Protein 3G5S (pdb70)

CATH classification: 3.50.50.60

Structure (mmCIF, N/CA/C/O backbone):
data_3G5S
#
_entry.id   3G5S
#
_cell.length_a   48.257
_cell.length_b   92.226
_cell.length_c   104.501
_cell.angle_alpha   90.00
_cell.angle_beta   90.00
_cell.angle_gamma   90.00
#
_symmetry.space_group_name_H-M   'P 21 21 21'
#
loop_
_entity.id
_entity.type
_entity.pdbx_description
1 polymer 'Methylenetetrahydrofolate--tRNA-(uracil-5-)-methyltransferase trmFO'
2 non-polymer 'FLAVIN-ADENINE DINUCLEOTIDE'
3 non-polymer GLUTATHIONE
4 non-polymer 'MAGNESIUM ION'
5 non-polymer 1,2-ETHANEDIOL
6 water water
#
loop_
_atom_site.group_PDB
_atom_site.id
_atom_site.type_symbol
_atom_site.label_atom_id
_atom_site.label_alt_id
_atom_site.label_comp_id
_atom_site.label_asym_id
_atom_site.label_entity_id
_atom_site.label_seq_id
_atom_site.pdbx_PDB_ins_code
_atom_site.Cartn_x
_atom_site.Cartn_y
_atom_site.Cartn_z
_atom_site.occupancy
_atom_site.B_iso_or_equiv
_atom_site.auth_seq_id
_atom_site.auth_comp_id
_atom_site.auth_asym_id
_atom_site.auth_atom_id
_atom_site.pdbx_PDB_model_num
ATOM 9 N N . GLU A 1 2 ? 23.967 30.710 58.229 1.00 16.01 2 GLU A N 1
ATOM 10 C CA . GLU A 1 2 ? 22.973 31.158 57.261 1.00 15.45 2 GLU A CA 1
ATOM 11 C C . GLU A 1 2 ? 23.312 32.572 56.801 1.00 13.82 2 GLU A C 1
ATOM 12 O O . GLU A 1 2 ? 23.706 33.414 57.609 1.00 14.21 2 GLU A O 1
ATOM 18 N N . ARG A 1 3 ? 23.163 32.820 55.504 1.00 12.08 3 ARG A N 1
ATOM 19 C CA . ARG A 1 3 ? 23.532 34.100 54.914 1.00 11.92 3 ARG A CA 1
ATOM 20 C C . ARG A 1 3 ? 22.464 34.554 53.940 1.00 11.87 3 ARG A C 1
ATOM 21 O O . ARG A 1 3 ? 21.844 33.724 53.262 1.00 12.87 3 ARG A O 1
ATOM 29 N N . VAL A 1 4 ? 22.249 35.867 53.878 1.00 11.36 4 VAL A N 1
ATOM 30 C CA . VAL A 1 4 ? 21.473 36.452 52.800 1.00 10.81 4 VAL A CA 1
ATOM 31 C C . VAL A 1 4 ? 22.362 36.563 51.573 1.00 10.15 4 VAL A C 1
ATOM 32 O O . VAL A 1 4 ? 23.497 37.028 51.666 1.00 10.82 4 VAL A O 1
ATOM 36 N N . ASN A 1 5 ? 21.858 36.102 50.431 1.00 10.14 5 ASN A N 1
ATOM 37 C CA . ASN A 1 5 ? 22.596 36.218 49.187 1.00 10.77 5 ASN A CA 1
ATOM 38 C C . ASN A 1 5 ? 22.464 37.617 48.617 1.00 10.47 5 ASN A C 1
ATOM 39 O O . ASN A 1 5 ? 21.364 38.160 48.566 1.00 10.85 5 ASN A O 1
ATOM 44 N N . VAL A 1 6 ? 23.585 38.181 48.179 1.00 10.10 6 VAL A N 1
ATOM 45 C CA . VAL A 1 6 ? 23.569 39.409 47.394 1.00 10.31 6 VAL A CA 1
ATOM 46 C C . VAL A 1 6 ? 24.318 39.099 46.111 1.00 10.29 6 VAL A C 1
ATOM 47 O O . VAL A 1 6 ? 25.495 38.727 46.138 1.00 11.02 6 VAL A O 1
ATOM 51 N N . VAL A 1 7 ? 23.617 39.208 44.988 1.00 10.23 7 VAL A N 1
ATOM 52 C CA . VAL A 1 7 ? 24.185 38.820 43.712 1.00 10.64 7 VAL A CA 1
ATOM 53 C C . VAL A 1 7 ? 24.590 40.065 42.935 1.00 10.14 7 VAL A C 1
ATOM 54 O O . VAL A 1 7 ? 23.743 40.832 42.469 1.00 10.40 7 VAL A O 1
ATOM 58 N N . GLY A 1 8 ? 25.899 40.251 42.815 1.00 11.03 8 GLY A N 1
ATOM 59 C CA . GLY A 1 8 ? 26.472 41.416 42.162 1.00 11.67 8 GLY A CA 1
ATOM 60 C C . GLY A 1 8 ? 27.042 42.373 43.194 1.00 11.28 8 GLY A C 1
ATOM 61 O O . GLY A 1 8 ? 26.318 42.811 44.088 1.00 12.22 8 GLY A O 1
ATOM 62 N N . ALA A 1 9 ? 28.330 42.689 43.072 1.00 11.17 9 ALA A N 1
ATOM 63 C CA . ALA A 1 9 ? 29.009 43.591 43.995 1.00 11.20 9 ALA A CA 1
ATOM 64 C C . ALA A 1 9 ? 29.342 44.921 43.326 1.00 11.00 9 ALA A C 1
ATOM 65 O O . ALA A 1 9 ? 30.473 45.410 43.408 1.00 12.31 9 ALA A O 1
ATOM 67 N N . GLY A 1 10 ? 28.348 45.499 42.661 1.00 10.72 10 GLY A N 1
ATOM 68 C CA . GLY A 1 10 ? 28.476 46.829 42.102 1.00 11.30 10 GLY A CA 1
ATOM 69 C C . GLY A 1 10 ? 28.005 47.880 43.089 1.00 9.97 10 GLY A C 1
ATOM 70 O O . GLY A 1 10 ? 28.120 47.716 44.307 1.00 10.62 10 GLY A O 1
ATOM 71 N N . LEU A 1 11 ? 27.456 48.971 42.576 1.00 9.96 11 LEU A N 1
ATOM 72 C CA . LEU A 1 11 ? 26.982 50.049 43.443 1.00 9.98 11 LEU A CA 1
ATOM 73 C C . LEU A 1 11 ? 25.850 49.568 44.360 1.00 9.85 11 LEU A C 1
ATOM 74 O O . LEU A 1 11 ? 25.883 49.779 45.576 1.00 10.75 11 LEU A O 1
ATOM 79 N N . ALA A 1 12 ? 24.844 48.925 43.770 1.00 9.42 12 ALA A N 1
ATOM 80 C CA . ALA A 1 12 ? 23.689 48.472 44.534 1.00 9.42 12 ALA A CA 1
ATOM 81 C C . ALA A 1 12 ? 24.019 47.327 45.481 1.00 9.17 12 ALA A C 1
ATOM 82 O O . ALA A 1 12 ? 23.612 47.339 46.638 1.00 9.23 12 ALA A O 1
ATOM 84 N N . GLY A 1 13 ? 24.741 46.326 44.986 1.00 9.19 13 GLY A N 1
ATOM 85 C CA . GLY A 1 13 ? 25.008 45.151 45.787 1.00 9.62 13 GLY A CA 1
ATOM 86 C C . GLY A 1 13 ? 25.929 45.469 46.946 1.00 9.66 13 GLY A C 1
ATOM 87 O O . GLY A 1 13 ? 25.782 44.914 48.041 1.00 10.12 13 GLY A O 1
ATOM 88 N N . SER A 1 14 ? 26.889 46.363 46.721 1.00 9.97 14 SER A N 1
ATOM 89 C CA . SER A 1 14 ? 27.785 46.743 47.798 1.00 10.04 14 SER A CA 1
ATOM 90 C C . SER A 1 14 ? 27.004 47.417 48.924 1.00 9.75 14 SER A C 1
ATOM 91 O O . SER A 1 14 ? 27.223 47.124 50.107 1.00 10.51 14 SER A O 1
ATOM 94 N N . GLU A 1 15 ? 26.097 48.322 48.568 1.00 9.72 15 GLU A N 1
ATOM 95 C CA . GLU A 1 15 ? 25.304 48.983 49.588 1.00 9.70 15 GLU A CA 1
ATOM 96 C C . GLU A 1 15 ? 24.318 48.029 50.259 1.00 9.20 15 GLU A C 1
ATOM 97 O O . GLU A 1 15 ? 24.113 48.098 51.471 1.00 9.87 15 GLU A O 1
ATOM 103 N N . ALA A 1 16 ? 23.707 47.138 49.483 1.00 9.35 16 ALA A N 1
ATOM 104 C CA . ALA A 1 16 ? 22.803 46.155 50.069 1.00 9.64 16 ALA A CA 1
ATOM 105 C C . ALA A 1 16 ? 23.542 45.300 51.098 1.00 9.88 16 ALA A C 1
ATOM 106 O O . ALA A 1 16 ? 23.057 45.091 52.218 1.00 10.01 16 ALA A O 1
ATOM 108 N N . ALA A 1 17 ? 24.718 44.804 50.715 1.00 9.84 17 ALA A N 1
ATOM 109 C CA . ALA A 1 17 ? 25.531 43.996 51.616 1.00 10.69 17 ALA A CA 1
ATOM 110 C C . ALA A 1 17 ? 25.870 44.769 52.883 1.00 10.35 17 ALA A C 1
ATOM 111 O O . ALA A 1 17 ? 25.754 44.243 53.985 1.00 11.02 17 ALA A O 1
ATOM 113 N N . TRP A 1 18 ? 26.286 46.021 52.735 1.00 10.78 18 TRP A N 1
ATOM 114 C CA . TRP A 1 18 ? 26.665 46.801 53.903 1.00 11.10 18 TRP A CA 1
ATOM 115 C C . TRP A 1 18 ? 25.486 46.973 54.857 1.00 10.52 18 TRP A C 1
ATOM 116 O O . TRP A 1 18 ? 25.648 46.939 56.081 1.00 11.49 18 TRP A O 1
ATOM 127 N N . THR A 1 19 ? 24.299 47.173 54.300 1.00 1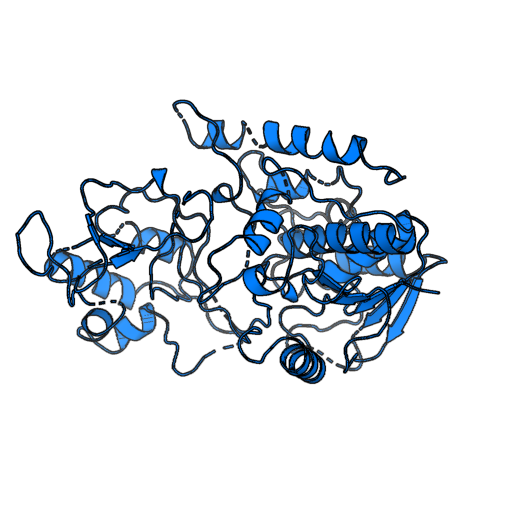0.23 19 THR A N 1
ATOM 128 C CA . THR A 1 19 ? 23.116 47.373 55.123 1.00 10.37 19 THR A CA 1
ATOM 129 C C . THR A 1 19 ? 22.806 46.121 55.947 1.00 10.18 19 THR A C 1
ATOM 130 O O . THR A 1 19 ? 22.542 46.193 57.151 1.00 11.11 19 THR A O 1
ATOM 134 N N . LEU A 1 20 ? 22.847 44.971 55.286 1.00 10.20 20 LEU A N 1
ATOM 135 C CA . LEU A 1 20 ? 22.663 43.703 55.966 1.00 10.78 20 LEU A CA 1
ATOM 136 C C . LEU A 1 20 ? 23.692 43.526 57.086 1.00 10.70 20 LEU A C 1
ATOM 137 O O . LEU A 1 20 ? 23.343 43.184 58.220 1.00 11.57 20 LEU A O 1
ATOM 142 N N . LEU A 1 21 ? 24.958 43.766 56.766 1.00 10.77 21 LEU A N 1
ATOM 143 C CA . LEU A 1 21 ? 26.034 43.579 57.730 1.00 12.28 21 LEU A CA 1
ATOM 144 C C . LEU A 1 21 ? 25.867 44.492 58.944 1.00 12.59 21 LEU A C 1
ATOM 145 O O . LEU A 1 21 ? 26.083 44.069 60.082 1.00 14.08 21 LEU A O 1
ATOM 150 N N . ARG A 1 22 ? 25.479 45.744 58.696 1.00 13.38 22 ARG A N 1
ATOM 151 C CA . ARG A 1 22 ? 25.269 46.728 59.763 1.00 14.83 22 ARG A CA 1
ATOM 152 C C . ARG A 1 22 ? 24.191 46.280 60.734 1.00 14.09 22 ARG A C 1
ATOM 153 O O . ARG A 1 22 ? 24.233 46.618 61.920 1.00 15.49 22 ARG A O 1
ATOM 161 N N . LEU A 1 23 ? 23.208 45.554 60.212 1.00 13.81 23 LEU A N 1
ATOM 162 C CA . LEU A 1 23 ? 22.112 45.039 61.021 1.00 14.27 23 LEU A CA 1
ATOM 163 C C . LEU A 1 23 ? 22.410 43.650 61.593 1.00 14.39 23 LEU A C 1
ATOM 164 O O . LEU A 1 23 ? 21.536 43.008 62.175 1.00 16.19 23 LEU A O 1
ATOM 169 N N . GLY A 1 24 ? 23.653 43.202 61.445 1.00 13.56 24 GLY A N 1
ATOM 170 C CA . GLY A 1 24 ? 24.082 41.937 62.021 1.00 14.51 24 GLY A CA 1
ATOM 171 C C . GLY A 1 24 ? 23.630 40.690 61.279 1.00 14.21 24 GLY A C 1
ATOM 172 O O . GLY A 1 24 ? 23.598 39.602 61.858 1.00 14.56 24 GLY A O 1
ATOM 173 N N . VAL A 1 25 ? 23.291 40.840 59.999 1.00 12.71 25 VAL A N 1
ATOM 174 C CA . VAL A 1 25 ? 22.839 39.711 59.189 1.00 11.81 25 VAL A CA 1
ATOM 175 C C . VAL A 1 25 ? 23.961 39.297 58.236 1.00 11.64 25 VAL A C 1
ATOM 176 O O . VAL A 1 25 ? 24.413 40.098 57.429 1.00 12.59 25 VAL A O 1
ATOM 180 N N . PRO A 1 26 ? 24.428 38.039 58.329 1.00 11.96 26 PRO A N 1
ATOM 181 C CA . PRO A 1 26 ? 25.538 37.622 57.466 1.00 12.52 26 PRO A CA 1
ATOM 182 C C . PRO A 1 26 ? 25.155 37.602 55.993 1.00 11.15 26 PRO A C 1
ATOM 183 O O . PRO A 1 26 ? 23.984 37.399 55.636 1.00 12.01 26 PRO A O 1
ATOM 187 N N . VAL A 1 27 ? 26.160 37.793 55.146 1.00 11.70 27 VAL A N 1
ATOM 188 C CA . VAL A 1 27 ? 25.958 37.976 53.720 1.00 11.69 27 VAL A CA 1
ATOM 189 C C . VAL A 1 27 ? 26.863 37.035 52.942 1.00 11.24 27 VAL A C 1
ATOM 190 O O . VAL A 1 27 ? 28.004 36.778 53.339 1.00 11.79 27 VAL A O 1
ATOM 194 N N . ARG A 1 28 ? 26.317 36.511 51.851 1.00 11.54 28 ARG A N 1
ATOM 195 C CA . ARG A 1 28 ? 27.072 35.810 50.836 1.00 12.28 28 ARG A CA 1
ATOM 196 C C . ARG A 1 28 ? 27.002 36.687 49.594 1.00 10.86 28 ARG A C 1
ATOM 197 O O . ARG A 1 28 ? 25.949 36.792 48.958 1.00 11.67 28 ARG A O 1
ATOM 205 N N . LEU A 1 29 ? 28.117 37.344 49.288 1.00 11.38 29 LEU A N 1
ATOM 206 C CA . LEU A 1 29 ? 28.181 38.316 48.206 1.00 11.70 29 LEU A CA 1
ATOM 207 C C . LEU A 1 29 ? 28.843 37.677 47.002 1.00 11.72 29 LEU A C 1
ATOM 208 O O . LEU A 1 29 ? 30.020 37.315 47.056 1.00 12.77 29 LEU A O 1
ATOM 213 N N . PHE A 1 30 ? 28.075 37.522 45.927 1.00 11.75 30 PHE A N 1
ATOM 214 C CA . PHE A 1 30 ? 28.569 36.907 44.700 1.00 11.83 30 PHE A CA 1
ATOM 215 C C . PHE A 1 30 ? 29.027 37.983 43.727 1.00 11.99 30 PHE A C 1
ATOM 216 O O . PHE A 1 30 ? 28.318 38.964 43.490 1.00 12.41 30 PHE A O 1
ATOM 224 N N . GLU A 1 31 ? 30.204 37.783 43.147 1.00 12.46 31 GLU A N 1
ATOM 225 C CA . GLU A 1 31 ? 30.705 38.674 42.118 1.00 12.90 31 GLU A CA 1
ATOM 226 C C . GLU A 1 31 ? 31.504 37.865 41.116 1.00 13.34 31 GLU A C 1
ATOM 227 O O . GLU A 1 31 ? 32.446 37.162 41.482 1.00 14.41 31 GLU A O 1
ATOM 241 N N . ARG A 1 33 ? 33.328 39.075 38.572 1.00 13.65 33 ARG A N 1
ATOM 242 C CA . ARG A 1 33 ? 34.602 39.703 38.265 1.00 13.99 33 ARG A CA 1
ATOM 243 C C . ARG A 1 33 ? 35.642 39.254 39.282 1.00 14.52 33 ARG A C 1
ATOM 244 O O . ARG A 1 33 ? 35.306 39.003 40.436 1.00 15.31 33 ARG A O 1
ATOM 252 N N . PRO A 1 34 ? 36.920 39.190 38.873 1.00 15.74 34 PRO A N 1
ATOM 253 C CA . PRO A 1 34 ? 37.459 39.585 37.567 1.00 16.69 34 PRO A CA 1
ATOM 254 C C . PRO A 1 34 ? 37.507 38.469 36.521 1.00 16.30 34 PRO A C 1
ATOM 255 O O . PRO A 1 34 ? 37.784 38.769 35.360 1.00 17.72 34 PRO A O 1
ATOM 259 N N . LYS A 1 35 ? 37.264 37.217 36.902 1.00 16.28 35 LYS A N 1
ATOM 260 C CA . LYS A 1 35 ? 37.434 36.126 35.941 1.00 16.95 35 LYS A CA 1
ATOM 261 C C . LYS A 1 35 ? 36.379 36.152 34.833 1.00 17.04 35 LYS A C 1
ATOM 262 O O . LYS A 1 35 ? 36.609 35.638 33.739 1.00 18.36 35 LYS A O 1
ATOM 268 N N . ARG A 1 36 ? 35.229 36.750 35.118 1.00 16.64 36 ARG A N 1
ATOM 269 C CA . ARG A 1 36 ? 34.260 37.048 34.074 1.00 17.20 36 ARG A CA 1
ATOM 270 C C . ARG A 1 36 ? 33.938 38.535 34.164 1.00 17.59 36 ARG A C 1
ATOM 271 O O . ARG A 1 36 ? 33.348 38.988 35.140 1.00 17.67 36 ARG A O 1
ATOM 287 N N . THR A 1 38 ? 32.224 42.150 32.643 1.00 18.45 38 THR A N 1
ATOM 288 C CA . THR A 1 38 ? 31.217 42.723 31.771 1.00 18.59 38 THR A CA 1
ATOM 289 C C . THR A 1 38 ? 31.975 43.516 30.716 1.00 19.76 38 THR A C 1
ATOM 290 O O . THR A 1 38 ? 33.164 43.775 30.872 1.00 22.26 38 THR A O 1
ATOM 294 N N . PRO A 1 39 ? 31.290 43.923 29.643 1.00 21.25 39 PRO A N 1
ATOM 295 C CA . PRO A 1 39 ? 31.955 44.761 28.641 1.00 22.49 39 PRO A CA 1
ATOM 296 C C . PRO A 1 39 ? 32.424 46.136 29.156 1.00 22.14 39 PRO A C 1
ATOM 297 O O . PRO A 1 39 ? 33.223 46.776 28.472 1.00 24.34 39 PRO A O 1
ATOM 301 N N . ALA A 1 40 ? 31.956 46.576 30.323 1.00 20.73 40 ALA A N 1
ATOM 302 C CA . ALA A 1 40 ? 32.279 47.919 30.815 1.00 20.51 40 ALA A CA 1
ATOM 303 C C . ALA A 1 40 ? 33.284 47.953 31.974 1.00 20.10 40 ALA A C 1
ATOM 304 O O . ALA A 1 40 ? 33.883 48.993 32.253 1.00 21.03 40 ALA A O 1
ATOM 306 N N . HIS A 1 41 ? 33.460 46.822 32.651 1.00 18.42 41 HIS A N 1
ATOM 307 C CA . HIS A 1 41 ? 34.309 46.758 33.838 1.00 17.43 41 HIS A CA 1
ATOM 308 C C . HIS A 1 41 ? 35.738 46.367 33.505 1.00 18.93 41 HIS A C 1
ATOM 309 O O . HIS A 1 41 ? 35.984 45.701 32.503 1.00 20.55 41 HIS A O 1
ATOM 316 N N . GLY A 1 42 ? 36.674 46.756 34.366 1.00 18.54 42 GLY A N 1
ATOM 317 C CA . GLY A 1 42 ? 38.068 46.399 34.177 1.00 19.69 42 GLY A CA 1
ATOM 318 C C . GLY A 1 42 ? 38.802 45.952 35.432 1.00 19.90 42 GLY A C 1
ATOM 319 O O . GLY A 1 42 ? 39.991 45.642 35.373 1.00 21.28 42 GLY A O 1
ATOM 320 N N . THR A 1 43 ? 38.111 45.913 36.569 1.00 19.16 43 THR A N 1
ATOM 321 C CA . THR A 1 43 ? 38.769 45.575 37.831 1.00 17.90 43 THR A CA 1
ATOM 322 C C . THR A 1 43 ? 38.061 44.471 38.612 1.00 17.45 43 THR A C 1
ATOM 323 O O . THR A 1 43 ? 36.997 43.989 38.214 1.00 17.82 43 THR A O 1
ATOM 327 N N . ASP A 1 44 ? 38.662 44.087 39.736 1.00 17.36 44 ASP A N 1
ATOM 328 C CA . ASP A 1 44 ? 38.074 43.117 40.652 1.00 17.96 44 ASP A CA 1
ATOM 329 C C . ASP A 1 44 ? 37.368 43.792 41.831 1.00 16.52 44 ASP A C 1
ATOM 330 O O . ASP A 1 44 ? 36.907 43.115 42.748 1.00 17.92 44 ASP A O 1
ATOM 335 N N . ARG A 1 45 ? 37.277 45.119 41.791 1.00 15.47 45 ARG A N 1
ATOM 336 C CA . ARG A 1 45 ? 36.807 45.897 42.931 1.00 15.11 45 ARG A CA 1
ATOM 337 C C . ARG A 1 45 ? 35.294 45.931 43.043 1.00 14.27 45 ARG A C 1
ATOM 338 O O . ARG A 1 45 ? 34.584 45.966 42.038 1.00 14.67 45 ARG A O 1
ATOM 346 N N . PHE A 1 46 ? 34.799 45.946 44.275 1.00 13.71 46 PHE A N 1
ATOM 347 C CA . PHE A 1 46 ? 33.385 46.183 44.504 1.00 13.26 46 PHE A CA 1
ATOM 348 C C . PHE A 1 46 ? 33.069 47.647 44.216 1.00 12.81 46 PHE A C 1
ATOM 349 O O . PHE A 1 46 ? 33.865 48.535 44.517 1.00 14.09 46 PHE A O 1
ATOM 357 N N . ALA A 1 47 ? 31.901 47.880 43.631 1.00 12.37 47 ALA A N 1
ATOM 358 C CA . ALA A 1 47 ? 31.420 49.223 43.340 1.00 12.81 47 ALA A CA 1
ATOM 359 C C . ALA A 1 47 ? 32.367 49.994 42.418 1.00 12.85 47 ALA A C 1
ATOM 360 O O . ALA A 1 47 ? 32.536 51.204 42.535 1.00 13.98 47 ALA A O 1
ATOM 362 N N . GLU A 1 48 ? 32.973 49.279 41.479 1.00 13.30 48 GLU A N 1
ATOM 363 C CA . GLU A 1 48 ? 33.731 49.922 40.423 1.00 13.66 48 GLU A CA 1
ATOM 364 C C . GLU A 1 48 ? 32.849 50.915 39.674 1.00 13.12 48 GLU A C 1
ATOM 365 O O . GLU A 1 48 ? 31.718 50.595 39.300 1.00 13.59 48 GLU A O 1
ATOM 371 N N . ILE A 1 49 ? 33.384 52.112 39.460 1.00 14.09 49 ILE A N 1
ATOM 372 C CA . ILE A 1 49 ? 32.721 53.155 38.695 1.00 14.89 49 ILE A CA 1
ATOM 373 C C . ILE A 1 49 ? 33.180 53.024 37.245 1.00 15.65 49 ILE A C 1
ATOM 374 O O . ILE A 1 49 ? 34.355 53.220 36.946 1.00 17.08 49 ILE A O 1
ATOM 379 N N . VAL A 1 50 ? 32.267 52.665 36.347 1.00 15.96 50 VAL A N 1
ATOM 380 C CA . VAL A 1 50 ? 32.682 52.305 34.990 1.00 17.43 50 VAL A CA 1
ATOM 381 C C . VAL A 1 50 ? 32.796 53.473 34.009 1.00 19.51 50 VAL A C 1
ATOM 382 O O . VAL A 1 50 ? 33.400 53.328 32.953 1.00 22.96 50 VAL A O 1
ATOM 386 N N . CYS A 1 51 ? 32.236 54.629 34.349 1.00 19.39 51 CYS A N 1
ATOM 387 C CA . CYS A 1 51 ? 32.261 55.759 33.422 1.00 21.37 51 CYS A CA 1
ATOM 388 C C . CYS A 1 51 ? 32.589 57.070 34.132 1.00 19.39 51 CYS A C 1
ATOM 389 O O . CYS A 1 51 ? 33.642 57.193 34.753 1.00 20.44 51 CYS A O 1
ATOM 392 N N . SER A 1 52 ? 31.696 58.050 34.036 1.00 19.40 52 SER A N 1
ATOM 393 C CA . SER A 1 52 ? 31.922 59.337 34.690 1.00 17.74 52 SER A CA 1
ATOM 394 C C . SER A 1 52 ? 32.141 59.151 36.183 1.00 16.72 52 SER A C 1
ATOM 395 O O . SER A 1 52 ? 31.584 58.237 36.784 1.00 17.93 52 SER A O 1
ATOM 398 N N . ASN A 1 53 ? 32.947 60.019 36.787 1.00 16.30 53 ASN A N 1
ATOM 399 C CA . ASN A 1 53 ? 33.181 59.932 38.223 1.00 16.73 53 ASN A CA 1
ATOM 400 C C . ASN A 1 53 ? 32.247 60.822 39.044 1.00 15.29 53 ASN A C 1
ATOM 401 O O . ASN A 1 53 ? 32.447 60.994 40.243 1.00 16.15 53 ASN A O 1
ATOM 406 N N . SER A 1 54 ? 31.215 61.366 38.404 1.00 15.89 54 SER A N 1
ATOM 407 C CA . SER A 1 54 ? 30.254 62.213 39.102 1.00 15.98 54 SER A CA 1
ATOM 408 C C . SER A 1 54 ? 29.080 61.431 39.676 1.00 15.36 54 SER A C 1
ATOM 409 O O . SER A 1 54 ? 28.499 60.578 39.000 1.00 16.24 54 SER A O 1
ATOM 412 N N . LEU A 1 55 ? 28.734 61.738 40.923 1.00 15.22 55 LEU A N 1
ATOM 413 C CA . LEU A 1 55 ? 27.563 61.165 41.574 1.00 15.41 55 LEU A CA 1
ATOM 414 C C . LEU A 1 55 ? 26.373 62.124 41.548 1.00 15.53 55 LEU A C 1
ATOM 415 O O . LEU A 1 55 ? 25.333 61.829 42.130 1.00 16.36 55 LEU A O 1
ATOM 420 N N . GLY A 1 56 ? 26.534 63.270 40.887 1.00 15.41 56 GLY A N 1
ATOM 421 C CA . GLY A 1 56 ? 25.447 64.218 40.721 1.00 15.69 56 GLY A CA 1
ATOM 422 C C . GLY A 1 56 ? 25.684 65.539 41.431 1.00 14.89 56 GLY A C 1
ATOM 423 O O . GLY A 1 56 ? 26.534 65.641 42.315 1.00 14.14 56 GLY A O 1
ATOM 424 N N . GLY A 1 57 ? 24.920 66.556 41.044 1.00 16.27 57 GLY A N 1
ATOM 425 C CA . GLY A 1 57 ? 25.004 67.861 41.675 1.00 16.51 57 GLY A CA 1
ATOM 426 C C . GLY A 1 57 ? 24.646 67.819 43.151 1.00 15.77 57 GLY A C 1
ATOM 427 O O . GLY A 1 57 ? 23.712 67.127 43.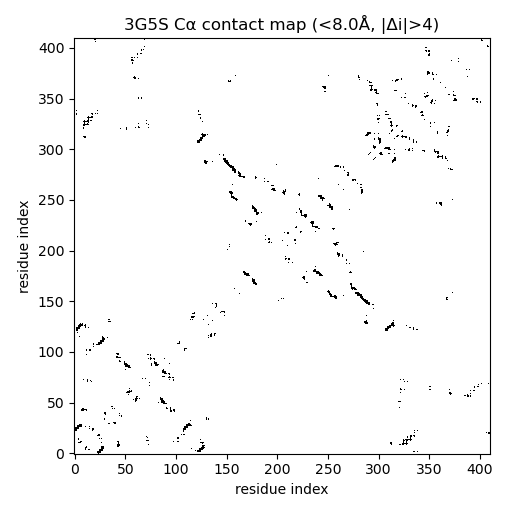551 1.00 17.42 57 GLY A O 1
ATOM 428 N N . GLU A 1 58 ? 25.383 68.578 43.957 1.00 15.74 58 GLU A N 1
ATOM 429 C CA . GLU A 1 58 ? 25.238 68.561 45.414 1.00 16.39 58 GLU A CA 1
ATOM 430 C C . GLU A 1 58 ? 24.249 69.582 45.956 1.00 16.52 58 GLU A C 1
ATOM 431 O O . GLU A 1 58 ? 23.800 69.475 47.099 1.00 18.57 58 GLU A O 1
ATOM 437 N N . GLY A 1 59 ? 23.942 70.594 45.157 1.00 16.82 59 GLY A N 1
ATOM 438 C CA . GLY A 1 59 ? 23.150 71.709 45.642 1.00 19.08 59 GLY A CA 1
ATOM 439 C C . GLY A 1 59 ? 21.777 71.343 46.184 1.00 18.74 59 GLY A C 1
ATOM 440 O O . GLY A 1 59 ? 21.214 70.303 45.840 1.00 20.52 59 GLY A O 1
ATOM 441 N N . GLU A 1 60 ? 21.234 72.213 47.033 1.00 19.32 60 GLU A N 1
ATOM 442 C CA . GLU A 1 60 ? 19.896 72.030 47.597 1.00 20.25 60 GLU A CA 1
ATOM 443 C C . GLU A 1 60 ? 18.809 72.201 46.548 1.00 17.80 60 GLU A C 1
ATOM 444 O O . GLU A 1 60 ? 17.624 71.981 46.819 1.00 20.10 60 GLU A O 1
ATOM 450 N N . THR A 1 61 ? 19.212 72.605 45.351 1.00 15.57 61 THR A N 1
ATOM 451 C CA . THR A 1 61 ? 18.273 72.687 44.243 1.00 16.45 61 THR A CA 1
ATOM 452 C C . THR A 1 61 ? 18.317 71.440 43.361 1.00 14.41 61 THR A C 1
ATOM 453 O O . THR A 1 61 ? 17.590 71.365 42.370 1.00 15.45 61 THR A O 1
ATOM 457 N N . ASN A 1 62 ? 19.154 70.468 43.731 1.00 13.52 62 ASN A N 1
ATOM 458 C CA A ASN A 1 62 ? 19.375 69.281 42.921 0.29 12.87 62 ASN A CA 1
ATOM 459 C CA B ASN A 1 62 ? 19.356 69.267 42.919 0.71 12.89 62 ASN A CA 1
ATOM 460 C C . ASN A 1 62 ? 18.728 68.035 43.540 1.00 12.17 62 ASN A C 1
ATOM 461 O O . ASN A 1 62 ? 18.988 67.709 44.695 1.00 11.91 62 ASN A O 1
ATOM 470 N N . ALA A 1 63 ? 17.902 67.334 42.766 1.00 11.26 63 ALA A N 1
ATOM 471 C CA . ALA A 1 63 ? 17.287 66.097 43.250 1.00 10.77 63 ALA A CA 1
ATOM 472 C C . ALA A 1 63 ? 18.333 65.070 43.694 1.00 10.24 63 ALA A C 1
ATOM 473 O O . ALA A 1 63 ? 18.147 64.378 44.695 1.00 10.59 63 ALA A O 1
ATOM 475 N N . LYS A 1 64 ? 19.428 64.962 42.948 1.00 11.14 64 LYS A N 1
ATOM 476 C CA . LYS A 1 64 ? 20.507 64.068 43.342 1.00 11.71 64 LYS A CA 1
ATOM 477 C C . LYS A 1 64 ? 21.179 64.555 44.628 1.00 11.06 64 LYS A C 1
ATOM 478 O O . LYS A 1 64 ? 21.654 63.751 45.427 1.00 11.82 64 LYS A O 1
ATOM 484 N N . GLY A 1 65 ? 21.210 65.868 44.827 1.00 11.30 65 GLY A N 1
ATOM 485 C CA . GLY A 1 65 ? 21.729 66.427 46.063 1.00 11.74 65 GLY A CA 1
ATOM 486 C C . GLY A 1 65 ? 20.907 66.006 47.267 1.00 11.06 65 GLY A C 1
ATOM 487 O O . GLY A 1 65 ? 21.451 65.691 48.326 1.00 11.54 65 GLY A O 1
ATOM 488 N N . LEU A 1 66 ? 19.586 65.995 47.119 1.00 10.49 66 LEU A N 1
ATOM 489 C CA . LEU A 1 66 ? 18.742 65.489 48.190 1.00 9.86 66 LEU A CA 1
ATOM 490 C C . LEU A 1 66 ? 19.025 64.007 48.445 1.00 9.55 66 LEU A C 1
ATOM 491 O O . LEU A 1 66 ? 19.169 63.582 49.590 1.00 9.85 66 LEU A O 1
ATOM 496 N N . LEU A 1 67 ? 19.115 63.213 47.384 1.00 9.67 67 LEU A N 1
ATOM 497 C CA . LEU A 1 67 ? 19.363 61.786 47.567 1.00 9.97 67 LEU A CA 1
ATOM 498 C C . LEU A 1 67 ? 20.720 61.542 48.246 1.00 9.45 67 LEU A C 1
ATOM 499 O O . LEU A 1 67 ? 20.845 60.655 49.095 1.00 10.11 67 LEU A O 1
ATOM 504 N N . GLN A 1 68 ? 21.733 62.335 47.888 1.00 9.72 68 GLN A N 1
ATOM 505 C CA . GLN A 1 68 ? 23.027 62.255 48.562 1.00 10.10 68 GLN A CA 1
ATOM 506 C C . GLN A 1 68 ? 22.887 62.507 50.057 1.00 10.47 68 GLN A C 1
ATOM 507 O O . GLN A 1 68 ? 23.444 61.781 50.878 1.00 10.98 68 GLN A O 1
ATOM 513 N N . ALA A 1 69 ? 22.157 63.559 50.409 1.00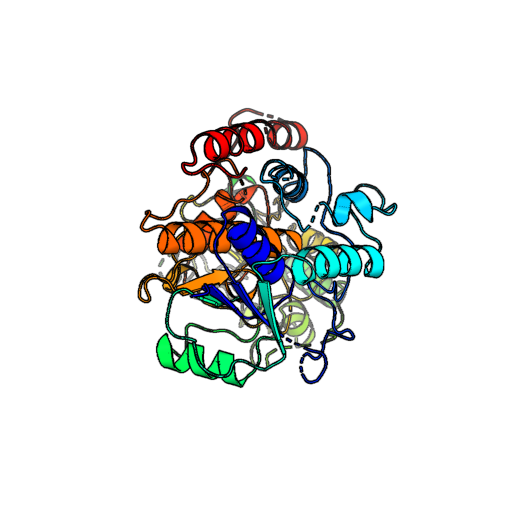 10.44 69 ALA A N 1
ATOM 514 C CA . ALA A 1 69 ? 21.961 63.908 51.811 1.00 10.98 69 ALA A CA 1
ATOM 515 C C . ALA A 1 69 ? 21.198 62.821 52.565 1.00 10.16 69 ALA A C 1
ATOM 516 O O . ALA A 1 69 ? 21.536 62.494 53.707 1.00 10.78 69 ALA A O 1
ATOM 518 N N . GLU A 1 70 ? 20.171 62.265 51.931 1.00 10.05 70 GLU A N 1
ATOM 519 C CA . GLU A 1 70 ? 19.422 61.173 52.540 1.00 10.17 70 GLU A CA 1
ATOM 520 C C . GLU A 1 70 ? 20.334 59.991 52.805 1.00 10.06 70 GLU A C 1
ATOM 521 O O . GLU A 1 70 ? 20.287 59.383 53.868 1.00 10.49 70 GLU A O 1
ATOM 535 N N . ARG A 1 72 ? 23.589 59.937 53.228 1.00 10.74 72 ARG A N 1
ATOM 536 C CA . ARG A 1 72 ? 24.464 60.204 54.365 1.00 11.86 72 ARG A CA 1
ATOM 537 C C . ARG A 1 72 ? 23.732 59.960 55.674 1.00 11.67 72 ARG A C 1
ATOM 538 O O . ARG A 1 72 ? 24.280 59.359 56.596 1.00 12.45 72 ARG A O 1
ATOM 546 N N . ARG A 1 73 ? 22.503 60.452 55.773 1.00 11.61 73 ARG A N 1
ATOM 547 C CA . ARG A 1 73 ? 21.737 60.276 56.997 1.00 12.02 73 ARG A CA 1
ATOM 548 C C . ARG A 1 73 ? 21.527 58.793 57.277 1.00 11.73 73 ARG A C 1
ATOM 549 O O . ARG A 1 73 ? 21.491 58.383 58.434 1.00 12.78 73 ARG A O 1
ATOM 557 N N . ALA A 1 74 ? 21.389 57.997 56.216 1.00 11.55 74 ALA A N 1
ATOM 558 C CA . ALA A 1 74 ? 21.190 56.560 56.355 1.00 11.43 74 ALA A CA 1
ATOM 559 C C . ALA A 1 74 ? 22.468 55.804 56.719 1.00 12.17 74 ALA A C 1
ATOM 560 O O . ALA A 1 74 ? 22.403 54.633 57.068 1.00 14.68 74 ALA A O 1
ATOM 562 N N . GLY A 1 75 ? 23.627 56.452 56.622 1.00 11.78 75 GLY A N 1
ATOM 563 C CA . GLY A 1 75 ? 24.891 55.778 56.877 1.00 12.84 75 GLY A CA 1
ATOM 564 C C . GLY A 1 75 ? 25.415 54.957 55.704 1.00 12.58 75 GLY A C 1
ATOM 565 O O . GLY A 1 75 ? 26.101 53.954 55.887 1.00 13.39 75 GLY A O 1
ATOM 566 N N . SER A 1 76 ? 25.088 55.382 54.489 1.00 11.60 76 SER A N 1
ATOM 567 C CA . SER A 1 76 ? 25.525 54.720 53.261 1.00 11.57 76 SER A CA 1
ATOM 568 C C . SER A 1 76 ? 27.044 54.575 53.148 1.00 11.02 76 SER A C 1
ATOM 569 O O . SER A 1 76 ? 27.790 55.551 53.310 1.00 11.74 76 SER A O 1
ATOM 572 N N . LEU A 1 77 ? 27.494 53.362 52.835 1.00 10.81 77 LEU A N 1
ATOM 573 C CA . LEU A 1 77 ? 28.903 53.118 52.570 1.00 11.06 77 LEU A CA 1
ATOM 574 C C . LEU A 1 77 ? 29.367 53.851 51.316 1.00 10.94 77 LEU A C 1
ATOM 575 O O . LEU A 1 77 ? 30.479 54.382 51.260 1.00 11.19 77 LEU A O 1
ATOM 580 N N . VAL A 1 78 ? 28.526 53.854 50.292 1.00 10.94 78 VAL A N 1
ATOM 581 C CA . VAL A 1 78 ? 28.840 54.575 49.067 1.00 11.37 78 VAL A CA 1
ATOM 582 C C . VAL A 1 78 ? 29.061 56.065 49.351 1.00 10.88 78 VAL A C 1
ATOM 583 O O . VAL A 1 78 ? 30.013 56.654 48.844 1.00 11.59 78 VAL A O 1
ATOM 595 N N . GLU A 1 80 ? 29.988 57.383 52.284 1.00 11.93 80 GLU A N 1
ATOM 596 C CA . GLU A 1 80 ? 31.232 57.478 53.046 1.00 12.92 80 GLU A CA 1
ATOM 597 C C . GLU A 1 80 ? 32.419 57.476 52.096 1.00 12.57 80 GLU A C 1
ATOM 598 O O . GLU A 1 80 ? 33.330 58.301 52.198 1.00 13.22 80 GLU A O 1
ATOM 604 N N . ALA A 1 81 ? 32.409 56.517 51.176 1.00 12.29 81 ALA A N 1
ATOM 605 C CA . ALA A 1 81 ? 33.486 56.384 50.216 1.00 12.96 81 ALA A CA 1
ATOM 606 C C . ALA A 1 81 ? 33.604 57.635 49.364 1.00 11.81 81 ALA A C 1
ATOM 607 O O . ALA A 1 81 ? 34.707 58.092 49.078 1.00 13.22 81 ALA A O 1
ATOM 609 N N . ALA A 1 82 ? 32.469 58.171 48.936 1.00 12.20 82 ALA A N 1
ATOM 610 C CA . ALA A 1 82 ? 32.483 59.360 48.097 1.00 12.49 82 ALA A CA 1
ATOM 611 C C . ALA A 1 82 ? 33.022 60.575 48.848 1.00 12.38 82 ALA A C 1
ATOM 612 O O . ALA A 1 82 ? 33.801 61.359 48.309 1.00 13.45 82 ALA A O 1
ATOM 614 N N . ASP A 1 83 ? 32.599 60.730 50.097 1.00 12.54 83 ASP A N 1
ATOM 615 C CA . ASP A 1 83 ? 33.046 61.855 50.911 1.00 14.00 83 ASP A CA 1
ATOM 616 C C . ASP A 1 83 ? 34.554 61.800 51.152 1.00 13.40 83 ASP A C 1
ATOM 617 O O . ASP A 1 83 ? 35.224 62.833 51.183 1.00 14.34 83 ASP A O 1
ATOM 622 N N . LEU A 1 84 ? 35.088 60.590 51.302 1.00 13.98 84 LEU A N 1
ATOM 623 C CA . LEU A 1 84 ? 36.516 60.414 51.526 1.00 14.84 84 LEU A CA 1
ATOM 624 C C . LEU A 1 84 ? 37.343 60.501 50.241 1.00 15.48 84 LEU A C 1
ATOM 625 O O . LEU A 1 84 ? 38.529 60.828 50.285 1.00 17.19 84 LEU A O 1
ATOM 630 N N . ALA A 1 85 ? 36.715 60.204 49.105 1.00 14.58 85 ALA A N 1
ATOM 631 C CA . ALA A 1 85 ? 37.408 60.180 47.819 1.00 14.95 85 ALA A CA 1
ATOM 632 C C . ALA A 1 85 ? 37.075 61.406 46.977 1.00 15.17 85 ALA A C 1
ATOM 633 O O . ALA A 1 85 ? 37.402 61.466 45.795 1.00 16.30 85 ALA A O 1
ATOM 635 N N . ARG A 1 86 ? 36.424 62.384 47.597 1.00 15.79 86 ARG A N 1
ATOM 636 C CA . ARG A 1 86 ? 35.976 63.589 46.907 1.00 16.36 86 ARG A CA 1
ATOM 637 C C . ARG A 1 86 ? 37.080 64.268 46.096 1.00 16.70 86 ARG A C 1
ATOM 638 O O . ARG A 1 86 ? 38.177 64.474 46.607 1.00 17.46 86 ARG A O 1
ATOM 646 N N . VAL A 1 87 ? 36.778 64.609 44.840 1.00 16.75 87 VAL A N 1
ATOM 647 C CA . VAL A 1 87 ? 37.659 65.430 43.995 1.00 18.27 87 VAL A CA 1
ATOM 648 C C . VAL A 1 87 ? 36.854 66.579 43.370 1.00 17.97 87 VAL A C 1
ATOM 649 O O . VAL A 1 87 ? 35.640 66.480 43.239 1.00 19.27 87 VAL A O 1
ATOM 653 N N . PRO A 1 88 ? 37.526 67.675 42.980 1.00 19.23 88 PRO A N 1
ATOM 654 C CA . PRO A 1 88 ? 36.800 68.837 42.439 1.00 20.98 88 PRO A CA 1
ATOM 655 C C . PRO A 1 88 ? 36.032 68.563 41.138 1.00 22.15 88 PRO A C 1
ATOM 656 O O . PRO A 1 88 ? 36.556 67.899 40.246 1.00 23.51 88 PRO A O 1
ATOM 660 N N . ALA A 1 89 ? 34.814 69.096 41.033 1.00 22.16 89 ALA A N 1
ATOM 661 C CA . ALA A 1 89 ? 33.967 68.869 39.859 1.00 23.00 89 ALA A CA 1
ATOM 662 C C . ALA A 1 89 ? 32.858 69.915 39.686 1.00 23.60 89 ALA A C 1
ATOM 663 O O . ALA A 1 89 ? 31.725 69.580 39.344 1.00 24.37 89 ALA A O 1
ATOM 665 N N . GLY A 1 90 ? 33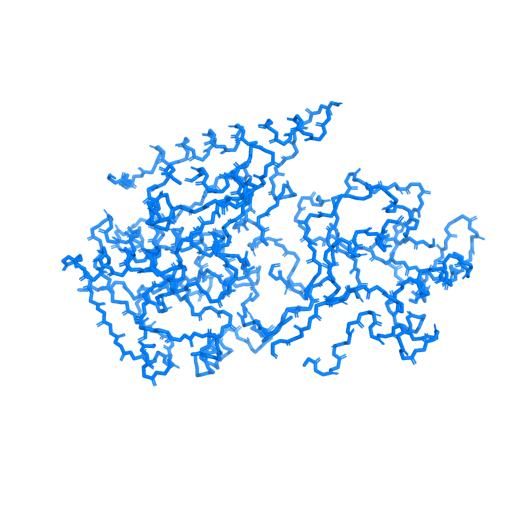.195 71.178 39.931 1.00 23.38 90 GLY A N 1
ATOM 666 C CA . GLY A 1 90 ? 32.324 72.300 39.614 1.00 24.59 90 GLY A CA 1
ATOM 667 C C . GLY A 1 90 ? 30.881 72.267 40.088 1.00 25.89 90 GLY A C 1
ATOM 668 O O . GLY A 1 90 ? 29.980 72.721 39.377 1.00 27.64 90 GLY A O 1
ATOM 669 N N . GLY A 1 91 ? 30.655 71.764 41.296 1.00 24.16 91 GLY A N 1
ATOM 670 C CA . GLY A 1 91 ? 29.316 71.736 41.863 1.00 22.97 91 GLY A CA 1
ATOM 671 C C . GLY A 1 91 ? 28.774 70.334 42.066 1.00 20.46 91 GLY A C 1
ATOM 672 O O . GLY A 1 91 ? 27.811 70.128 42.806 1.00 21.62 91 GLY A O 1
ATOM 673 N N . ALA A 1 92 ? 29.391 69.365 41.397 1.00 18.38 92 ALA A N 1
ATOM 674 C CA . ALA A 1 92 ? 28.996 67.975 41.539 1.00 17.02 92 ALA A CA 1
ATOM 675 C C . ALA A 1 92 ? 29.851 67.299 42.592 1.00 15.66 92 ALA A C 1
ATOM 676 O O . ALA A 1 92 ? 30.985 67.707 42.852 1.00 16.32 92 ALA A O 1
ATOM 678 N N . LEU A 1 93 ? 29.292 66.261 43.200 1.00 14.58 93 LEU A N 1
ATOM 679 C CA . LEU A 1 93 ? 30.066 65.349 44.019 1.00 13.85 93 LEU A CA 1
ATOM 680 C C . LEU A 1 93 ? 30.711 64.357 43.073 1.00 14.95 93 LEU A C 1
ATOM 681 O O . LEU A 1 93 ? 30.021 63.591 42.410 1.00 16.38 93 LEU A O 1
ATOM 686 N N . ALA A 1 94 ? 32.032 64.400 42.982 1.00 15.39 94 ALA A N 1
ATOM 687 C CA . ALA A 1 94 ? 32.763 63.479 42.124 1.00 15.95 94 ALA A CA 1
ATOM 688 C C . ALA A 1 94 ? 33.872 62.830 42.931 1.00 16.26 94 ALA A C 1
ATOM 689 O O . ALA A 1 94 ? 34.308 63.369 43.954 1.00 16.86 94 ALA A O 1
ATOM 691 N N . VAL A 1 95 ? 34.319 61.668 42.469 1.00 15.69 95 VAL A N 1
ATOM 692 C CA . VAL A 1 95 ? 35.235 60.852 43.243 1.00 15.56 95 VAL A CA 1
ATOM 693 C C . VAL A 1 95 ? 36.460 60.414 42.460 1.00 16.19 95 VAL A C 1
ATOM 694 O O . VAL A 1 95 ? 36.427 60.267 41.235 1.00 17.52 95 VAL A O 1
ATOM 698 N N . ASP A 1 96 ? 37.545 60.206 43.190 1.00 15.70 96 ASP A N 1
ATOM 699 C CA . ASP A 1 96 ? 38.665 59.442 42.678 1.00 16.17 96 ASP A CA 1
ATOM 700 C C . ASP A 1 96 ? 38.173 57.998 42.613 1.00 14.85 96 ASP A C 1
ATOM 701 O O . ASP A 1 96 ? 37.872 57.398 43.642 1.00 15.05 96 ASP A O 1
ATOM 706 N N . ARG A 1 97 ? 38.051 57.455 41.405 1.00 15.27 97 ARG A N 1
ATOM 707 C CA . ARG A 1 97 ? 37.377 56.169 41.223 1.00 15.83 97 ARG A CA 1
ATOM 708 C C . ARG A 1 97 ? 38.057 55.032 41.989 1.00 15.25 97 ARG A C 1
ATOM 709 O O . ARG A 1 97 ? 37.392 54.186 42.585 1.00 15.13 97 ARG A O 1
ATOM 717 N N . GLU A 1 98 ? 39.384 55.004 41.963 1.00 15.78 98 GLU A N 1
ATOM 718 C CA . GLU A 1 98 ? 40.127 53.941 42.628 1.00 16.06 98 GLU A CA 1
ATOM 719 C C . GLU A 1 98 ? 40.051 54.042 44.152 1.00 16.47 98 GLU A C 1
ATOM 720 O O . GLU A 1 98 ? 39.947 53.030 44.837 1.00 17.58 98 GLU A O 1
ATOM 726 N N . GLU A 1 99 ? 40.107 55.258 44.689 1.00 17.09 99 GLU A N 1
ATOM 727 C CA . GLU A 1 99 ? 39.978 55.431 46.133 1.00 16.63 99 GLU A CA 1
ATOM 728 C C . GLU A 1 99 ? 38.568 55.082 46.604 1.00 15.45 99 GLU A C 1
ATOM 729 O O . GLU A 1 99 ? 38.376 54.523 47.686 1.00 16.91 99 GLU A O 1
ATOM 735 N N . PHE A 1 100 ? 37.583 55.414 45.777 1.00 14.14 100 PHE A N 1
ATOM 736 C CA . PHE A 1 100 ? 36.191 55.104 46.053 1.00 13.46 100 PHE A CA 1
ATOM 737 C C . PHE A 1 100 ? 35.972 53.595 46.145 1.00 13.64 100 PHE A C 1
ATOM 738 O O . PHE A 1 100 ? 35.510 53.086 47.169 1.00 13.51 100 PHE A O 1
ATOM 746 N N . SER A 1 101 ? 36.322 52.873 45.085 1.00 13.61 101 SER A N 1
ATOM 747 C CA . SER A 1 101 ? 36.064 51.436 45.071 1.00 14.24 101 SER A CA 1
ATOM 748 C C . SER A 1 101 ? 36.985 50.702 46.040 1.00 14.35 101 SER A C 1
ATOM 749 O O . SER A 1 101 ? 36.610 49.670 46.596 1.00 14.08 101 SER A O 1
ATOM 752 N N . GLY A 1 102 ? 38.185 51.236 46.247 1.00 14.89 102 GLY A N 1
ATOM 753 C CA . GLY A 1 102 ? 39.117 50.632 47.181 1.00 15.42 102 GLY A CA 1
ATOM 754 C C . GLY A 1 102 ? 38.587 50.632 48.602 1.00 15.32 102 GLY A C 1
ATOM 755 O O . GLY A 1 102 ? 38.660 49.625 49.305 1.00 16.52 102 GLY A O 1
ATOM 756 N N . TYR A 1 103 ? 38.053 51.773 49.028 1.00 15.36 103 TYR A N 1
ATOM 757 C CA . TYR A 1 103 ? 37.495 51.902 50.371 1.00 15.24 103 TYR A CA 1
ATOM 758 C C . TYR A 1 103 ? 36.313 50.958 50.567 1.00 14.43 103 TYR A C 1
ATOM 759 O O . TYR A 1 103 ? 36.217 50.267 51.581 1.00 15.69 103 TYR A O 1
ATOM 768 N N . ILE A 1 104 ? 35.408 50.936 49.596 1.00 13.87 104 ILE A N 1
ATOM 769 C CA . ILE A 1 104 ? 34.237 50.074 49.672 1.00 13.13 104 ILE A CA 1
ATOM 770 C C . ILE A 1 104 ? 34.646 48.601 49.750 1.00 13.07 104 ILE A C 1
ATOM 771 O O . ILE A 1 104 ? 34.119 47.834 50.560 1.00 13.45 104 ILE A O 1
ATOM 776 N N . THR A 1 105 ? 35.597 48.218 48.910 1.00 13.88 105 THR A N 1
ATOM 777 C CA . THR A 1 105 ? 36.060 46.840 48.861 1.00 14.61 105 THR A CA 1
ATOM 778 C C . THR A 1 105 ? 36.710 46.435 50.183 1.00 15.39 105 THR A C 1
ATOM 779 O O . THR A 1 105 ? 36.470 45.345 50.694 1.00 16.18 105 THR A O 1
ATOM 783 N N . GLU A 1 106 ? 37.530 47.322 50.739 1.00 16.03 106 GLU A N 1
ATOM 784 C CA . GLU A 1 106 ? 38.179 47.054 52.019 1.00 18.05 106 GLU A CA 1
ATOM 785 C C . GLU A 1 106 ? 37.178 46.918 53.169 1.00 17.06 106 GLU A C 1
ATOM 786 O O . GLU A 1 106 ? 37.276 45.990 53.975 1.00 17.84 106 GLU A O 1
ATOM 792 N N . ARG A 1 107 ? 36.216 47.836 53.250 1.00 15.84 107 ARG A N 1
ATOM 793 C CA . ARG A 1 107 ? 35.259 47.809 54.355 1.00 15.96 107 ARG A CA 1
ATOM 794 C C . ARG A 1 107 ? 34.408 46.544 54.309 1.00 15.91 107 ARG A C 1
ATOM 795 O O . ARG A 1 107 ? 34.163 45.917 55.332 1.00 16.75 107 ARG A O 1
ATOM 803 N N . LEU A 1 108 ? 33.953 46.174 53.117 1.00 14.97 108 LEU A N 1
ATOM 804 C CA . LEU A 1 108 ? 33.152 44.966 52.960 1.00 14.87 108 LEU A CA 1
ATOM 805 C C . LEU A 1 108 ? 33.968 43.705 53.227 1.00 15.70 108 LEU A C 1
ATOM 806 O O . LEU A 1 108 ? 33.587 42.863 54.042 1.00 16.33 108 LEU A O 1
ATOM 811 N N . THR A 1 109 ? 35.098 43.582 52.540 1.00 15.89 109 THR A N 1
ATOM 812 C CA . THR A 1 109 ? 35.896 42.365 52.620 1.00 17.79 109 THR A CA 1
ATOM 813 C C . THR A 1 109 ? 36.359 42.089 54.050 1.00 18.62 109 THR A C 1
ATOM 814 O O . THR A 1 109 ? 36.467 40.934 54.460 1.00 19.40 109 THR A O 1
ATOM 818 N N . GLY A 1 110 ? 36.608 43.151 54.809 1.00 18.20 110 GLY A N 1
ATOM 819 C CA . GLY A 1 110 ? 37.073 43.023 56.176 1.00 19.91 110 GLY A CA 1
ATOM 820 C C . GLY A 1 110 ? 36.010 42.743 57.225 1.00 19.07 110 GLY A C 1
ATOM 821 O O . GLY A 1 110 ? 36.336 42.522 58.389 1.00 20.51 110 GLY A O 1
ATOM 822 N N . HIS A 1 111 ? 34.739 42.752 56.832 1.00 17.65 111 HIS A N 1
ATOM 823 C CA . HIS A 1 111 ? 33.662 42.512 57.791 1.00 16.57 111 HIS A CA 1
ATOM 824 C C . HIS A 1 111 ? 33.556 41.029 58.160 1.00 16.96 111 HIS A C 1
ATOM 825 O O . HIS A 1 111 ? 33.522 40.176 57.276 1.00 16.73 111 HIS A O 1
ATOM 832 N N A PRO A 1 112 ? 33.472 40.722 59.469 0.50 17.52 112 PRO A N 1
ATOM 833 N N B PRO A 1 112 ? 33.493 40.719 59.465 0.50 17.40 112 PRO A N 1
ATOM 834 C CA A PRO A 1 112 ? 33.450 39.325 59.931 0.50 17.49 112 PRO A CA 1
ATOM 835 C CA B PRO A 1 112 ? 33.473 39.319 59.912 0.50 17.34 112 PRO A CA 1
ATOM 836 C C A PRO A 1 112 ? 32.264 38.522 59.409 0.50 16.73 112 PRO A C 1
ATOM 837 C C B PRO A 1 112 ? 32.254 38.523 59.443 0.50 16.66 112 PRO A C 1
ATOM 838 O O A PRO A 1 112 ? 32.329 37.293 59.386 0.50 17.39 112 PRO A O 1
ATOM 839 O O B PRO A 1 112 ? 32.294 37.293 59.482 0.50 17.34 112 PRO A O 1
ATOM 846 N N . LEU A 1 113 ? 31.192 39.199 59.019 1.00 15.61 113 LEU A N 1
ATOM 847 C CA . LEU A 1 113 ? 29.979 38.505 58.601 1.00 14.21 113 LEU A CA 1
ATOM 848 C C . LEU A 1 113 ? 29.798 38.415 57.085 1.00 12.86 113 LEU A C 1
ATOM 849 O O . LEU A 1 113 ? 28.767 37.932 56.615 1.00 13.19 113 LEU A O 1
ATOM 854 N N . LEU A 1 114 ? 30.800 38.852 56.327 1.00 13.83 114 LEU A N 1
ATOM 855 C CA . LEU A 1 114 ? 30.729 38.810 54.868 1.00 14.45 114 LEU A CA 1
ATOM 856 C C . LEU A 1 114 ? 31.576 37.695 54.267 1.00 14.77 114 LEU A C 1
ATOM 857 O O . LEU A 1 114 ? 32.782 37.628 54.499 1.00 16.13 114 LEU A O 1
ATOM 862 N N . GLU A 1 115 ? 30.929 36.827 53.496 1.00 14.11 115 GLU A N 1
ATOM 863 C CA . GLU A 1 115 ? 31.622 35.861 52.650 1.00 14.80 115 GLU A CA 1
ATOM 864 C C . GLU A 1 115 ? 31.503 36.313 51.202 1.00 13.50 115 GLU A C 1
ATOM 865 O O . GLU A 1 115 ? 30.405 36.609 50.727 1.00 14.48 115 GLU A O 1
ATOM 871 N N . VAL A 1 116 ? 32.636 36.378 50.513 1.00 14.16 116 VAL A N 1
ATOM 872 C CA . VAL A 1 116 ? 32.669 36.714 49.101 1.00 14.58 116 VAL A CA 1
ATOM 873 C C . VAL A 1 116 ? 32.822 35.438 48.288 1.00 14.61 116 VAL A C 1
ATOM 874 O O . VAL A 1 116 ? 33.697 34.622 48.572 1.00 15.62 116 VAL A O 1
ATOM 878 N N . VAL A 1 117 ? 31.966 35.272 47.285 1.00 14.26 117 VAL A N 1
ATOM 879 C CA . VAL A 1 117 ? 32.047 34.142 46.375 1.00 14.20 117 VAL A CA 1
ATOM 880 C C . VAL A 1 117 ? 32.299 34.676 44.970 1.00 14.36 117 VAL A C 1
ATOM 881 O O . VAL A 1 117 ? 31.458 35.392 44.408 1.00 14.23 117 VAL A O 1
ATOM 885 N N . ARG A 1 118 ? 33.465 34.352 44.417 1.00 14.80 118 ARG A N 1
ATOM 886 C CA . ARG A 1 118 ? 33.814 34.818 43.087 1.00 15.18 118 ARG A CA 1
ATOM 887 C C . ARG A 1 118 ? 33.302 33.811 42.075 1.00 16.58 118 ARG A C 1
ATOM 888 O O . ARG A 1 118 ? 34.003 32.867 41.699 1.00 20.53 118 ARG A O 1
ATOM 896 N N . GLU A 1 119 ? 32.062 34.003 41.653 1.00 15.23 119 GLU A N 1
ATOM 897 C CA . GLU A 1 119 ? 31.450 33.122 40.679 1.00 16.19 119 GLU A CA 1
ATOM 898 C C . GLU A 1 119 ? 30.289 33.832 40.007 1.00 15.48 119 GLU A C 1
ATOM 899 O O . GLU A 1 119 ? 29.736 34.798 40.545 1.00 16.38 119 GLU A O 1
ATOM 905 N N . GLU A 1 120 ? 29.943 33.364 38.816 1.00 15.91 120 GLU A N 1
ATOM 906 C CA . GLU A 1 120 ? 28.748 33.826 38.141 1.00 15.93 120 GLU A CA 1
ATOM 907 C C . GLU A 1 120 ? 27.547 33.051 38.655 1.00 15.45 120 GLU A C 1
ATOM 908 O O . GLU A 1 120 ? 27.546 31.823 38.641 1.00 17.67 120 GLU A O 1
ATOM 914 N N . VAL A 1 121 ? 26.526 33.767 39.103 1.00 13.71 121 VAL A N 1
ATOM 915 C CA . VAL A 1 121 ? 25.275 33.147 39.511 1.00 13.66 121 VAL A CA 1
ATOM 916 C C . VAL A 1 121 ? 24.415 32.972 38.271 1.00 13.78 121 VAL A C 1
ATOM 917 O O . VAL A 1 121 ? 24.134 33.932 37.557 1.00 14.79 121 VAL A O 1
ATOM 921 N N . ARG A 1 122 ? 24.020 31.734 37.995 1.00 13.78 122 ARG A N 1
ATOM 922 C CA . ARG A 1 122 ? 23.330 31.431 36.749 1.00 14.48 122 ARG A CA 1
ATOM 923 C C . ARG A 1 122 ? 21.857 31.085 36.939 1.00 14.76 122 ARG A C 1
ATOM 924 O O . ARG A 1 122 ? 21.116 30.964 35.968 1.00 17.58 122 ARG A O 1
ATOM 932 N N . GLU A 1 123 ? 21.444 30.896 38.185 1.00 13.55 123 GLU A N 1
ATOM 933 C CA . GLU A 1 123 ? 20.053 30.608 38.507 1.00 13.27 123 GLU A CA 1
ATOM 934 C C . GLU A 1 123 ? 19.703 31.438 39.721 1.00 13.42 123 GLU A C 1
ATOM 935 O O . GLU A 1 123 ? 20.580 31.789 40.503 1.00 13.99 123 GLU A O 1
ATOM 941 N N . ILE A 1 124 ? 18.428 31.752 39.883 1.00 13.26 124 ILE A N 1
ATOM 942 C CA . ILE A 1 124 ? 18.001 32.523 41.037 1.00 13.58 124 ILE A CA 1
ATOM 943 C C . ILE A 1 124 ? 18.250 31.714 42.305 1.00 13.90 124 ILE A C 1
ATOM 944 O O . ILE A 1 124 ? 17.709 30.621 42.456 1.00 14.06 124 ILE A O 1
ATOM 949 N N . PRO A 1 125 ? 19.099 32.233 43.206 1.00 14.20 125 PRO A N 1
ATOM 950 C CA . PRO A 1 125 ? 19.380 31.508 44.446 1.00 15.32 125 PRO A CA 1
ATOM 951 C C . PRO A 1 125 ? 18.128 31.327 45.299 1.00 15.86 125 PRO A C 1
ATOM 952 O O . PRO A 1 125 ? 17.235 32.173 45.283 1.00 16.69 125 PRO A O 1
ATOM 956 N N . PRO A 1 126 ? 18.066 30.230 46.062 1.00 17.31 126 PRO A N 1
ATOM 957 C CA . PRO A 1 126 ? 16.976 30.073 47.025 1.00 16.36 126 PRO A CA 1
ATOM 958 C C . PRO A 1 126 ? 17.245 30.887 48.288 1.00 15.00 126 PRO A C 1
ATOM 959 O O . PRO A 1 126 ? 18.359 31.364 48.512 1.00 17.11 126 PRO A O 1
ATOM 963 N N . GLY A 1 127 ? 16.217 31.041 49.103 1.00 14.95 127 GLY A N 1
ATOM 964 C CA . GLY A 1 127 ? 16.357 31.766 50.347 1.00 14.63 127 GLY A CA 1
ATOM 965 C C . GLY A 1 127 ? 16.363 33.265 50.130 1.00 12.61 127 GLY A C 1
ATOM 966 O O . GLY A 1 127 ? 16.238 33.761 49.010 1.00 14.32 127 GLY A O 1
ATOM 967 N N . ILE A 1 128 ? 16.513 34.006 51.215 1.00 11.03 128 ILE A N 1
ATOM 968 C CA . ILE A 1 128 ? 16.496 35.461 51.127 1.00 10.40 128 ILE A CA 1
ATOM 969 C C . ILE A 1 128 ? 17.660 35.933 50.265 1.00 9.73 128 ILE A C 1
ATOM 970 O O . ILE A 1 128 ? 18.817 35.596 50.534 1.00 10.38 128 ILE A O 1
ATOM 975 N N . THR A 1 129 ? 17.343 36.722 49.236 1.00 10.38 129 THR A N 1
ATOM 976 C CA . THR A 1 129 ? 18.295 37.032 48.179 1.00 10.20 129 THR A CA 1
ATOM 977 C C . THR A 1 129 ? 18.001 38.403 47.585 1.00 9.38 129 THR A C 1
ATOM 978 O O . THR A 1 129 ? 16.847 38.717 47.275 1.00 10.31 129 THR A O 1
ATOM 982 N N . VAL A 1 130 ? 19.051 39.203 47.411 1.00 9.60 130 VAL A N 1
ATOM 983 C CA . VAL A 1 130 ? 18.978 40.464 46.679 1.00 9.44 130 VAL A CA 1
ATOM 984 C C . VAL A 1 130 ? 19.715 40.313 45.352 1.00 9.42 130 VAL A C 1
ATOM 985 O O . VAL A 1 130 ? 20.886 39.927 45.333 1.00 10.66 130 VAL A O 1
ATOM 989 N N . LEU A 1 131 ? 19.026 40.607 44.250 1.00 9.42 131 LEU A N 1
ATOM 990 C CA . LEU A 1 131 ? 19.633 40.596 42.919 1.00 9.40 131 LEU A CA 1
ATOM 991 C C . LEU A 1 131 ? 20.032 42.013 42.522 1.00 9.72 131 LEU A C 1
ATOM 992 O O . LEU A 1 131 ? 19.204 42.916 42.514 1.00 10.15 131 LEU A O 1
ATOM 997 N N . ALA A 1 132 ? 21.305 42.193 42.187 1.00 9.48 132 ALA A N 1
ATOM 998 C CA . ALA A 1 132 ? 21.860 43.524 41.930 1.00 9.89 132 ALA A CA 1
ATOM 999 C C . ALA A 1 132 ? 22.922 43.449 40.830 1.00 9.64 132 ALA A C 1
ATOM 1000 O O . ALA A 1 132 ? 24.048 43.917 40.990 1.00 10.20 132 ALA A O 1
ATOM 1002 N N . THR A 1 133 ? 22.548 42.860 39.700 1.00 9.82 133 THR A N 1
ATOM 1003 C CA . THR A 1 133 ? 23.518 42.484 38.684 1.00 10.26 133 THR A CA 1
ATOM 1004 C C . THR A 1 133 ? 23.728 43.519 37.578 1.00 10.61 133 THR A C 1
ATOM 1005 O O . THR A 1 133 ? 24.578 43.327 36.714 1.00 11.11 133 THR A O 1
ATOM 1009 N N . GLY A 1 134 ? 22.982 44.618 37.625 1.00 10.56 134 GLY A N 1
ATOM 1010 C CA . GLY A 1 134 ? 23.307 45.789 36.836 1.00 11.07 134 GLY A CA 1
ATOM 1011 C C . GLY A 1 134 ? 22.900 45.773 35.381 1.00 11.15 134 GLY A C 1
ATOM 1012 O O . GLY A 1 134 ? 22.249 44.846 34.897 1.00 11.59 134 GLY A O 1
ATOM 1013 N N . PRO A 1 135 ? 23.303 46.817 34.655 1.00 11.59 135 PRO A N 1
ATOM 1014 C CA . PRO A 1 135 ? 22.926 46.944 33.244 1.00 12.28 135 PRO A CA 1
ATOM 1015 C C . PRO A 1 135 ? 23.496 45.827 32.377 1.00 12.57 135 PRO A C 1
ATOM 1016 O O . PRO A 1 135 ? 22.942 45.551 31.320 1.00 13.52 135 PRO A O 1
ATOM 1020 N N . LEU A 1 136 ? 24.581 45.203 32.824 1.00 12.98 136 LEU A N 1
ATOM 1021 C CA . LEU A 1 136 ? 25.225 44.135 32.071 1.00 13.77 136 LEU A CA 1
ATOM 1022 C C . LEU A 1 136 ? 25.115 42.812 32.840 1.00 13.25 136 LEU A C 1
ATOM 1023 O O . LEU A 1 136 ? 26.032 41.993 32.863 1.00 14.01 136 LEU A O 1
ATOM 1028 N N . THR A 1 137 ? 23.961 42.631 33.474 1.00 12.78 137 THR A N 1
ATOM 1029 C CA . THR A 1 137 ? 23.564 41.362 34.068 1.00 12.48 137 THR A CA 1
ATOM 1030 C C . THR A 1 137 ? 23.940 40.215 33.128 1.00 12.84 137 THR A C 1
ATOM 1031 O O . THR A 1 137 ? 23.679 40.282 31.927 1.00 13.75 137 THR A O 1
ATOM 1035 N N . SER A 1 138 ? 24.553 39.163 33.662 1.00 13.18 138 SER A N 1
ATOM 1036 C CA . SER A 1 138 ? 24.999 38.072 32.802 1.00 14.29 138 SER A CA 1
ATOM 1037 C C . SER A 1 138 ? 23.822 37.437 32.071 1.00 13.75 138 SER A C 1
ATOM 1038 O O . SER A 1 138 ? 22.693 37.402 32.570 1.00 13.85 138 SER A O 1
ATOM 1041 N N . GLU A 1 139 ? 24.103 36.934 30.876 1.00 14.91 139 GLU A N 1
ATOM 1042 C CA . GLU A 1 139 ? 23.077 36.338 30.044 1.00 16.28 139 GLU A CA 1
ATOM 1043 C C . GLU A 1 139 ? 22.333 35.215 30.764 1.00 15.11 139 GLU A C 1
ATOM 1044 O O . GLU A 1 139 ? 21.109 35.127 30.688 1.00 14.93 139 GLU A O 1
ATOM 1050 N N . ALA A 1 140 ? 23.068 34.358 31.469 1.00 14.86 140 ALA A N 1
ATOM 1051 C CA . ALA A 1 140 ? 22.449 33.222 32.145 1.00 15.42 140 ALA A CA 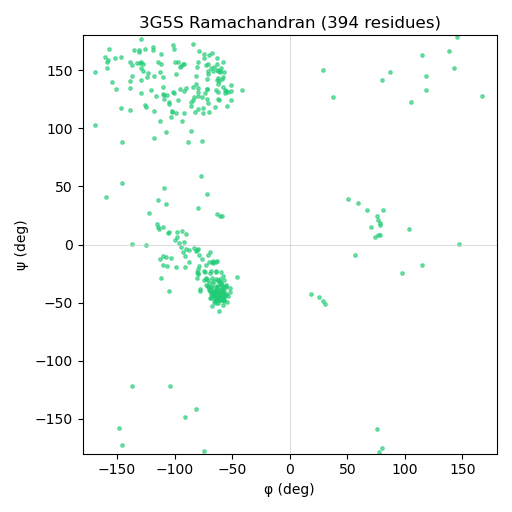1
ATOM 1052 C C . ALA A 1 140 ? 21.430 33.683 33.185 1.00 13.71 140 ALA A C 1
ATOM 1053 O O . ALA A 1 140 ? 20.332 33.131 33.275 1.00 13.74 140 ALA A O 1
ATOM 1055 N N . LEU A 1 141 ? 21.775 34.695 33.973 1.00 12.86 141 LEU A N 1
ATOM 1056 C CA . LEU A 1 141 ? 20.836 35.141 34.991 1.00 13.01 141 LEU A CA 1
ATOM 1057 C C . LEU A 1 141 ? 19.639 35.852 34.368 1.00 12.02 141 LEU A C 1
ATOM 1058 O O . LEU A 1 141 ? 18.510 35.702 34.838 1.00 12.03 141 LEU A O 1
ATOM 1063 N N . ALA A 1 142 ? 19.876 36.617 33.304 1.00 12.43 142 ALA A N 1
ATOM 1064 C CA . ALA A 1 142 ? 18.768 37.239 32.587 1.00 13.20 142 ALA A CA 1
ATOM 1065 C C . ALA A 1 142 ? 17.799 36.164 32.070 1.00 12.60 142 ALA A C 1
ATOM 1066 O O . ALA A 1 142 ? 16.580 36.302 32.183 1.00 13.22 142 ALA A O 1
ATOM 1068 N N . GLU A 1 143 ? 18.342 35.079 31.529 1.00 13.24 143 GLU A N 1
ATOM 1069 C CA . GLU A 1 143 ? 17.497 33.984 31.059 1.00 14.07 143 GLU A CA 1
ATOM 1070 C C . GLU A 1 143 ? 16.695 33.371 32.206 1.00 13.13 143 GLU A C 1
ATOM 1071 O O . GLU A 1 143 ? 15.521 33.039 32.050 1.00 13.44 143 GLU A O 1
ATOM 1077 N N . ALA A 1 144 ? 17.333 33.217 33.360 1.00 12.82 144 ALA A N 1
ATOM 1078 C CA . ALA A 1 144 ? 16.655 32.675 34.528 1.00 12.46 144 ALA A CA 1
ATOM 1079 C C . ALA A 1 144 ? 15.503 33.577 34.978 1.00 11.49 144 ALA A C 1
ATOM 1080 O O . ALA A 1 144 ? 14.430 33.096 35.355 1.00 11.69 144 ALA A O 1
ATOM 1082 N N . LEU A 1 145 ? 15.727 34.887 34.940 1.00 11.56 145 LEU A N 1
ATOM 1083 C CA . LEU A 1 145 ? 14.686 35.835 35.313 1.00 11.45 145 LEU A CA 1
ATOM 1084 C C . LEU A 1 145 ? 13.515 35.801 34.331 1.00 11.43 145 LEU A C 1
ATOM 1085 O O . LEU A 1 145 ? 12.353 35.857 34.736 1.00 11.70 145 LEU A O 1
ATOM 1090 N N . LYS A 1 146 ? 13.817 35.709 33.040 1.00 12.26 146 LYS A N 1
ATOM 1091 C CA . LYS A 1 146 ? 12.764 35.588 32.042 1.00 12.73 146 LYS A CA 1
ATOM 1092 C C . LYS A 1 146 ? 11.950 34.311 32.241 1.00 12.94 146 LYS A C 1
ATOM 1093 O O . LYS A 1 146 ? 10.728 34.326 32.118 1.00 13.65 146 LYS A O 1
ATOM 1099 N N . ARG A 1 147 ? 12.625 33.208 32.545 1.00 13.20 147 ARG A N 1
ATOM 1100 C CA . ARG A 1 147 ? 11.928 31.944 32.772 1.00 14.81 147 ARG A CA 1
ATOM 1101 C C . ARG A 1 147 ? 10.957 32.049 33.946 1.00 14.41 147 ARG A C 1
ATOM 1102 O O . ARG A 1 147 ? 9.823 31.574 33.880 1.00 16.28 147 ARG A O 1
ATOM 1110 N N . ARG A 1 148 ? 11.413 32.673 35.028 1.00 13.60 148 ARG A N 1
ATOM 1111 C CA . ARG A 1 148 ? 10.642 32.718 36.262 1.00 13.60 148 ARG A CA 1
ATOM 1112 C C . ARG A 1 148 ? 9.514 33.753 36.200 1.00 13.72 148 ARG A C 1
ATOM 1113 O O . ARG A 1 148 ? 8.408 33.493 36.670 1.00 16.02 148 ARG A O 1
ATOM 1121 N N . PHE A 1 149 ? 9.785 34.914 35.603 1.00 13.61 149 PHE A N 1
ATOM 1122 C CA . PHE A 1 149 ? 8.844 36.030 35.673 1.00 13.86 149 PHE A CA 1
ATOM 1123 C C 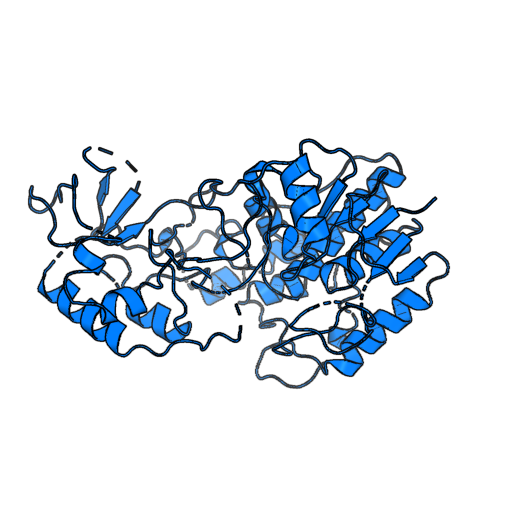. PHE A 1 149 ? 8.185 36.425 34.355 1.00 15.67 149 PHE A C 1
ATOM 1124 O O . PHE A 1 149 ? 7.216 37.180 34.363 1.00 18.22 149 PHE A O 1
ATOM 1132 N N . GLY A 1 150 ? 8.698 35.916 33.238 1.00 14.62 150 GLY A N 1
ATOM 1133 C CA . GLY A 1 150 ? 8.112 36.186 31.934 1.00 15.71 150 GLY A CA 1
ATOM 1134 C C . GLY A 1 150 ? 9.060 36.918 31.004 1.00 14.61 150 GLY A C 1
ATOM 1135 O O . GLY A 1 150 ? 9.684 37.907 31.390 1.00 15.47 150 GLY A O 1
ATOM 1136 N N . ASP A 1 151 ? 9.158 36.437 29.768 1.00 15.28 151 ASP A N 1
ATOM 1137 C CA . ASP A 1 151 ? 10.067 37.012 28.780 1.00 17.24 151 ASP A CA 1
ATOM 1138 C C . ASP A 1 151 ? 9.838 38.502 28.579 1.00 17.70 151 ASP A C 1
ATOM 1139 O O . ASP A 1 151 ? 10.781 39.257 28.342 1.00 19.77 151 ASP A O 1
ATOM 1144 N N . HIS A 1 152 ? 8.580 38.922 28.649 1.00 16.82 152 HIS A N 1
ATOM 1145 C CA . HIS A 1 152 ? 8.237 40.303 28.333 1.00 17.98 152 HIS A CA 1
ATOM 1146 C C . HIS A 1 152 ? 8.520 41.278 29.462 1.00 15.70 152 HIS A C 1
ATOM 1147 O O . HIS A 1 152 ? 8.354 42.483 29.285 1.00 17.37 152 HIS A O 1
ATOM 1154 N N . PHE A 1 153 ? 8.953 40.762 30.608 1.00 13.60 153 PHE A N 1
ATOM 1155 C CA . PHE A 1 153 ? 9.155 41.608 31.777 1.00 13.15 153 PHE A CA 1
ATOM 1156 C C . PHE A 1 153 ? 10.621 41.897 32.093 1.00 12.30 153 PHE A C 1
ATOM 1157 O O . PHE A 1 153 ? 10.934 42.479 33.127 1.00 12.23 153 PHE A O 1
ATOM 1165 N N . LEU A 1 154 ? 11.501 41.531 31.169 1.00 12.03 154 LEU A N 1
ATOM 1166 C CA . LEU A 1 154 ? 12.900 41.921 31.217 1.00 12.76 154 LEU A CA 1
ATOM 1167 C C . LEU A 1 154 ? 13.269 42.519 29.866 1.00 13.65 154 LEU A C 1
ATOM 1168 O O . LEU A 1 154 ? 12.955 41.944 28.825 1.00 15.90 154 LEU A O 1
ATOM 1173 N N . ALA A 1 155 ? 13.900 43.687 29.891 1.00 12.47 155 ALA A N 1
ATOM 1174 C CA . ALA A 1 155 ? 14.353 44.359 28.685 1.00 14.24 155 ALA A CA 1
ATOM 1175 C C . ALA A 1 155 ? 15.873 44.364 28.641 1.00 13.81 155 ALA A C 1
ATOM 1176 O O . ALA A 1 155 ? 16.531 44.292 29.682 1.00 13.07 155 ALA A O 1
ATOM 1178 N N . TYR A 1 156 ? 16.421 44.460 27.428 1.00 16.09 156 TYR A N 1
ATOM 1179 C CA . TYR A 1 156 ? 17.866 44.481 27.223 1.00 17.46 156 TYR A CA 1
ATOM 1180 C C . TYR A 1 156 ? 18.391 45.859 26.834 1.00 16.84 156 TYR A C 1
ATOM 1181 O O . TYR A 1 156 ? 19.601 46.066 26.792 1.00 18.37 156 TYR A O 1
ATOM 1190 N N . TYR A 1 157 ? 17.489 46.784 26.525 1.00 16.07 157 TYR A N 1
ATOM 1191 C CA . TYR A 1 157 ? 17.868 48.160 26.220 1.00 17.05 157 TYR A CA 1
ATOM 1192 C C . TYR A 1 157 ? 16.773 49.075 26.728 1.00 16.72 157 TYR A C 1
ATOM 1193 O O . TYR A 1 157 ? 15.632 48.651 26.894 1.00 16.57 157 TYR A O 1
ATOM 1202 N N A ASP A 1 158 ? 17.176 50.279 27.090 0.38 16.91 158 ASP A N 1
ATOM 1203 N N B ASP A 1 158 ? 17.066 50.363 26.910 0.62 16.89 158 ASP A N 1
ATOM 1204 C CA A ASP A 1 158 ? 16.221 51.330 27.279 0.38 17.80 158 ASP A CA 1
ATOM 1205 C CA B ASP A 1 158 ? 16.044 51.280 27.451 0.62 17.80 158 ASP A CA 1
ATOM 1206 C C A ASP A 1 158 ? 16.182 52.046 25.949 0.38 20.81 158 ASP A C 1
ATOM 1207 C C B ASP A 1 158 ? 15.203 52.113 26.455 0.62 20.80 158 ASP A C 1
ATOM 1208 O O A ASP A 1 158 ? 17.102 51.941 25.134 0.38 21.79 158 ASP A O 1
ATOM 1209 O O B ASP A 1 158 ? 13.973 52.085 26.509 0.62 21.62 158 ASP A O 1
ATOM 1218 N N A ALA A 1 159 ? 15.080 52.727 25.716 0.38 20.33 159 ALA A N 1
ATOM 1219 N N B ALA A 1 159 ? 15.851 52.861 25.569 0.62 20.33 159 ALA A N 1
ATOM 1220 C CA A ALA A 1 159 ? 14.937 53.588 24.567 0.38 16.39 159 ALA A CA 1
ATOM 1221 C CA B ALA A 1 159 ? 15.125 53.625 24.554 0.62 16.38 159 ALA A CA 1
ATOM 1222 C C A ALA A 1 159 ? 14.037 54.675 25.094 0.38 14.91 159 ALA A C 1
ATOM 1223 C C B ALA A 1 159 ? 14.076 54.554 25.170 0.62 14.88 159 ALA A C 1
ATOM 1224 O O A ALA A 1 159 ? 12.933 54.885 24.599 0.38 18.38 159 ALA A O 1
ATOM 1225 O O B ALA A 1 159 ? 12.915 54.555 24.776 0.62 18.42 159 ALA A O 1
ATOM 1228 N N . ALA A 1 160 ? 14.501 55.344 26.138 1.00 13.48 160 ALA A N 1
ATOM 1229 C CA . ALA A 1 160 ? 13.639 56.285 26.822 1.00 12.96 160 ALA A CA 1
ATOM 1230 C C . ALA A 1 160 ? 13.466 57.566 26.025 1.00 11.77 160 ALA A C 1
ATOM 1231 O O . ALA A 1 160 ? 14.407 58.065 25.419 1.00 12.19 160 ALA A O 1
ATOM 1233 N N . SER A 1 161 ? 12.247 58.089 26.051 1.00 11.94 161 SER A N 1
ATOM 1234 C CA A SER A 1 161 ? 12.001 59.415 25.526 0.72 11.67 161 SER A CA 1
ATOM 1235 C CA C SER A 1 161 ? 11.924 59.417 25.546 0.28 12.09 161 SER A CA 1
ATOM 1236 C C . SER A 1 161 ? 12.030 60.424 26.678 1.00 11.43 161 SER A C 1
ATOM 1237 O O . SER A 1 161 ? 11.985 60.054 27.851 1.00 11.95 161 SER A O 1
ATOM 1242 N N . PRO A 1 162 ? 12.131 61.711 26.348 1.00 11.53 162 PRO A N 1
ATOM 1243 C CA . PRO A 1 162 ? 12.138 62.716 27.414 1.00 11.78 162 PRO A CA 1
ATOM 1244 C C . PRO A 1 162 ? 10.802 62.787 28.150 1.00 10.19 162 PRO A C 1
ATOM 1245 O O . PRO A 1 162 ? 9.746 62.550 27.558 1.00 10.65 162 PRO A O 1
ATOM 1249 N N . ILE A 1 163 ? 10.872 63.138 29.431 1.00 10.44 163 ILE A N 1
ATOM 1250 C CA . ILE A 1 163 ? 9.702 63.312 30.281 1.00 10.42 163 ILE A CA 1
ATOM 1251 C C . ILE A 1 163 ? 9.694 64.744 30.799 1.00 10.50 163 ILE A C 1
ATOM 1252 O O . ILE A 1 163 ? 10.723 65.244 31.261 1.00 11.33 163 ILE A O 1
ATOM 1257 N N . VAL A 1 164 ? 8.537 65.391 30.712 1.00 10.76 164 VAL A N 1
ATOM 1258 C CA . VAL A 1 164 ? 8.380 66.764 31.179 1.00 11.34 164 VAL A CA 1
ATOM 1259 C C . VAL A 1 164 ? 7.426 66.822 32.362 1.00 11.03 164 VAL A C 1
ATOM 1260 O O . VAL A 1 164 ? 6.594 65.935 32.568 1.00 11.38 164 VAL A O 1
ATOM 1264 N N . LEU A 1 165 ? 7.566 67.884 33.140 1.00 11.43 165 LEU A N 1
ATOM 1265 C CA . LEU A 1 165 ? 6.678 68.154 34.253 1.00 12.77 165 LEU A CA 1
ATOM 1266 C C . LEU A 1 165 ? 5.356 68.703 33.725 1.00 12.21 165 LEU A C 1
ATOM 1267 O O . LEU A 1 165 ? 5.336 69.681 32.984 1.00 13.10 165 LEU A O 1
ATOM 1272 N N . TYR A 1 166 ? 4.251 68.084 34.121 1.00 12.55 166 TYR A N 1
ATOM 1273 C CA . TYR A 1 166 ? 2.944 68.459 33.595 1.00 13.32 166 TYR A CA 1
ATOM 1274 C C . TYR A 1 166 ? 2.638 69.948 33.747 1.00 13.40 166 TYR A C 1
ATOM 1275 O O . TYR A 1 166 ? 2.140 70.587 32.815 1.00 13.81 166 TYR A O 1
ATOM 1284 N N . GLU A 1 167 ? 2.940 70.500 34.918 1.00 14.33 167 GLU A N 1
ATOM 1285 C CA . GLU A 1 167 ? 2.617 71.893 35.195 1.00 16.53 167 GLU A CA 1
ATOM 1286 C C . GLU A 1 167 ? 3.372 72.865 34.290 1.00 16.16 167 GLU A C 1
ATOM 1287 O O . GLU A 1 167 ? 3.012 74.035 34.197 1.00 17.48 167 GLU A O 1
ATOM 1293 N N . SER A 1 168 ? 4.415 72.383 33.619 1.00 14.77 168 SER A N 1
ATOM 1294 C CA . SER A 1 168 ? 5.216 73.237 32.746 1.00 14.80 168 SER A CA 1
ATOM 1295 C C . SER A 1 168 ? 4.693 73.265 31.312 1.00 14.39 168 SER A C 1
ATOM 1296 O O . SER A 1 168 ? 5.223 73.990 30.478 1.00 16.18 168 SER A O 1
ATOM 1299 N N . ILE A 1 169 ? 3.655 72.479 31.034 1.00 13.32 169 ILE A N 1
ATOM 1300 C CA . ILE A 1 169 ? 3.035 72.459 29.718 1.00 13.84 169 ILE A CA 1
ATOM 1301 C C . ILE A 1 169 ? 2.012 73.586 29.573 1.00 14.86 169 ILE A C 1
ATOM 1302 O O . ILE A 1 169 ? 1.213 73.833 30.478 1.00 16.22 169 ILE A O 1
ATOM 1307 N N . ASP A 1 170 ? 2.053 74.273 28.436 1.00 14.93 170 ASP A N 1
ATOM 1308 C CA . ASP A 1 170 ? 1.050 75.275 28.103 1.00 15.99 170 ASP A CA 1
ATOM 1309 C C . ASP A 1 170 ? -0.129 74.570 27.451 1.00 15.74 170 ASP A C 1
ATOM 1310 O O . ASP A 1 170 ? -0.107 74.272 26.254 1.00 15.66 170 ASP A O 1
ATOM 1315 N N . LEU A 1 171 ? -1.154 74.295 28.250 1.00 16.03 171 LEU A N 1
ATOM 1316 C CA . LEU A 1 171 ? -2.279 73.487 27.797 1.00 17.45 171 LEU A CA 1
ATOM 1317 C C . LEU A 1 171 ? -3.125 74.167 26.721 1.00 17.55 171 LEU A C 1
ATOM 1318 O O . LEU A 1 171 ? -3.922 73.513 26.052 1.00 19.39 171 LEU A O 1
ATOM 1323 N N . THR A 1 172 ? -2.949 75.471 26.539 1.00 17.82 172 THR A N 1
ATOM 1324 C CA . THR A 1 172 ? -3.718 76.168 25.511 1.00 18.30 172 THR A CA 1
ATOM 1325 C C . THR A 1 172 ? -3.252 75.786 24.107 1.00 18.13 172 THR A C 1
ATOM 1326 O O . THR A 1 172 ? -3.887 76.149 23.118 1.00 19.93 172 THR A O 1
ATOM 1330 N N . LYS A 1 173 ? -2.143 75.059 24.021 1.00 16.54 173 LYS A N 1
ATOM 1331 C CA . LYS A 1 173 ? -1.599 74.656 22.731 1.00 16.84 173 LYS A CA 1
ATOM 1332 C C . LYS A 1 173 ? -1.676 73.145 22.527 1.00 17.27 173 LYS A C 1
ATOM 1333 O O . LYS A 1 173 ? -1.052 72.594 21.614 1.00 19.10 173 LYS A O 1
ATOM 1339 N N . CYS A 1 174 ? -2.450 72.480 23.375 1.00 17.35 174 CYS A N 1
ATOM 1340 C CA . CYS A 1 174 ? -2.641 71.038 23.264 1.00 17.47 174 CYS A CA 1
ATOM 1341 C C . CYS A 1 174 ? -4.109 70.657 23.324 1.00 17.09 174 CYS A C 1
ATOM 1342 O O . CYS A 1 174 ? -4.953 71.452 23.719 1.00 18.67 174 CYS A O 1
ATOM 1345 N N . PHE A 1 175 ? -4.403 69.418 22.948 1.00 15.88 175 PHE A N 1
ATOM 1346 C CA . PHE A 1 175 ? -5.729 68.856 23.163 1.00 16.22 175 PHE A CA 1
ATOM 1347 C C . PHE A 1 175 ? -5.629 67.407 23.626 1.00 16.43 175 PHE A C 1
ATOM 1348 O O . PHE A 1 175 ? -4.760 66.664 23.166 1.00 15.66 175 PHE A O 1
ATOM 1356 N N . ARG A 1 176 ? -6.492 67.029 24.567 1.00 18.28 176 ARG A N 1
ATOM 1357 C CA . ARG A 1 176 ? -6.541 65.660 25.068 1.00 20.37 176 ARG A CA 1
ATOM 1358 C C . ARG A 1 176 ? -7.399 64.825 24.135 1.00 21.25 176 ARG A C 1
ATOM 1359 O O . ARG A 1 176 ? -8.558 65.152 23.884 1.00 22.96 176 ARG A O 1
ATOM 1367 N N . ALA A 1 177 ? -6.834 63.738 23.632 1.00 20.01 177 ALA A N 1
ATOM 1368 C CA . ALA A 1 177 ? -7.577 62.834 22.776 1.00 20.57 177 ALA A CA 1
ATOM 1369 C C . ALA A 1 177 ? -6.804 61.556 22.550 1.00 21.12 177 ALA A C 1
ATOM 1370 O O . ALA A 1 177 ? -5.570 61.543 22.547 1.00 21.04 177 ALA A O 1
ATOM 1372 N N . GLY A 1 178 ? -7.550 60.474 22.392 1.00 23.46 178 GLY A N 1
ATOM 1373 C CA . GLY A 1 178 ? -7.001 59.250 21.862 1.00 25.46 178 GLY A CA 1
ATOM 1374 C C . GLY A 1 178 ? -7.405 59.252 20.408 1.00 25.99 178 GLY A C 1
ATOM 1375 O O . GLY A 1 178 ? -8.357 59.936 20.027 1.00 26.61 178 GLY A O 1
ATOM 1376 N N . ARG A 1 179 ? -6.678 58.515 19.585 1.00 25.63 179 ARG A N 1
ATOM 1377 C CA . ARG A 1 179 ? -7.030 58.421 18.178 1.00 24.72 179 ARG A CA 1
ATOM 1378 C C . ARG A 1 179 ? -8.406 57.779 18.028 1.00 25.01 179 ARG A C 1
ATOM 1379 O O . ARG A 1 179 ? -8.770 56.881 18.790 1.00 26.27 179 ARG A O 1
ATOM 1387 N N . TYR A 1 180 ? -9.173 58.256 17.054 1.00 24.95 180 TYR A N 1
ATOM 1388 C CA . TYR A 1 180 ? -10.496 57.706 16.775 1.00 26.02 180 TYR A CA 1
ATOM 1389 C C . TYR A 1 180 ? -11.400 57.746 18.004 1.00 27.56 180 TYR A C 1
ATOM 1390 O O . TYR A 1 180 ? -12.303 56.921 18.152 1.00 29.33 180 TYR A O 1
ATOM 1399 N N . TYR A 1 186 ? -4.152 60.751 25.837 1.00 19.46 186 TYR A N 1
ATOM 1400 C CA . TYR A 1 186 ? -2.918 61.405 25.423 1.00 18.65 186 TYR A CA 1
ATOM 1401 C C . TYR A 1 186 ? -3.116 62.907 25.298 1.00 16.94 186 TYR A C 1
ATOM 1402 O O . TYR A 1 186 ? -4.205 63.380 24.973 1.00 17.79 186 TYR A O 1
ATOM 1411 N N . LEU A 1 187 ? -2.055 63.654 25.573 1.00 15.52 187 LEU A N 1
ATOM 1412 C CA . LEU A 1 187 ? -2.012 65.067 25.236 1.00 15.27 187 LEU A CA 1
ATOM 1413 C C . LEU A 1 187 ? -1.382 65.193 23.859 1.00 14.77 187 LEU A C 1
ATOM 1414 O O . LEU A 1 187 ? -0.347 64.593 23.583 1.00 18.10 187 LEU A O 1
ATOM 1419 N N . ASN A 1 188 ? -2.017 65.967 22.991 1.00 12.98 188 ASN A N 1
ATOM 1420 C CA . ASN A 1 188 ? -1.549 66.118 21.623 1.00 13.10 188 ASN A CA 1
ATOM 1421 C C . ASN A 1 188 ? -1.147 67.558 21.369 1.00 13.24 188 ASN A C 1
ATOM 1422 O O . ASN A 1 188 ? -1.924 68.467 21.631 1.00 14.80 188 ASN A O 1
ATOM 1427 N N . CYS A 1 189 ? 0.066 67.755 20.868 1.00 12.41 189 CYS A N 1
ATOM 1428 C CA . CYS A 1 189 ? 0.586 69.078 20.548 1.00 13.31 189 CYS A CA 1
ATOM 1429 C C . CYS A 1 189 ? 0.627 69.219 19.033 1.00 13.40 189 CYS A C 1
ATOM 1430 O O . CYS A 1 189 ? 1.571 68.744 18.398 1.00 13.60 189 CYS A O 1
ATOM 1433 N N . PRO A 1 190 ? -0.405 69.844 18.440 1.00 13.77 190 PRO A N 1
ATOM 1434 C CA . PRO A 1 190 ? -0.427 69.949 16.980 1.00 14.13 190 PRO A CA 1
ATOM 1435 C C . PRO A 1 190 ? 0.553 70.985 16.435 1.00 15.02 190 PRO A C 1
ATOM 1436 O O . PRO A 1 190 ? 0.833 72.006 17.076 1.00 16.78 190 PRO A O 1
ATOM 1456 N N . THR A 1 192 ? 1.988 72.936 12.621 1.00 15.98 192 THR A N 1
ATOM 1457 C CA . THR A 1 192 ? 1.789 73.223 11.209 1.00 16.94 192 THR A CA 1
ATOM 1458 C C . THR A 1 192 ? 2.942 72.622 10.419 1.00 16.96 192 THR A C 1
ATOM 1459 O O . THR A 1 192 ? 3.950 72.191 10.984 1.00 17.25 192 THR A O 1
ATOM 1463 N N . GLU A 1 193 ? 2.799 72.616 9.101 1.00 18.34 193 GLU A N 1
ATOM 1464 C CA . GLU A 1 193 ? 3.869 72.164 8.226 1.00 19.37 193 GLU A CA 1
ATOM 1465 C C . GLU A 1 193 ? 5.160 72.964 8.434 1.00 19.87 193 GLU A C 1
ATOM 1466 O O . GLU A 1 193 ? 6.243 72.393 8.445 1.00 19.77 193 GLU A O 1
ATOM 1472 N N . GLU A 1 194 ? 5.061 74.282 8.596 1.00 19.88 194 GLU A N 1
ATOM 1473 C CA . GLU A 1 194 ? 6.267 75.079 8.821 1.00 20.81 194 GLU A CA 1
ATOM 1474 C C . GLU A 1 194 ? 6.931 74.757 10.157 1.00 19.45 194 GLU A C 1
ATOM 1475 O O . GLU A 1 194 ? 8.155 74.693 10.251 1.00 20.62 194 GLU A O 1
ATOM 1481 N N . GLU A 1 195 ? 6.128 74.550 11.193 1.00 17.71 195 GLU A N 1
ATOM 1482 C CA . GLU A 1 195 ? 6.687 74.179 12.485 1.00 17.46 195 GLU A CA 1
ATOM 1483 C C . GLU A 1 195 ? 7.358 72.813 12.410 1.00 17.00 195 GLU A C 1
ATOM 1484 O O . GLU A 1 195 ? 8.425 72.601 12.991 1.00 17.07 195 GLU A O 1
ATOM 1490 N N . TYR A 1 196 ? 6.737 71.884 11.690 1.00 16.88 196 TYR A N 1
ATOM 1491 C CA . TYR A 1 196 ? 7.353 70.582 11.484 1.00 16.37 196 TYR A CA 1
ATOM 1492 C C . TYR A 1 196 ? 8.678 70.709 10.736 1.00 17.30 196 TYR A C 1
ATOM 1493 O O . TYR A 1 196 ? 9.675 70.100 11.106 1.00 17.60 196 TYR A O 1
ATOM 1502 N N . ARG A 1 197 ? 8.693 71.510 9.677 1.00 19.14 197 ARG A N 1
ATOM 1503 C CA . ARG A 1 197 ? 9.915 71.685 8.902 1.00 21.02 197 ARG A CA 1
ATOM 1504 C C . ARG A 1 197 ? 11.077 72.228 9.750 1.00 20.53 197 ARG A C 1
ATOM 1505 O O . ARG A 1 197 ? 12.198 71.728 9.652 1.00 21.06 197 ARG A O 1
ATOM 1513 N N . ARG A 1 198 ? 10.809 73.228 10.587 1.00 20.49 198 ARG A N 1
ATOM 1514 C CA . ARG A 1 198 ? 11.830 73.777 11.491 1.00 19.90 198 ARG A CA 1
ATOM 1515 C C . ARG A 1 198 ? 12.350 72.692 12.434 1.00 18.82 198 ARG A C 1
ATOM 1516 O O . ARG A 1 198 ? 13.555 72.550 12.633 1.00 19.11 198 ARG A O 1
ATOM 1524 N N . PHE A 1 199 ? 11.425 71.929 13.008 1.00 18.06 199 PHE A N 1
ATOM 1525 C CA . PHE A 1 199 ? 11.751 70.885 13.967 1.00 16.21 199 PHE A CA 1
ATOM 1526 C C . PHE A 1 199 ? 12.574 69.774 13.308 1.00 16.25 199 PHE A C 1
ATOM 1527 O O . PHE A 1 199 ? 13.610 69.347 13.827 1.00 16.59 199 PHE A O 1
ATOM 1535 N N . HIS A 1 200 ? 12.115 69.318 12.148 1.00 16.05 200 HIS A N 1
ATOM 1536 C CA . HIS A 1 200 ? 12.815 68.278 11.412 1.00 16.35 200 HIS A CA 1
ATOM 1537 C C . HIS A 1 200 ? 14.232 68.718 11.046 1.00 15.87 200 HIS A C 1
ATOM 1538 O O . HIS A 1 200 ? 15.181 67.956 11.203 1.00 16.15 200 HIS A O 1
ATOM 1545 N N . GLN A 1 201 ? 14.377 69.950 10.565 1.00 16.40 201 GLN A N 1
ATOM 1546 C CA . GLN A 1 201 ? 15.699 70.474 10.240 1.00 16.67 201 GLN A CA 1
ATOM 1547 C C . GLN A 1 201 ? 16.606 70.519 11.469 1.00 16.62 201 GLN A C 1
ATOM 1548 O O . GLN A 1 201 ? 17.787 70.181 11.397 1.00 16.90 201 GLN A O 1
ATOM 1554 N N . ALA A 1 202 ? 16.057 70.939 12.602 1.00 16.63 202 ALA A N 1
ATOM 1555 C CA . ALA A 1 202 ? 16.841 71.004 13.828 1.00 17.58 202 ALA A CA 1
ATOM 1556 C C . ALA A 1 202 ? 17.317 69.616 14.263 1.00 17.15 202 ALA A C 1
ATOM 1557 O O . ALA A 1 202 ? 18.423 69.465 14.781 1.00 17.34 202 ALA A O 1
ATOM 1559 N N . LEU A 1 203 ? 16.483 68.601 14.052 1.00 17.43 203 LEU A N 1
ATOM 1560 C CA . LEU A 1 203 ? 16.856 67.230 14.391 1.00 18.18 203 LEU A CA 1
ATOM 1561 C C . LEU A 1 203 ? 18.036 66.743 13.559 1.00 18.48 203 LEU A C 1
ATOM 1562 O O . LEU A 1 203 ? 18.882 65.994 14.047 1.00 18.96 203 LEU A O 1
ATOM 1567 N N . LEU A 1 204 ? 18.085 67.155 12.298 1.00 19.64 204 LEU A N 1
ATOM 1568 C CA . LEU A 1 204 ? 19.144 66.700 11.403 1.00 20.55 204 LEU A CA 1
ATOM 1569 C C . LEU A 1 204 ? 20.526 67.068 11.937 1.00 22.28 204 LEU A C 1
ATOM 1570 O O . LEU A 1 204 ? 21.475 66.296 11.807 1.00 23.55 204 LEU A O 1
ATOM 1575 N N . GLU A 1 205 ? 20.626 68.238 12.559 1.00 24.44 205 GLU A N 1
ATOM 1576 C CA . GLU A 1 205 ? 21.922 68.791 12.937 1.00 26.03 205 GLU A CA 1
ATOM 1577 C C . GLU A 1 205 ? 22.267 68.662 14.420 1.00 24.42 205 GLU A C 1
ATOM 1578 O O . GLU A 1 205 ? 23.408 68.900 14.819 1.00 24.75 205 GLU A O 1
ATOM 1584 N N . ALA A 1 206 ? 21.285 68.296 15.234 1.00 22.89 206 ALA A N 1
ATOM 1585 C CA . ALA A 1 206 ? 21.474 68.252 16.681 1.00 22.33 206 ALA A CA 1
ATOM 1586 C C . ALA A 1 206 ? 22.602 67.311 17.104 1.00 23.50 206 ALA A C 1
ATOM 1587 O O . ALA A 1 206 ? 22.778 66.239 16.526 1.00 23.32 206 ALA A O 1
ATOM 1589 N N . GLN A 1 207 ? 23.357 67.714 18.123 1.00 23.50 207 GLN A N 1
ATOM 1590 C CA . GLN A 1 207 ? 24.456 66.896 18.629 1.00 24.46 207 GLN A CA 1
ATOM 1591 C C . GLN A 1 207 ? 23.944 65.671 19.382 1.00 24.20 207 GLN A C 1
ATOM 1592 O O . GLN A 1 207 ? 23.036 65.764 20.211 1.00 22.84 207 GLN A O 1
ATOM 1598 N N . ARG A 1 208 ? 24.533 64.517 19.089 1.00 25.03 208 ARG A N 1
ATOM 1599 C CA . ARG A 1 208 ? 24.104 63.272 19.714 1.00 26.73 208 ARG A CA 1
ATOM 1600 C C . ARG A 1 208 ? 25.269 62.516 20.338 1.00 26.90 208 ARG A C 1
ATOM 1601 O O . ARG A 1 208 ? 26.420 62.679 19.930 1.00 27.32 208 ARG A O 1
ATOM 1609 N N . HIS A 1 209 ? 24.963 61.689 21.333 1.00 27.15 209 HIS A N 1
ATOM 1610 C CA . HIS A 1 209 ? 25.974 60.849 21.960 1.00 29.52 209 HIS A CA 1
ATOM 1611 C C . HIS A 1 209 ? 26.381 59.723 21.026 1.00 31.71 209 HIS A C 1
ATOM 1612 O O . HIS A 1 209 ? 25.611 59.308 20.159 1.00 32.37 209 HIS A O 1
ATOM 1619 N N . THR A 1 210 ? 27.599 59.228 21.212 1.00 32.62 210 THR A N 1
ATOM 1620 C CA . THR A 1 210 ? 28.098 58.105 20.435 1.00 32.83 210 THR A CA 1
ATOM 1621 C C . THR A 1 210 ? 28.003 56.826 21.260 1.00 32.84 210 THR A C 1
ATOM 1622 O O . THR A 1 210 ? 28.416 56.799 22.419 1.00 33.59 210 THR A O 1
ATOM 1626 N N . PRO A 1 211 ? 27.437 55.764 20.666 1.00 32.98 211 PRO A N 1
ATOM 1627 C CA . PRO A 1 211 ? 27.281 54.467 21.332 1.00 32.44 211 PRO A CA 1
ATOM 1628 C C . PRO A 1 211 ? 28.619 53.874 21.763 1.00 31.61 211 PRO A C 1
ATOM 1629 O O . PRO A 1 211 ? 29.646 54.147 21.140 1.00 32.12 211 PRO A O 1
ATOM 1633 N N . HIS A 1 212 ? 28.601 53.073 22.824 1.00 31.02 212 HIS A N 1
ATOM 1634 C CA . HIS A 1 212 ? 29.800 52.374 23.266 1.00 30.32 212 HIS A CA 1
ATOM 1635 C C . HIS A 1 212 ? 30.117 51.244 22.297 1.00 30.54 212 HIS A C 1
ATOM 1636 O O . HIS A 1 212 ? 29.232 50.753 21.594 1.00 31.89 212 HIS A O 1
ATOM 1643 N N . PHE A 1 220 ? 19.355 47.239 18.818 1.00 29.52 220 PHE A N 1
ATOM 1644 C CA . PHE A 1 220 ? 18.111 47.962 19.059 1.00 28.45 220 PHE A CA 1
ATOM 1645 C C . PHE A 1 220 ? 17.159 47.697 17.916 1.00 28.40 220 PHE A C 1
ATOM 1646 O O . PHE A 1 220 ? 16.028 48.175 17.905 1.00 29.00 220 PHE A O 1
ATOM 1654 N N . GLU A 1 221 ? 17.627 46.891 16.977 1.00 29.81 221 GLU A N 1
ATOM 1655 C CA . GLU A 1 221 ? 17.493 47.219 15.560 1.00 30.00 221 GLU A CA 1
ATOM 1656 C C . GLU A 1 221 ? 16.190 47.740 14.901 1.00 29.28 221 GLU A C 1
ATOM 1657 O O . GLU A 1 221 ? 16.285 48.480 13.925 1.00 31.30 221 GLU A O 1
ATOM 1663 N N . ALA A 1 222 ? 14.999 47.415 15.402 1.00 28.13 222 ALA A N 1
ATOM 1664 C CA . ALA A 1 222 ? 13.798 48.065 14.850 1.00 26.10 222 ALA A CA 1
ATOM 1665 C C . ALA A 1 222 ? 13.390 49.326 15.624 1.00 23.08 222 ALA A C 1
ATOM 1666 O O . ALA A 1 222 ? 12.484 50.061 15.219 1.00 24.04 222 ALA A O 1
ATOM 1668 N N . CYS A 1 223 ? 14.071 49.571 16.736 1.00 21.19 223 CYS A N 1
ATOM 1669 C CA . CYS A 1 223 ? 13.870 50.780 17.521 1.00 19.25 223 CYS A CA 1
ATOM 1670 C C . CYS A 1 223 ? 14.883 51.828 17.075 1.00 19.80 223 CYS A C 1
ATOM 1671 O O . CYS A 1 223 ? 16.069 51.727 17.385 1.00 22.31 223 CYS A O 1
ATOM 1674 N N . VAL A 1 224 ? 14.411 52.831 16.347 1.00 19.03 224 VAL A N 1
ATOM 1675 C CA . VAL A 1 224 ? 15.297 53.818 15.735 1.00 19.60 224 VAL A CA 1
ATOM 1676 C C . VAL A 1 224 ? 15.148 55.166 16.433 1.00 18.26 224 VAL A C 1
ATOM 1677 O O . VAL A 1 224 ? 14.036 55.648 16.609 1.00 19.15 224 VAL A O 1
ATOM 1681 N N . PRO A 1 225 ? 16.270 55.775 16.843 1.00 19.32 225 PRO A N 1
ATOM 1682 C CA . PRO A 1 225 ? 16.211 57.083 17.508 1.00 19.07 225 PRO A CA 1
ATOM 1683 C C . PRO A 1 225 ? 15.520 58.109 16.611 1.00 17.18 225 PRO A C 1
ATOM 1684 O O . PRO A 1 225 ? 15.697 58.052 15.394 1.00 17.31 225 PRO A O 1
ATOM 1688 N N . VAL A 1 226 ? 14.753 59.032 17.188 1.00 16.66 226 VAL A N 1
ATOM 1689 C CA . VAL A 1 226 ? 14.011 59.993 16.369 1.00 16.91 226 VAL A CA 1
ATOM 1690 C C . VAL A 1 226 ? 14.913 60.845 15.494 1.00 17.63 226 VAL A C 1
ATOM 1691 O O . VAL A 1 226 ? 14.533 61.214 14.385 1.00 18.31 226 VAL A O 1
ATOM 1695 N N . GLU A 1 227 ? 16.101 61.169 15.989 1.00 17.05 227 GLU A N 1
ATOM 1696 C CA . GLU A 1 227 ? 17.027 61.976 15.210 1.00 18.53 227 GLU A CA 1
ATOM 1697 C C . GLU A 1 227 ? 17.517 61.200 13.987 1.00 19.47 227 GLU A C 1
ATOM 1698 O O . GLU A 1 227 ? 17.834 61.789 12.957 1.00 22.41 227 GLU A O 1
ATOM 1704 N N . GLU A 1 228 ? 17.570 59.878 14.100 1.00 18.69 228 GLU A N 1
ATOM 1705 C CA . GLU A 1 228 ? 17.932 59.041 12.962 1.00 20.06 228 GLU A CA 1
ATOM 1706 C C . GLU A 1 228 ? 16.756 58.880 11.995 1.00 19.24 228 GLU A C 1
ATOM 1707 O O . GLU A 1 228 ? 16.950 58.868 10.782 1.00 20.93 228 GLU A O 1
ATOM 1713 N N . LEU A 1 229 ? 15.538 58.760 12.520 1.00 17.59 229 LEU A N 1
ATOM 1714 C CA . LEU A 1 229 ? 14.356 58.781 11.659 1.00 17.45 229 LEU A CA 1
ATOM 1715 C C . LEU A 1 229 ? 14.337 60.054 10.814 1.00 17.15 229 LEU A C 1
ATOM 1716 O O . LEU A 1 229 ? 14.042 60.014 9.621 1.00 18.00 229 LEU A O 1
ATOM 1721 N N . ALA A 1 230 ? 14.662 61.183 11.431 1.00 16.99 230 ALA A N 1
ATOM 1722 C CA . ALA A 1 230 ? 14.722 62.443 10.706 1.00 17.01 230 ALA A CA 1
ATOM 1723 C C . ALA A 1 230 ? 15.700 62.359 9.540 1.00 16.74 230 ALA A C 1
ATOM 1724 O O . ALA A 1 230 ? 15.402 62.819 8.434 1.00 17.46 230 ALA A O 1
ATOM 1726 N N . ARG A 1 231 ? 16.867 61.772 9.787 1.00 16.31 231 ARG A N 1
ATOM 1727 C CA . ARG A 1 231 ? 17.895 61.681 8.755 1.00 17.50 231 ARG A CA 1
ATOM 1728 C C . ARG A 1 231 ? 17.487 60.747 7.623 1.00 17.85 231 ARG A C 1
ATOM 1729 O O . ARG A 1 231 ? 17.980 60.871 6.509 1.00 19.87 231 ARG A O 1
ATOM 1737 N N . ARG A 1 232 ? 16.569 59.830 7.900 1.00 17.94 232 ARG A N 1
ATOM 1738 C CA . ARG A 1 232 ? 16.150 58.869 6.893 1.00 19.89 232 ARG A CA 1
ATOM 1739 C C . ARG A 1 232 ? 15.070 59.442 5.964 1.00 21.03 232 ARG A C 1
ATOM 1740 O O . ARG A 1 232 ? 14.671 58.797 4.997 1.00 24.97 232 ARG A O 1
ATOM 1748 N N . GLY A 1 233 ? 14.641 60.676 6.232 1.00 19.52 233 GLY A N 1
ATOM 1749 C CA . GLY A 1 233 ? 13.776 61.394 5.312 1.00 19.87 233 GLY A CA 1
ATOM 1750 C C . GLY A 1 233 ? 12.700 62.257 5.945 1.00 19.15 233 GLY A C 1
ATOM 1751 O O . GLY A 1 233 ? 12.232 61.977 7.044 1.00 18.64 233 GLY A O 1
ATOM 1752 N N . TYR A 1 234 ? 12.307 63.306 5.228 1.00 19.31 234 TYR A N 1
ATOM 1753 C CA . TYR A 1 234 ? 11.252 64.224 5.650 1.00 19.29 234 TYR A CA 1
ATOM 1754 C C . TYR A 1 234 ? 9.957 63.503 6.040 1.00 17.27 234 TYR A C 1
ATOM 1755 O O . TYR A 1 234 ? 9.280 63.903 6.982 1.00 16.67 234 TYR A O 1
ATOM 1764 N N . GLN A 1 235 ? 9.609 62.442 5.319 1.00 15.63 235 GLN A N 1
ATOM 1765 C CA . GLN A 1 235 ? 8.340 61.760 5.565 1.00 14.79 235 GLN A CA 1
ATOM 1766 C C . GLN A 1 235 ? 8.325 60.903 6.821 1.00 13.77 235 GLN A C 1
ATOM 1767 O O . GLN A 1 235 ? 7.263 60.610 7.361 1.00 14.39 235 GLN A O 1
ATOM 1773 N N . THR A 1 236 ? 9.504 60.489 7.265 1.00 14.26 236 THR A N 1
ATOM 1774 C CA . THR A 1 236 ? 9.619 59.423 8.250 1.00 14.82 236 THR A CA 1
ATOM 1775 C C . THR A 1 236 ? 8.886 59.725 9.557 1.00 14.27 236 THR A C 1
ATOM 1776 O O . THR A 1 236 ? 8.089 58.916 10.031 1.00 14.51 236 THR A O 1
ATOM 1780 N N . LEU A 1 237 ? 9.145 60.885 10.147 1.00 13.72 237 LEU A N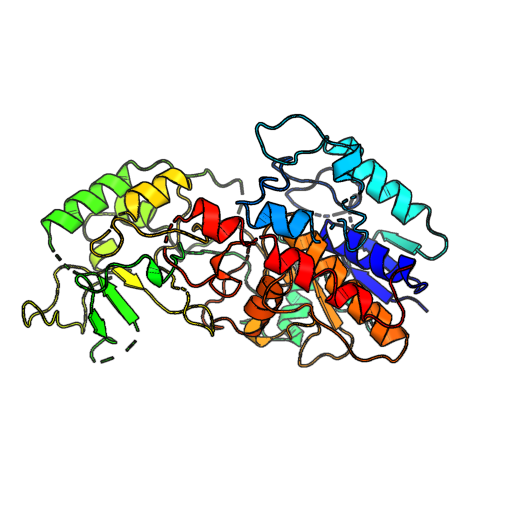 1
ATOM 1781 C CA . LEU A 1 237 ? 8.481 61.216 11.405 1.00 14.39 237 LEU A CA 1
ATOM 1782 C C . LEU A 1 237 ? 6.962 61.342 11.241 1.00 14.23 237 LEU A C 1
ATOM 1783 O O . LEU A 1 237 ? 6.201 61.056 12.168 1.00 15.04 237 LEU A O 1
ATOM 1788 N N . LEU A 1 238 ? 6.527 61.749 10.049 1.00 14.19 238 LEU A N 1
ATOM 1789 C CA . LEU A 1 238 ? 5.107 61.932 9.757 1.00 14.78 238 LEU A CA 1
ATOM 1790 C C . LEU A 1 238 ? 4.376 60.598 9.626 1.00 13.95 238 LEU A C 1
ATOM 1791 O O . LEU A 1 238 ? 3.179 60.507 9.904 1.00 15.47 238 LEU A O 1
ATOM 1796 N N . PHE A 1 239 ? 5.097 59.567 9.199 1.00 13.87 239 PHE A N 1
ATOM 1797 C CA . PHE A 1 239 ? 4.541 58.221 9.180 1.00 13.72 239 PHE A CA 1
ATOM 1798 C C . PHE A 1 239 ? 4.579 57.604 10.569 1.00 14.34 239 PHE A C 1
ATOM 1799 O O . PHE A 1 239 ? 3.799 56.701 10.859 1.00 15.29 239 PHE A O 1
ATOM 1807 N N . GLY A 1 240 ? 5.498 58.095 11.407 1.00 15.41 240 GLY A N 1
ATOM 1808 C CA . GLY A 1 240 ? 5.802 57.509 12.701 1.00 15.55 240 GLY A CA 1
ATOM 1809 C C . GLY A 1 240 ? 5.220 58.275 13.877 1.00 13.65 240 GLY A C 1
ATOM 1810 O O . GLY A 1 240 ? 4.015 58.477 13.947 1.00 14.72 240 GLY A O 1
ATOM 1811 N N . PRO A 1 241 ? 6.076 58.721 14.808 1.00 13.68 241 PRO A N 1
ATOM 1812 C CA . PRO A 1 241 ? 5.557 59.194 16.095 1.00 14.18 241 PRO A CA 1
ATOM 1813 C C . PRO A 1 241 ? 4.830 60.522 16.004 1.00 13.65 241 PRO A C 1
ATOM 1814 O O . PRO A 1 241 ? 4.141 60.869 16.953 1.00 15.77 241 PRO A O 1
ATOM 1826 N N . LYS A 1 243 ? 2.634 61.232 13.548 1.00 12.33 243 LYS A N 1
ATOM 1827 C CA . LYS A 1 243 ? 1.445 61.065 12.708 1.00 12.85 243 LYS A CA 1
ATOM 1828 C C . LYS A 1 243 ? 0.179 61.596 13.385 1.00 12.25 243 LYS A C 1
ATOM 1829 O O . LYS A 1 243 ? 0.008 61.443 14.589 1.00 13.50 243 LYS A O 1
ATOM 1835 N N . PRO A 1 244 ? -0.714 62.225 12.606 1.00 13.24 244 PRO A N 1
ATOM 1836 C CA . PRO A 1 244 ? -1.940 62.800 13.163 1.00 13.37 244 PRO A CA 1
ATOM 1837 C C . PRO A 1 244 ? -3.160 61.898 12.999 1.00 13.96 244 PRO A C 1
ATOM 1838 O O . PRO A 1 244 ? -4.284 62.339 13.245 1.00 14.43 244 PRO A O 1
ATOM 1842 N N . VAL A 1 245 ? -2.926 60.654 12.588 1.00 15.42 245 VAL A N 1
ATOM 1843 C CA . VAL A 1 245 ? -3.991 59.704 12.267 1.00 16.25 245 VAL A CA 1
ATOM 1844 C C . VAL A 1 245 ? -5.033 59.589 13.376 1.00 16.17 245 VAL A C 1
ATOM 1845 O O . VAL A 1 245 ? -4.699 59.310 14.525 1.00 17.39 245 VAL A O 1
ATOM 1849 N N . GLY A 1 246 ? -6.296 59.809 13.022 1.00 17.38 246 GLY A N 1
ATOM 1850 C CA . GLY A 1 246 ? -7.390 59.645 13.965 1.00 18.37 246 GLY A CA 1
ATOM 1851 C C . GLY A 1 246 ? -7.585 60.785 14.954 1.00 18.08 246 GLY A C 1
ATOM 1852 O O . GLY A 1 246 ? -8.395 60.673 15.878 1.00 20.70 246 GLY A O 1
ATOM 1853 N N . LEU A 1 247 ? -6.857 61.882 14.764 1.00 16.61 247 LEU A N 1
ATOM 1854 C CA . LEU A 1 247 ? -6.969 63.042 15.646 1.00 16.24 247 LEU A CA 1
ATOM 1855 C C . LEU A 1 247 ? -7.636 64.214 14.940 1.00 17.22 247 LEU A C 1
ATOM 1856 O O . LEU A 1 247 ? -7.443 64.423 13.740 1.00 17.72 247 LEU A O 1
ATOM 1861 N N . VAL A 1 248 ? -8.427 64.965 15.696 1.00 17.22 248 VAL A N 1
ATOM 1862 C CA . VAL A 1 248 ? -9.051 66.173 15.189 1.00 18.08 248 VAL A CA 1
ATOM 1863 C C . VAL A 1 248 ? -8.681 67.312 16.124 1.00 17.83 248 VAL A C 1
ATOM 1864 O O . VAL A 1 248 ? -8.970 67.270 17.318 1.00 19.47 248 VAL A O 1
ATOM 1868 N N . ASP A 1 249 ? -8.021 68.325 15.574 1.00 16.28 249 ASP A N 1
ATOM 1869 C CA . ASP A 1 249 ? -7.628 69.495 16.338 1.00 15.05 249 ASP A CA 1
ATOM 1870 C C . ASP A 1 249 ? -8.878 70.343 16.572 1.00 14.64 249 ASP A C 1
ATOM 1871 O O . ASP A 1 249 ? -9.480 70.821 15.611 1.00 15.89 249 ASP A O 1
ATOM 1876 N N . PRO A 1 250 ? -9.282 70.539 17.842 1.00 15.81 250 PRO A N 1
ATOM 1877 C CA . PRO A 1 250 ? -10.514 71.303 18.087 1.00 17.32 250 PRO A CA 1
ATOM 1878 C C . PRO A 1 250 ? -10.447 72.719 17.536 1.00 17.43 250 PRO A C 1
ATOM 1879 O O . PRO A 1 250 ? -11.480 73.324 17.273 1.00 18.33 250 PRO A O 1
ATOM 1883 N N . ARG A 1 251 ? -9.244 73.249 17.371 1.00 17.39 251 ARG A N 1
ATOM 1884 C CA . ARG A 1 251 ? -9.114 74.612 16.892 1.00 19.28 251 ARG A CA 1
ATOM 1885 C C . ARG A 1 251 ? -9.412 74.737 15.400 1.00 20.07 251 ARG A C 1
ATOM 1886 O O . ARG A 1 251 ? -9.925 75.752 14.954 1.00 22.85 251 ARG A O 1
ATOM 1894 N N . THR A 1 252 ? -9.138 73.694 14.631 1.00 20.34 252 THR A N 1
ATOM 1895 C CA . THR A 1 252 ? -9.354 73.769 13.191 1.00 21.18 252 THR A CA 1
ATOM 1896 C C . THR A 1 252 ? -10.526 72.902 12.739 1.00 22.07 252 THR A C 1
ATOM 1897 O O . THR A 1 252 ? -11.047 73.077 11.636 1.00 24.52 252 THR A O 1
ATOM 1901 N N . GLY A 1 253 ? -10.933 71.966 13.590 1.00 20.70 253 GLY A N 1
ATOM 1902 C CA . GLY A 1 253 ? -11.952 70.995 13.232 1.00 21.45 253 GLY A CA 1
ATOM 1903 C C . GLY A 1 253 ? -11.457 69.982 12.213 1.00 22.80 253 GLY A C 1
ATOM 1904 O O . GLY A 1 253 ? -12.251 69.273 11.597 1.00 25.18 253 GLY A O 1
ATOM 1905 N N . LYS A 1 254 ? -10.142 69.911 12.031 1.00 21.95 254 LYS A N 1
ATOM 1906 C CA . LYS A 1 254 ? -9.564 69.004 11.054 1.00 21.43 254 LYS A CA 1
ATOM 1907 C C . LYS A 1 254 ? -8.361 68.264 11.621 1.00 18.75 254 LYS A C 1
ATOM 1908 O O . LYS A 1 254 ? -7.831 68.609 12.682 1.00 17.86 254 LYS A O 1
ATOM 1914 N N . GLU A 1 255 ? -7.935 67.239 10.899 1.00 17.95 255 GLU A N 1
ATOM 1915 C CA . GLU A 1 255 ? -6.714 66.539 11.228 1.00 16.91 255 GLU A CA 1
ATOM 1916 C C . GLU A 1 255 ? -5.557 67.539 11.279 1.00 16.53 255 GLU A C 1
ATOM 1917 O O . GLU A 1 255 ? -5.409 68.360 10.382 1.00 16.71 255 GLU A O 1
ATOM 1923 N N . PRO A 1 256 ? -4.740 67.500 12.340 1.00 15.74 256 PRO A N 1
ATOM 1924 C CA A PRO A 1 256 ? -3.521 68.316 12.399 0.43 15.82 256 PRO A CA 1
ATOM 1925 C CA B PRO A 1 256 ? -3.556 68.366 12.344 0.57 15.81 256 PRO A CA 1
ATOM 1926 C C . PRO A 1 256 ? -2.528 67.880 11.326 1.00 15.28 256 PRO A C 1
ATOM 1927 O O . PRO A 1 256 ? -2.584 66.732 10.873 1.00 15.99 256 PRO A O 1
ATOM 1934 N N . PHE A 1 257 ? -1.613 68.757 10.944 1.00 15.41 257 PHE A N 1
ATOM 1935 C CA . PHE A 1 257 ? -0.555 68.344 10.034 1.00 14.97 257 PHE A CA 1
ATOM 1936 C C . PHE A 1 257 ? 0.341 67.290 10.694 1.00 14.37 257 PHE A C 1
ATOM 1937 O O . PHE A 1 257 ? 0.636 66.250 10.112 1.00 15.44 257 PHE A O 1
ATOM 1945 N N . ALA A 1 258 ? 0.773 67.572 11.916 1.00 14.42 258 ALA A N 1
ATOM 1946 C CA . ALA A 1 258 ? 1.599 66.654 12.686 1.00 13.86 258 ALA A CA 1
ATOM 1947 C C . ALA A 1 258 ? 1.332 66.926 14.157 1.00 13.05 258 ALA A C 1
ATOM 1948 O O . ALA A 1 258 ? 0.807 67.987 14.510 1.00 13.21 258 ALA A O 1
ATOM 1950 N N . VAL A 1 259 ? 1.658 65.958 15.010 1.00 12.32 259 VAL A N 1
ATOM 1951 C CA . VAL A 1 259 ? 1.539 66.144 16.446 1.00 12.94 259 VAL A CA 1
ATOM 1952 C C . VAL A 1 259 ? 2.730 65.543 17.157 1.00 13.68 259 VAL A C 1
ATOM 1953 O O . VAL A 1 259 ? 3.417 64.677 16.628 1.00 16.07 259 VAL A O 1
ATOM 1957 N N . VAL A 1 260 ? 2.987 66.040 18.355 1.00 12.35 260 VAL A N 1
ATOM 1958 C CA . VAL A 1 260 ? 3.756 65.297 19.337 1.00 11.81 260 VAL A CA 1
ATOM 1959 C C . VAL A 1 260 ? 2.770 64.886 20.423 1.00 11.80 260 VAL A C 1
ATOM 1960 O O . VAL A 1 260 ? 2.016 65.717 20.943 1.00 12.53 260 VAL A O 1
ATOM 1964 N N . GLN A 1 261 ? 2.755 63.597 20.751 1.00 11.73 261 GLN A N 1
ATOM 1965 C CA . GLN A 1 261 ? 1.876 63.106 21.795 1.00 11.98 261 GLN A CA 1
ATOM 1966 C C . GLN A 1 261 ? 2.632 62.963 23.100 1.00 11.22 261 GLN A C 1
ATOM 1967 O O . GLN A 1 261 ? 3.816 62.622 23.097 1.00 12.46 261 GLN A O 1
ATOM 1973 N N . LEU A 1 262 ? 1.939 63.197 24.209 1.00 11.28 262 LEU A N 1
ATOM 1974 C CA . LEU A 1 262 ? 2.500 62.951 25.528 1.00 11.65 262 LEU A CA 1
ATOM 1975 C C . LEU A 1 262 ? 1.602 62.004 26.293 1.00 10.98 262 LEU A C 1
ATOM 1976 O O . LEU A 1 262 ? 0.378 62.046 26.156 1.00 12.28 262 LEU A O 1
ATOM 1981 N N . ARG A 1 263 ? 2.214 61.138 27.090 1.00 11.49 263 ARG A N 1
ATOM 1982 C CA . ARG A 1 263 ? 1.443 60.200 27.894 1.00 13.02 263 ARG A CA 1
ATOM 1983 C C . ARG A 1 263 ? 1.851 60.276 29.354 1.00 11.51 263 ARG A C 1
ATOM 1984 O O . ARG A 1 263 ? 3.000 60.568 29.684 1.00 11.85 263 ARG A O 1
ATOM 1992 N N . GLN A 1 264 ? 0.897 59.999 30.230 1.00 11.93 264 GLN A N 1
ATOM 1993 C CA . GLN A 1 264 ? 1.137 60.032 31.660 1.00 11.74 264 GLN A CA 1
ATOM 1994 C C . GLN A 1 264 ? 1.977 58.829 32.104 1.00 11.17 264 GLN A C 1
ATOM 1995 O O . GLN A 1 264 ? 1.657 57.684 31.770 1.00 12.37 264 GLN A O 1
ATOM 2001 N N . GLU A 1 265 ? 3.040 59.087 32.865 1.00 10.87 265 GLU A N 1
ATOM 2002 C CA . GLU A 1 265 ? 3.911 58.012 33.337 1.00 11.54 265 GLU A CA 1
ATOM 2003 C C . GLU A 1 265 ? 3.705 57.677 34.811 1.00 12.23 265 GLU A C 1
ATOM 2004 O O . GLU A 1 265 ? 3.746 56.511 35.194 1.00 14.74 265 GLU A O 1
ATOM 2010 N N . ASP A 1 266 ? 3.514 58.697 35.639 1.00 12.37 266 ASP A N 1
ATOM 2011 C CA . ASP A 1 266 ? 3.369 58.493 37.073 1.00 12.41 266 ASP A CA 1
ATOM 2012 C C . ASP A 1 266 ? 1.906 58.454 37.493 1.00 13.87 266 ASP A C 1
ATOM 2013 O O . ASP A 1 266 ? 1.032 58.986 36.815 1.00 14.22 266 ASP A O 1
ATOM 2018 N N . LYS A 1 267 ? 1.652 57.824 38.630 1.00 14.94 267 LYS A N 1
ATOM 2019 C CA . LYS A 1 267 ? 0.311 57.761 39.185 1.00 15.72 267 LYS A CA 1
ATOM 2020 C C . LYS A 1 267 ? -0.242 59.164 39.440 1.00 15.61 267 LYS A C 1
ATOM 2021 O O . LYS A 1 267 ? -1.408 59.438 39.170 1.00 17.31 267 LYS A O 1
ATOM 2027 N N . ALA A 1 268 ? 0.608 60.055 39.946 1.00 15.17 268 ALA A N 1
ATOM 2028 C CA . ALA A 1 268 ? 0.194 61.415 40.299 1.00 15.73 268 ALA A CA 1
ATOM 2029 C C . ALA A 1 268 ? -0.064 62.316 39.092 1.00 15.56 268 ALA A C 1
ATOM 2030 O O . ALA A 1 268 ? -0.706 63.356 39.217 1.00 17.79 268 ALA A O 1
ATOM 2032 N N . GLY A 1 269 ? 0.446 61.930 37.931 1.00 13.74 269 GLY A N 1
ATOM 2033 C CA . GLY A 1 269 ? 0.245 62.723 36.733 1.00 13.41 269 GLY A CA 1
ATOM 2034 C C . GLY A 1 269 ? 1.128 63.951 36.615 1.00 12.28 269 GLY A C 1
ATOM 2035 O O . GLY A 1 269 ? 0.829 64.839 35.819 1.00 12.96 269 GLY A O 1
ATOM 2036 N N . ARG A 1 270 ? 2.210 64.008 37.389 1.00 11.71 270 ARG A N 1
ATOM 2037 C CA . ARG A 1 270 ? 3.190 65.088 37.249 1.00 12.22 270 ARG A CA 1
ATOM 2038 C C . ARG A 1 270 ? 4.157 64.884 36.084 1.00 11.72 270 ARG A C 1
ATOM 2039 O O . ARG A 1 270 ? 4.813 65.829 35.659 1.00 12.78 270 ARG A O 1
ATOM 2055 N N . TRP A 1 272 ? 5.007 63.401 32.258 1.00 10.85 272 TRP A N 1
ATOM 2056 C CA . TRP A 1 272 ? 4.472 63.002 30.962 1.00 10.59 272 TRP A CA 1
ATOM 2057 C C . TRP A 1 272 ? 5.595 62.838 29.951 1.00 10.13 272 TRP A C 1
ATOM 2058 O O . TRP A 1 272 ? 6.429 63.733 29.780 1.00 11.08 272 TRP A O 1
ATOM 2069 N N . SER A 1 273 ? 5.628 61.688 29.284 1.00 10.53 273 SER A N 1
ATOM 2070 C CA . SER A 1 273 ? 6.677 61.428 28.305 1.00 10.90 273 SER A CA 1
ATOM 2071 C C . SER A 1 273 ? 6.222 61.773 26.897 1.00 10.58 273 SER A C 1
ATOM 2072 O O . SER A 1 273 ? 5.037 61.715 26.582 1.00 11.30 273 SER A O 1
ATOM 2075 N N . LEU A 1 274 ? 7.184 62.120 26.050 1.00 10.74 274 LEU A N 1
ATOM 2076 C CA . LEU A 1 274 ? 6.931 62.296 24.628 1.00 11.16 274 LEU A CA 1
ATOM 2077 C C . LEU A 1 274 ? 6.896 60.934 23.947 1.00 11.06 274 LEU A C 1
ATOM 2078 O O . LEU A 1 274 ? 7.901 60.223 23.914 1.00 13.42 274 LEU A O 1
ATOM 2083 N N . VAL A 1 275 ? 5.744 60.574 23.400 1.00 11.13 275 VAL A N 1
ATOM 2084 C CA . VAL A 1 275 ? 5.532 59.229 22.882 1.00 11.96 275 VAL A CA 1
ATOM 2085 C C . VAL A 1 275 ? 6.306 59.006 21.590 1.00 11.92 275 VAL A C 1
ATOM 2086 O O . VAL A 1 275 ? 6.167 59.766 20.637 1.00 12.73 275 VAL A O 1
ATOM 2090 N N . GLY A 1 276 ? 7.133 57.967 21.561 1.00 12.06 276 GLY A N 1
ATOM 2091 C CA . GLY A 1 276 ? 7.869 57.637 20.357 1.00 12.97 276 GLY A CA 1
ATOM 2092 C C . GLY A 1 276 ? 9.088 58.508 20.112 1.00 12.56 276 GLY A C 1
ATOM 2093 O O . GLY A 1 276 ? 9.602 58.548 18.995 1.00 14.21 276 GLY A O 1
ATOM 2094 N N . PHE A 1 277 ? 9.561 59.187 21.159 1.00 11.67 277 PHE A N 1
ATOM 2095 C CA . PHE A 1 277 ? 10.711 60.082 21.046 1.00 11.56 277 PHE A CA 1
ATOM 2096 C C . PHE A 1 277 ? 11.978 59.535 21.692 1.00 11.47 277 PHE A C 1
ATOM 2097 O O . PHE A 1 277 ? 12.791 60.276 22.231 1.00 12.19 277 PHE A O 1
ATOM 2105 N N . GLN A 1 278 ? 12.147 58.221 21.610 1.00 11.78 278 GLN A N 1
ATOM 2106 C CA . GLN A 1 278 ? 13.411 57.613 21.990 1.00 12.81 278 GLN A CA 1
ATOM 2107 C C . GLN A 1 278 ? 14.540 58.346 21.274 1.00 12.67 278 GLN A C 1
ATOM 2108 O O . GLN A 1 278 ? 14.432 58.678 20.092 1.00 13.81 278 GLN A O 1
ATOM 2114 N N . THR A 1 279 ? 15.623 58.608 21.993 1.00 13.84 279 THR A N 1
ATOM 2115 C CA . THR A 1 279 ? 16.664 59.469 21.456 1.00 14.74 279 THR A CA 1
ATOM 2116 C C . THR A 1 279 ? 17.999 59.253 22.144 1.00 15.31 279 THR A C 1
ATOM 2117 O O . THR A 1 279 ? 18.051 58.870 23.316 1.00 15.55 279 THR A O 1
ATOM 2121 N N . GLY A 1 280 ? 19.072 59.507 21.400 1.00 16.24 280 GLY A N 1
ATOM 2122 C CA . GLY A 1 280 ? 20.415 59.495 21.944 1.00 16.53 280 GLY A CA 1
ATOM 2123 C C . GLY A 1 280 ? 21.054 60.870 21.906 1.00 17.46 280 GLY A C 1
ATOM 2124 O O . GLY A 1 280 ? 22.263 61.000 22.064 1.00 19.14 280 GLY A O 1
ATOM 2125 N N . LEU A 1 281 ? 20.243 61.898 21.689 1.00 16.37 281 LEU A N 1
ATOM 2126 C CA . LEU A 1 281 ? 20.753 63.263 21.629 1.00 17.11 281 LEU A CA 1
ATOM 2127 C C . LEU A 1 281 ? 21.354 63.703 22.956 1.00 15.85 281 LEU A C 1
ATOM 2128 O O . LEU A 1 281 ? 20.926 63.259 24.020 1.00 14.61 281 LEU A O 1
ATOM 2133 N N . LYS A 1 282 ? 22.342 64.588 22.892 1.00 15.89 282 LYS A N 1
ATOM 2134 C CA . LYS A 1 282 ? 22.872 65.204 24.102 1.00 16.54 282 LYS A CA 1
ATOM 2135 C C . LYS A 1 282 ? 21.753 65.972 24.782 1.00 14.46 282 LYS A C 1
ATOM 2136 O O . LYS A 1 282 ? 20.858 66.494 24.124 1.00 15.08 282 LYS A O 1
ATOM 2142 N N . TRP A 1 283 ? 21.800 66.040 26.104 1.00 13.95 283 TRP A N 1
ATOM 2143 C CA . TRP A 1 283 ? 20.675 66.576 26.852 1.00 13.66 283 TRP A CA 1
ATOM 2144 C C . TRP A 1 283 ? 20.363 68.054 26.539 1.00 13.42 283 TRP A C 1
ATOM 2145 O O . TRP A 1 283 ? 19.200 68.404 26.374 1.00 13.26 283 TRP A O 1
ATOM 2156 N N . PRO A 1 284 ? 21.391 68.917 26.421 1.00 15.37 284 PRO A N 1
ATOM 2157 C CA . PRO A 1 284 ? 21.057 70.304 26.063 1.00 15.93 284 PRO A CA 1
ATOM 2158 C C . PRO A 1 284 ? 20.383 70.406 24.695 1.00 15.22 284 PRO A C 1
ATOM 2159 O O . PRO A 1 284 ? 19.554 71.291 24.477 1.00 15.56 284 PRO A O 1
ATOM 2163 N N . GLU A 1 285 ? 20.729 69.506 23.782 1.00 14.80 285 GLU A N 1
ATOM 2164 C CA . GLU A 1 285 ? 20.075 69.484 22.477 1.00 15.75 285 GLU A CA 1
ATOM 2165 C C . GLU A 1 285 ? 18.623 69.036 22.590 1.00 14.69 285 GLU A C 1
ATOM 2166 O O . GLU A 1 285 ? 17.748 69.581 21.924 1.00 14.17 285 GLU A O 1
ATOM 2172 N N . GLN A 1 286 ? 18.363 68.043 23.434 1.00 13.76 286 GLN A N 1
ATOM 2173 C CA . GLN A 1 286 ? 16.993 67.621 23.673 1.00 13.46 286 GLN A CA 1
ATOM 2174 C C . GLN A 1 286 ? 16.157 68.783 24.188 1.00 13.02 286 GLN A C 1
ATOM 2175 O O . GLN A 1 286 ? 15.037 68.992 23.738 1.00 13.59 286 GLN A O 1
ATOM 2181 N N . LYS A 1 287 ? 16.690 69.530 25.145 1.00 13.11 287 LYS A N 1
ATOM 2182 C CA . LYS A 1 287 ? 15.945 70.661 25.680 1.00 14.05 287 LYS A CA 1
ATOM 2183 C C . LYS A 1 287 ? 15.621 71.690 24.595 1.00 13.22 287 LYS A C 1
ATOM 2184 O O . LYS A 1 287 ? 14.489 72.163 24.487 1.00 13.88 287 LYS A O 1
ATOM 2190 N N . ARG A 1 288 ? 16.615 72.031 23.787 1.00 13.44 288 ARG A N 1
ATOM 2191 C CA . ARG A 1 288 ? 16.416 73.007 22.719 1.00 13.48 288 ARG A CA 1
ATOM 2192 C C . ARG A 1 288 ? 15.337 72.547 21.741 1.00 13.05 288 ARG A C 1
ATOM 2193 O O . ARG A 1 288 ? 14.473 73.325 21.326 1.00 14.27 288 ARG A O 1
ATOM 2201 N N . LEU A 1 289 ? 15.391 71.270 21.381 1.00 13.28 289 LEU A N 1
ATOM 2202 C CA . LEU A 1 289 ? 14.439 70.700 20.437 1.00 14.22 289 LEU A CA 1
ATOM 2203 C C . LEU A 1 289 ? 13.035 70.620 21.031 1.00 13.04 289 LEU A C 1
ATOM 2204 O O . LEU A 1 289 ? 12.053 70.999 20.392 1.00 13.51 289 LEU A O 1
ATOM 2209 N N . ILE A 1 290 ? 12.942 70.130 22.263 1.00 13.12 290 ILE A N 1
ATOM 2210 C CA . ILE A 1 290 ? 11.648 69.985 22.911 1.00 13.88 290 ILE A CA 1
ATOM 2211 C C . ILE A 1 290 ? 10.928 71.327 22.993 1.00 12.63 290 ILE A C 1
ATOM 2212 O O . ILE A 1 290 ? 9.717 71.409 22.800 1.00 13.27 290 ILE A O 1
ATOM 2217 N N . GLN A 1 291 ? 11.675 72.390 23.250 1.00 13.17 291 GLN A N 1
ATOM 2218 C CA . GLN A 1 291 ? 11.032 73.677 23.442 1.00 14.88 291 GLN A CA 1
ATOM 2219 C C . GLN A 1 291 ? 10.589 74.334 22.128 1.00 14.90 291 GLN A C 1
ATOM 2220 O O . GLN A 1 291 ? 10.003 75.411 22.139 1.00 16.49 291 GLN A O 1
ATOM 2234 N N . ILE A 1 293 ? 8.447 72.575 20.338 1.00 13.24 293 ILE A N 1
ATOM 2235 C CA . ILE A 1 293 ? 7.149 71.930 20.167 1.00 13.48 293 ILE A CA 1
ATOM 2236 C C . ILE A 1 293 ? 6.072 72.799 20.801 1.00 13.53 293 ILE A C 1
ATOM 2237 O O . ILE A 1 293 ? 6.201 73.181 21.958 1.00 13.21 293 ILE A O 1
ATOM 2242 N N . PRO A 1 294 ? 5.011 73.130 20.045 1.00 14.07 294 PRO A N 1
ATOM 2243 C CA . PRO A 1 294 ? 3.941 73.948 20.626 1.00 15.25 294 PRO A CA 1
ATOM 2244 C C . PRO A 1 294 ? 3.408 73.341 21.918 1.00 14.61 294 PRO A C 1
ATOM 2245 O O . PRO A 1 294 ? 3.105 72.146 21.968 1.00 16.03 294 PRO A O 1
ATOM 2249 N N . GLY A 1 295 ? 3.308 74.169 22.955 1.00 14.13 295 GLY A N 1
ATOM 2250 C CA . GLY A 1 295 ? 2.907 73.713 24.272 1.00 14.27 295 GLY A CA 1
ATOM 2251 C C . GLY A 1 295 ? 4.084 73.461 25.199 1.00 13.43 295 GLY A C 1
ATOM 2252 O O . GLY A 1 295 ? 3.944 73.535 26.420 1.00 14.92 295 GLY A O 1
ATOM 2253 N N . LEU A 1 296 ? 5.247 73.181 24.621 1.00 13.09 296 LEU A N 1
ATOM 2254 C CA . LEU A 1 296 ? 6.417 72.802 25.402 1.00 12.66 296 LEU A CA 1
ATOM 2255 C C . LEU A 1 296 ? 7.504 73.879 25.415 1.00 13.58 296 LEU A C 1
ATOM 2256 O O . LEU A 1 296 ? 8.640 73.612 25.812 1.00 13.28 296 LEU A O 1
ATOM 2261 N N . GLU A 1 297 ? 7.154 75.096 25.005 1.00 13.59 297 GLU A N 1
ATOM 2262 C CA . GLU A 1 297 ? 8.139 76.165 24.892 1.00 14.23 297 GLU A CA 1
ATOM 2263 C C . GLU A 1 297 ? 8.875 76.452 26.198 1.00 14.34 297 GLU A C 1
ATOM 2264 O O . GLU A 1 297 ? 10.030 76.882 26.183 1.00 15.33 297 GLU A O 1
ATOM 2270 N N . ASN A 1 298 ? 8.200 76.228 27.321 1.00 14.51 298 ASN A N 1
ATOM 2271 C CA . ASN A 1 298 ? 8.815 76.420 28.629 1.00 15.51 298 ASN A CA 1
ATOM 2272 C C . ASN A 1 298 ? 8.781 75.147 29.465 1.00 14.11 298 ASN A C 1
ATOM 2273 O O . ASN A 1 298 ? 8.777 75.189 30.691 1.00 15.56 298 ASN A O 1
ATOM 2278 N N . ALA A 1 299 ? 8.762 74.010 28.788 1.00 14.26 299 ALA A N 1
ATOM 2279 C CA . ALA A 1 299 ? 8.698 72.732 29.475 1.00 14.99 299 ALA A CA 1
ATOM 2280 C C . ALA A 1 299 ? 9.924 72.501 30.347 1.00 14.66 299 ALA A C 1
ATOM 2281 O O . ALA A 1 299 ? 11.045 72.856 29.969 1.00 15.76 299 ALA A O 1
ATOM 2283 N N . GLU A 1 300 ? 9.691 71.904 31.515 1.00 14.70 300 GLU A N 1
ATOM 2284 C CA . GLU A 1 300 ? 10.756 71.476 32.413 1.00 14.21 300 GLU A CA 1
ATOM 2285 C C . GLU A 1 300 ? 10.962 69.983 32.194 1.00 13.43 300 GLU A C 1
ATOM 2286 O O . GLU A 1 300 ? 10.080 69.174 32.473 1.00 13.13 300 GLU A O 1
ATOM 2292 N N . ILE A 1 301 ? 12.119 69.621 31.662 1.00 13.77 301 ILE A N 1
ATOM 2293 C CA . ILE A 1 301 ? 12.427 68.225 31.404 1.00 14.11 301 ILE A CA 1
ATOM 2294 C C . ILE A 1 301 ? 12.993 67.619 32.670 1.00 13.97 301 ILE A C 1
ATOM 2295 O O . ILE A 1 301 ? 14.027 68.069 33.162 1.00 16.83 301 ILE A O 1
ATOM 2300 N N . VAL A 1 302 ? 12.310 66.607 33.199 1.00 11.95 302 VAL A N 1
ATOM 2301 C CA . VAL A 1 302 ? 12.745 65.971 34.433 1.00 13.17 302 VAL A CA 1
ATOM 2302 C C . VAL A 1 302 ? 13.517 64.673 34.202 1.00 12.99 302 VAL A C 1
ATOM 2303 O O . VAL A 1 302 ? 14.235 64.230 35.091 1.00 14.30 302 VAL A O 1
ATOM 2307 N N . ARG A 1 303 ? 13.385 64.071 33.023 1.00 11.38 303 ARG A N 1
ATOM 2308 C CA . ARG A 1 303 ? 14.154 62.875 32.706 1.00 10.97 303 ARG A CA 1
ATOM 2309 C C . ARG A 1 303 ? 14.451 62.916 31.216 1.00 10.45 303 ARG A C 1
ATOM 2310 O O . ARG A 1 303 ? 13.529 62.939 30.408 1.00 11.89 303 ARG A O 1
ATOM 2318 N N . TYR A 1 304 ? 15.728 62.973 30.855 1.00 10.47 304 TYR A N 1
ATOM 2319 C CA . TYR A 1 304 ? 16.113 63.062 29.450 1.00 10.88 304 TYR A CA 1
ATOM 2320 C C . TYR A 1 304 ? 16.088 61.699 28.758 1.00 11.28 304 TYR A C 1
ATOM 2321 O O . TYR A 1 304 ? 16.272 60.661 29.391 1.00 12.64 304 TYR A O 1
ATOM 2330 N N . GLY A 1 305 ? 15.858 61.699 27.450 1.00 11.27 305 GLY A N 1
ATOM 2331 C CA . GLY A 1 305 ? 15.853 60.458 26.694 1.00 12.41 305 GLY A CA 1
ATOM 2332 C C . GLY A 1 305 ? 17.240 59.866 26.548 1.00 12.79 305 GLY A C 1
ATOM 2333 O O . GLY A 1 305 ? 18.237 60.598 26.518 1.00 13.59 305 GLY A O 1
ATOM 2334 N N . VAL A 1 306 ? 17.299 58.541 26.472 1.00 12.61 306 VAL A N 1
ATOM 2335 C CA . VAL A 1 306 ? 18.553 57.824 26.285 1.00 13.07 306 VAL A CA 1
ATOM 2336 C C . VAL A 1 306 ? 18.307 56.546 25.498 1.00 13.95 306 VAL A C 1
ATOM 2337 O O . VAL A 1 306 ? 17.191 56.023 25.479 1.00 14.64 306 VAL A O 1
ATOM 2349 N N . HIS A 1 308 ? 20.466 53.042 25.233 1.00 15.95 308 HIS A N 1
ATOM 2350 C CA . HIS A 1 308 ? 21.626 52.189 25.411 1.00 18.23 308 HIS A CA 1
ATOM 2351 C C . HIS A 1 308 ? 21.314 50.782 25.867 1.00 16.10 308 HIS A C 1
ATOM 2352 O O . HIS A 1 308 ? 20.197 50.461 26.281 1.00 15.44 308 HIS A O 1
ATOM 2359 N N . ARG A 1 309 ? 22.333 49.945 25.751 1.00 17.22 309 ARG A N 1
ATOM 2360 C CA . ARG A 1 309 ? 22.311 48.605 26.290 1.00 17.71 309 ARG A CA 1
ATOM 2361 C C . ARG A 1 309 ? 22.136 48.692 27.803 1.00 17.19 309 ARG A C 1
ATOM 2362 O O . ARG A 1 309 ? 22.915 49.356 28.490 1.00 19.21 309 ARG A O 1
ATOM 2370 N N . ASN A 1 310 ? 21.111 48.022 28.314 1.00 16.13 310 ASN A N 1
ATOM 2371 C CA . ASN A 1 310 ? 20.711 48.183 29.708 1.00 14.53 310 ASN A CA 1
ATOM 2372 C C . ASN A 1 310 ? 19.697 47.111 30.057 1.00 13.04 310 ASN A C 1
ATOM 2373 O O . ASN A 1 310 ? 18.537 47.215 29.680 1.00 14.99 310 ASN A O 1
ATOM 2378 N N . THR A 1 311 ? 20.130 46.075 30.768 1.00 12.84 311 THR A N 1
ATOM 2379 C CA . THR A 1 311 ? 19.209 45.046 31.242 1.00 11.88 311 THR A CA 1
ATOM 2380 C C . THR A 1 311 ? 18.472 45.517 32.482 1.00 11.39 311 THR A C 1
ATOM 2381 O O . THR A 1 311 ? 19.091 45.950 33.456 1.00 12.07 311 THR A O 1
ATOM 2385 N N . TYR A 1 312 ? 17.148 45.427 32.448 1.00 10.66 312 TYR A N 1
ATOM 2386 C CA . TYR A 1 312 ? 16.344 45.820 33.592 1.00 10.64 312 TYR A CA 1
ATOM 2387 C C . TYR A 1 312 ? 14.976 45.152 33.570 1.00 10.79 312 TYR A C 1
ATOM 2388 O O . TYR A 1 312 ? 14.489 44.715 32.525 1.00 11.75 312 TYR A O 1
ATOM 2397 N N . LEU A 1 313 ? 14.370 45.092 34.746 1.00 10.23 313 LEU A N 1
ATOM 2398 C CA . LEU A 1 313 ? 13.056 44.505 34.945 1.00 10.93 313 LEU A CA 1
ATOM 2399 C C . LEU A 1 313 ? 11.922 45.513 34.844 1.00 10.68 313 LEU A C 1
ATOM 2400 O O . LEU A 1 313 ? 12.104 46.711 35.096 1.00 10.92 313 LEU A O 1
ATOM 2405 N N . ASN A 1 314 ? 10.742 45.007 34.505 1.00 10.84 314 ASN A N 1
ATOM 2406 C CA . ASN A 1 314 ? 9.538 45.806 34.556 1.00 10.77 314 ASN A CA 1
ATOM 2407 C C . ASN A 1 314 ? 9.120 45.943 36.009 1.00 10.33 314 ASN A C 1
ATOM 2408 O O . ASN A 1 314 ? 8.370 45.128 36.543 1.00 11.19 314 ASN A O 1
ATOM 2413 N N . ALA A 1 315 ? 9.643 46.972 36.660 1.00 10.49 315 ALA A N 1
ATOM 2414 C CA . ALA A 1 315 ? 9.400 47.158 38.082 1.00 10.22 315 ALA A CA 1
ATOM 2415 C C . ALA A 1 315 ? 7.914 47.272 38.429 1.00 10.45 315 ALA A C 1
ATOM 2416 O O . ALA A 1 315 ? 7.461 46.635 39.373 1.00 11.03 315 ALA A O 1
ATOM 2418 N N . PRO A 1 316 ? 7.133 48.064 37.667 1.00 10.67 316 PRO A N 1
ATOM 2419 C CA . PRO A 1 316 ? 5.734 48.178 38.092 1.00 12.17 316 PRO A CA 1
ATOM 2420 C C . PRO A 1 316 ? 4.986 46.847 38.043 1.00 13.62 316 PRO A C 1
ATOM 2421 O O . PRO A 1 316 ? 4.079 46.630 38.848 1.00 17.67 316 PRO A O 1
ATOM 2425 N N . ARG A 1 317 ? 5.363 45.963 37.127 1.00 11.98 317 ARG A N 1
ATOM 2426 C CA . ARG A 1 317 ? 4.709 44.662 37.050 1.00 12.03 317 ARG A CA 1
ATOM 2427 C C . ARG A 1 317 ? 5.232 43.672 38.086 1.00 12.37 317 ARG A C 1
ATOM 2428 O O . ARG A 1 317 ? 4.502 42.780 38.496 1.00 15.21 317 ARG A O 1
ATOM 2436 N N . LEU A 1 318 ? 6.490 43.815 38.494 1.00 11.48 318 LEU A N 1
ATOM 2437 C CA . LEU A 1 318 ? 7.159 42.778 39.283 1.00 11.78 318 LEU A CA 1
ATOM 2438 C C . LEU A 1 318 ? 7.478 43.124 40.732 1.00 10.59 318 LEU A C 1
ATOM 2439 O O . LEU A 1 318 ? 7.574 42.218 41.554 1.00 11.74 318 LEU A O 1
ATOM 2444 N N . LEU A 1 319 ? 7.698 44.408 41.027 1.00 10.41 319 LEU A N 1
ATOM 2445 C CA . LEU A 1 319 ? 8.239 44.833 42.320 1.00 10.22 319 LEU A CA 1
ATOM 2446 C C . LEU A 1 319 ? 7.291 45.718 43.113 1.00 10.96 319 LEU A C 1
ATOM 2447 O O . LEU A 1 319 ? 6.576 46.548 42.552 1.00 12.72 319 LEU A O 1
ATOM 2452 N N . GLY A 1 320 ? 7.315 45.557 44.432 1.00 11.07 320 GLY A N 1
ATOM 2453 C CA . GLY A 1 320 ? 6.698 46.523 45.318 1.00 11.33 320 GLY A CA 1
ATOM 2454 C C . GLY A 1 320 ? 7.642 47.681 45.608 1.00 10.51 320 GLY A C 1
ATOM 2455 O O . GLY A 1 320 ? 8.820 47.648 45.246 1.00 10.47 320 GLY A O 1
ATOM 2456 N N . GLU A 1 321 ? 7.131 48.707 46.281 1.00 10.85 321 GLU A N 1
ATOM 2457 C CA . GLU A 1 321 ? 7.953 49.867 46.639 1.00 11.22 321 GLU A CA 1
ATOM 2458 C C . GLU A 1 321 ? 9.040 49.498 47.654 1.00 10.41 321 GLU A C 1
ATOM 2459 O O . GLU A 1 321 ? 9.976 50.264 47.882 1.00 11.31 321 GLU A O 1
ATOM 2465 N N . THR A 1 322 ? 8.885 48.324 48.262 1.00 9.66 322 THR A N 1
ATOM 2466 C CA . THR A 1 322 ? 9.863 47.743 49.172 1.00 9.64 322 THR A CA 1
ATOM 2467 C C . THR A 1 322 ? 11.041 47.097 48.429 1.00 9.15 322 THR A C 1
ATOM 2468 O O . THR A 1 322 ? 12.020 46.681 49.062 1.00 9.93 322 THR A O 1
ATOM 2472 N N . LEU A 1 323 ? 10.910 46.991 47.102 1.00 9.06 323 LEU A N 1
ATOM 2473 C CA . LEU A 1 323 ? 11.858 46.307 46.208 1.00 9.44 323 LEU A CA 1
ATOM 2474 C C . LEU A 1 323 ? 11.800 44.777 46.300 1.00 9.65 323 LEU A C 1
ATOM 2475 O O . LEU A 1 323 ? 12.593 44.076 45.667 1.00 9.95 323 LEU A O 1
ATOM 2480 N N . GLU A 1 324 ? 10.836 44.267 47.059 1.00 9.74 324 GLU A N 1
ATOM 2481 C CA . GLU A 1 324 ? 10.564 42.837 47.085 1.00 9.91 324 GLU A CA 1
ATOM 2482 C C . GLU A 1 324 ? 9.699 42.459 45.891 1.00 9.93 324 GLU A C 1
ATOM 2483 O O . GLU A 1 324 ? 8.755 43.171 45.540 1.00 10.71 324 GLU A O 1
ATOM 2489 N N . PHE A 1 325 ? 10.020 41.333 45.266 1.00 9.93 325 PHE A N 1
ATOM 2490 C CA . PHE A 1 325 ? 9.190 40.817 44.187 1.00 10.21 325 PHE A CA 1
ATOM 2491 C C . PHE A 1 325 ? 7.803 40.483 44.715 1.00 10.94 325 PHE A C 1
ATOM 2492 O O . PHE A 1 325 ? 7.658 39.780 45.723 1.00 12.15 325 PHE A O 1
ATOM 2500 N N . ARG A 1 326 ? 6.790 40.961 44.008 1.00 11.77 326 ARG A N 1
ATOM 2501 C CA . ARG A 1 326 ? 5.404 40.742 44.396 1.00 13.14 326 ARG A CA 1
ATOM 2502 C C . ARG A 1 326 ? 5.060 39.257 44.487 1.00 13.91 326 ARG A C 1
ATOM 2503 O O . ARG A 1 326 ? 4.261 38.857 45.330 1.00 16.19 326 ARG A O 1
ATOM 2511 N N . GLU A 1 327 ? 5.663 38.453 43.614 1.00 13.53 327 GLU A N 1
ATOM 2512 C CA . GLU A 1 327 ? 5.344 37.033 43.530 1.00 14.54 327 GLU A CA 1
ATOM 2513 C C . GLU A 1 327 ? 6.519 36.134 43.920 1.00 14.23 327 GLU A C 1
ATOM 2514 O O . GLU A 1 327 ? 6.535 34.948 43.596 1.00 15.91 327 GLU A O 1
ATOM 2520 N N . ALA A 1 328 ? 7.503 36.695 44.611 1.00 12.60 328 ALA A N 1
ATOM 2521 C CA . ALA A 1 328 ? 8.617 35.900 45.114 1.00 12.58 328 ALA A CA 1
ATOM 2522 C C . ALA A 1 328 ? 9.075 36.466 46.446 1.00 12.80 328 ALA A C 1
ATOM 2523 O O . ALA A 1 328 ? 9.955 37.324 46.513 1.00 12.26 328 ALA A O 1
ATOM 2525 N N . GLU A 1 329 ? 8.450 35.987 47.514 1.00 13.67 329 GLU A N 1
ATOM 2526 C CA . GLU A 1 329 ? 8.747 36.478 48.850 1.00 14.67 329 GLU A CA 1
ATOM 2527 C C . GLU A 1 329 ? 10.224 36.288 49.176 1.00 12.63 329 GLU A C 1
ATOM 2528 O O . GLU A 1 329 ? 10.794 35.233 48.909 1.00 13.58 329 GLU A O 1
ATOM 2534 N N . GLY A 1 330 ? 10.837 37.316 49.751 1.00 11.91 330 GLY A N 1
ATOM 2535 C CA . GLY A 1 330 ? 12.224 37.241 50.156 1.00 11.66 330 GLY A CA 1
ATOM 2536 C C . GLY A 1 330 ? 13.220 37.352 49.022 1.00 11.01 330 GLY A C 1
ATOM 2537 O O . GLY A 1 330 ? 14.409 37.144 49.230 1.00 11.36 330 GLY A O 1
ATOM 2538 N N . LEU A 1 331 ? 12.735 37.677 47.825 1.00 10.36 331 LEU A N 1
ATOM 2539 C CA . LEU A 1 331 ? 13.600 38.018 46.697 1.00 9.90 331 LEU A CA 1
ATOM 2540 C C . LEU A 1 331 ? 13.432 39.506 46.429 1.00 9.03 331 LEU A C 1
ATOM 2541 O O . LEU A 1 331 ? 12.306 40.004 46.415 1.00 9.28 331 LEU A O 1
ATOM 2546 N N . TYR A 1 332 ? 14.549 40.197 46.208 1.00 9.22 332 TYR A N 1
ATOM 2547 C CA . TYR A 1 332 ? 14.557 41.649 46.010 1.00 9.45 332 TYR A CA 1
ATOM 2548 C C . TYR A 1 332 ? 15.400 41.981 44.793 1.00 8.98 332 TYR A C 1
ATOM 2549 O O . TYR A 1 332 ? 16.288 41.208 44.414 1.00 9.62 332 TYR A O 1
ATOM 2558 N N . ALA A 1 333 ? 15.128 43.135 44.188 1.00 9.20 333 ALA A N 1
ATOM 2559 C CA . ALA A 1 333 ? 15.993 43.672 43.141 1.00 9.27 333 ALA A CA 1
ATOM 2560 C C . ALA A 1 333 ? 16.463 45.058 43.540 1.00 9.08 333 ALA A C 1
ATOM 2561 O O . ALA A 1 333 ? 15.741 45.802 44.198 1.00 10.40 333 ALA A O 1
ATOM 2563 N N . ALA A 1 334 ? 17.673 45.402 43.127 1.00 8.68 334 ALA A N 1
ATOM 2564 C CA . ALA A 1 334 ? 18.207 46.732 43.374 1.00 9.12 334 ALA A CA 1
ATOM 2565 C C . ALA A 1 334 ? 19.094 47.157 42.221 1.00 8.90 334 ALA A C 1
ATOM 2566 O O . ALA A 1 334 ? 19.559 46.328 41.433 1.00 9.68 334 ALA A O 1
ATOM 2568 N N . GLY A 1 335 ? 19.330 48.462 42.126 1.00 9.16 335 GLY A N 1
ATOM 2569 C CA . GLY A 1 335 ? 20.176 49.002 41.086 1.00 9.55 335 GLY A CA 1
ATOM 2570 C C . GLY A 1 335 ? 19.478 49.025 39.746 1.00 8.83 335 GLY A C 1
ATOM 2571 O O . GLY A 1 335 ? 18.248 49.019 39.656 1.00 9.25 335 GLY A O 1
ATOM 2572 N N . VAL A 1 336 ? 20.275 49.079 38.686 1.00 9.36 336 VAL A N 1
ATOM 2573 C CA . VAL A 1 336 ? 19.728 49.143 37.341 1.00 9.91 336 VAL A CA 1
ATOM 2574 C C . VAL A 1 336 ? 18.775 47.973 37.062 1.00 9.25 336 VAL A C 1
ATOM 2575 O O . VAL A 1 336 ? 17.766 48.140 36.376 1.00 9.78 336 VAL A O 1
ATOM 2579 N N . LEU A 1 337 ? 19.080 46.792 37.592 1.00 9.50 337 LEU A N 1
ATOM 2580 C CA . LEU A 1 337 ? 18.187 45.662 37.372 1.00 9.56 337 LEU A CA 1
ATOM 2581 C C . LEU A 1 337 ? 16.746 45.970 37.816 1.00 9.27 337 LEU A C 1
ATOM 2582 O O . LEU A 1 337 ? 15.781 45.490 37.214 1.00 9.73 337 LEU A O 1
ATOM 2587 N N . ALA A 1 338 ? 16.607 46.753 38.889 1.00 9.09 338 ALA A N 1
ATOM 2588 C CA . ALA A 1 338 ? 15.299 47.120 39.434 1.00 9.12 338 ALA A CA 1
ATOM 2589 C C . ALA A 1 338 ? 14.617 48.261 38.688 1.00 9.66 338 ALA A C 1
ATOM 2590 O O . ALA A 1 338 ? 13.488 48.622 39.028 1.00 11.23 338 ALA A O 1
ATOM 2592 N N . GLY A 1 339 ? 15.289 48.855 37.705 1.00 9.80 339 GLY A N 1
ATOM 2593 C CA . GLY A 1 339 ? 14.663 49.909 36.929 1.00 10.60 339 GLY A CA 1
ATOM 2594 C C . GLY A 1 339 ? 15.091 51.331 37.254 1.00 9.69 339 GLY A C 1
ATOM 2595 O O . GLY A 1 339 ? 14.432 52.273 36.810 1.00 9.99 339 GLY A O 1
ATOM 2596 N N . VAL A 1 340 ? 16.180 51.501 38.003 1.00 9.90 340 VAL A N 1
ATOM 2597 C CA . VAL A 1 340 ? 16.734 52.832 38.206 1.00 10.51 340 VAL A CA 1
ATOM 2598 C C . VAL A 1 340 ? 17.944 53.048 37.312 1.00 10.92 340 VAL A C 1
ATOM 2599 O O . VAL A 1 340 ? 18.421 52.127 36.636 1.00 12.18 340 VAL A O 1
ATOM 2603 N N . GLU A 1 341 ? 18.416 54.291 37.304 1.00 11.15 341 GLU A N 1
ATOM 2604 C CA . GLU A 1 341 ? 19.584 54.694 36.547 1.00 11.34 341 GLU A CA 1
ATOM 2605 C C . GLU A 1 341 ? 20.382 55.630 37.429 1.00 10.64 341 GLU A C 1
ATOM 2606 O O . GLU A 1 341 ? 19.813 56.528 38.050 1.00 11.76 341 GLU A O 1
ATOM 2612 N N . GLY A 1 342 ? 21.697 55.423 37.479 1.00 10.63 342 GLY A N 1
ATOM 2613 C CA . GLY A 1 342 ? 22.603 56.306 38.192 1.00 10.94 342 GLY A CA 1
ATOM 2614 C C . GLY A 1 342 ? 23.327 55.594 39.322 1.00 10.84 342 GLY A C 1
ATOM 2615 O O . GLY A 1 342 ? 22.758 54.721 39.987 1.00 10.29 342 GLY A O 1
ATOM 2616 N N . TYR A 1 343 ? 24.585 55.967 39.553 1.00 10.86 343 TYR A N 1
ATOM 2617 C CA . TYR A 1 343 ? 25.360 55.317 40.611 1.00 11.08 343 TYR A CA 1
ATOM 2618 C C . TYR A 1 343 ? 24.674 55.447 41.965 1.00 10.01 343 TYR A C 1
ATOM 2619 O O . TYR A 1 343 ? 24.547 54.479 42.712 1.00 10.40 343 TYR A O 1
ATOM 2628 N N . LEU A 1 344 ? 24.246 56.662 42.279 1.00 10.48 344 LEU A N 1
ATOM 2629 C CA . LEU A 1 344 ? 23.635 56.960 43.559 1.00 11.44 344 LEU A CA 1
ATOM 2630 C C . LEU A 1 344 ? 22.278 56.284 43.734 1.00 9.97 344 LEU A C 1
ATOM 2631 O O . LEU A 1 344 ? 21.984 55.716 44.789 1.00 10.31 344 LEU A O 1
ATOM 2636 N N . GLU A 1 345 ? 21.449 56.361 42.699 1.00 9.41 345 GLU A N 1
ATOM 2637 C CA . GLU A 1 345 ? 20.153 55.697 42.708 1.00 9.29 345 GLU A CA 1
ATOM 2638 C C . GLU A 1 345 ? 20.332 54.198 42.909 1.00 8.99 345 GLU A C 1
ATOM 2639 O O . GLU A 1 345 ? 19.539 53.548 43.602 1.00 9.27 345 GLU A O 1
ATOM 2645 N N . SER A 1 346 ? 21.367 53.649 42.288 1.00 8.87 346 SER A N 1
ATOM 2646 C CA . SER A 1 346 ? 21.642 52.231 42.435 1.00 9.32 346 SER A CA 1
ATOM 2647 C C . SER A 1 346 ? 22.038 51.908 43.878 1.00 9.42 346 SER A C 1
ATOM 2648 O O . SER A 1 346 ? 21.492 50.987 44.484 1.00 9.70 346 SER A O 1
ATOM 2651 N N . ALA A 1 347 ? 22.971 52.671 44.437 1.00 9.29 347 ALA A N 1
ATOM 2652 C CA . ALA A 1 347 ? 23.337 52.484 45.834 1.00 9.74 347 ALA A CA 1
ATOM 2653 C C . ALA A 1 347 ? 22.132 52.634 46.767 1.00 9.00 347 ALA A C 1
ATOM 2654 O O . ALA A 1 347 ? 21.965 51.862 47.706 1.00 9.54 347 ALA A O 1
ATOM 2656 N N . ALA A 1 348 ? 21.291 53.630 46.505 1.00 9.00 348 ALA A N 1
ATOM 2657 C CA . ALA A 1 348 ? 20.167 53.917 47.387 1.00 9.45 348 ALA A CA 1
ATOM 2658 C C . ALA A 1 348 ? 19.119 52.801 47.372 1.00 8.73 348 ALA A C 1
ATOM 2659 O O . ALA A 1 348 ? 18.584 52.420 48.423 1.00 9.29 348 ALA A O 1
ATOM 2661 N N . THR A 1 349 ? 18.820 52.279 46.188 1.00 8.62 349 THR A N 1
ATOM 2662 C CA . THR A 1 349 ? 17.943 51.124 46.129 1.00 8.96 349 THR A CA 1
ATOM 2663 C C . THR A 1 349 ? 18.605 49.896 46.766 1.00 8.13 349 THR A C 1
ATOM 2664 O O . THR A 1 349 ? 17.918 49.075 47.360 1.00 8.97 349 THR A O 1
ATOM 2668 N N . GLY A 1 350 ? 19.926 49.777 46.653 1.00 8.67 350 GLY A N 1
ATOM 2669 C CA . GLY A 1 350 ? 20.641 48.727 47.372 1.00 9.17 350 GLY A CA 1
ATOM 2670 C C . GLY A 1 350 ? 20.444 48.824 48.878 1.00 8.76 350 GLY A C 1
ATOM 2671 O O . GLY A 1 350 ? 20.194 47.822 49.554 1.00 9.44 350 GLY A O 1
ATOM 2672 N N . PHE A 1 351 ? 20.543 50.041 49.407 1.00 9.23 351 PHE A N 1
ATOM 2673 C CA . PHE A 1 351 ? 20.263 50.260 50.816 1.00 9.18 351 PHE A CA 1
ATOM 2674 C C . PHE A 1 351 ? 18.876 49.732 51.195 1.00 8.56 351 PHE A C 1
ATOM 2675 O O . PHE A 1 351 ? 18.726 49.006 52.178 1.00 9.60 351 PHE A O 1
ATOM 2683 N N . LEU A 1 352 ? 17.855 50.097 50.428 1.00 8.68 352 LEU A N 1
ATOM 2684 C CA . LEU A 1 352 ? 16.495 49.713 50.790 1.00 9.00 352 LEU A CA 1
ATOM 2685 C C . LEU A 1 352 ? 16.274 48.206 50.669 1.00 8.52 352 LEU A C 1
ATOM 2686 O O . LEU A 1 352 ? 15.658 47.583 51.536 1.00 9.49 352 LEU A O 1
ATOM 2691 N N . ALA A 1 353 ? 16.781 47.617 49.593 1.00 8.88 353 ALA A N 1
ATOM 2692 C CA . ALA A 1 353 ? 16.649 46.175 49.405 1.00 9.58 353 ALA A CA 1
ATOM 2693 C C . ALA A 1 353 ? 17.366 45.422 50.515 1.00 9.01 353 ALA A C 1
ATOM 2694 O O . ALA A 1 353 ? 16.837 44.450 51.052 1.00 9.60 353 ALA A O 1
ATOM 2696 N N . GLY A 1 354 ? 18.568 45.868 50.863 1.00 9.35 354 GLY A N 1
ATOM 2697 C CA . GLY A 1 354 ? 19.311 45.258 51.950 1.00 10.07 354 GLY A CA 1
ATOM 2698 C C . GLY A 1 354 ? 18.599 45.404 53.284 1.00 9.49 354 GLY A C 1
ATOM 2699 O O . GLY A 1 354 ? 18.576 44.477 54.093 1.00 10.28 354 GLY A O 1
ATOM 2700 N N . LEU A 1 355 ? 18.022 46.578 53.521 1.00 9.71 355 LEU A N 1
ATOM 2701 C CA . LEU A 1 355 ? 17.266 46.821 54.737 1.00 9.72 355 LEU A CA 1
ATOM 2702 C C . LEU A 1 355 ? 16.093 45.850 54.841 1.00 9.67 355 LEU A C 1
ATOM 2703 O O . LEU A 1 355 ? 15.866 45.241 55.888 1.00 10.35 355 LEU A O 1
ATOM 2708 N N . ASN A 1 356 ? 15.343 45.712 53.756 1.00 9.41 356 ASN A N 1
ATOM 2709 C CA . ASN A 1 356 ? 14.185 44.837 53.788 1.00 9.60 356 ASN A CA 1
ATOM 2710 C C . ASN A 1 356 ? 14.539 43.358 53.851 1.00 9.77 356 ASN A C 1
ATOM 2711 O O . ASN A 1 356 ? 13.862 42.589 54.526 1.00 10.39 356 ASN A O 1
ATOM 2716 N N . ALA A 1 357 ? 15.618 42.971 53.181 1.00 9.63 357 ALA A N 1
ATOM 2717 C CA . ALA A 1 357 ? 16.122 41.605 53.285 1.00 10.24 357 ALA A CA 1
ATOM 2718 C C . ALA A 1 357 ? 16.581 41.301 54.716 1.00 9.97 357 ALA A C 1
ATOM 2719 O O . ALA A 1 357 ? 16.327 40.214 55.239 1.00 10.54 357 ALA A O 1
ATOM 2721 N N . ALA A 1 358 ? 17.252 42.266 55.345 1.00 10.22 358 ALA A N 1
ATOM 2722 C CA . ALA A 1 358 ? 17.700 42.105 56.722 1.00 10.93 358 ALA A CA 1
ATOM 2723 C C . ALA A 1 358 ? 16.494 41.948 57.633 1.00 11.13 358 ALA A C 1
ATOM 2724 O O . ALA A 1 358 ? 16.457 41.082 58.515 1.00 12.62 358 ALA A O 1
ATOM 2726 N N . ARG A 1 359 ? 15.502 42.808 57.432 1.00 11.38 359 ARG A N 1
ATOM 2727 C CA . ARG A 1 359 ? 14.282 42.717 58.223 1.00 11.86 359 ARG A CA 1
ATOM 2728 C C . ARG A 1 359 ? 13.583 41.371 58.044 1.00 11.78 359 ARG A C 1
ATOM 2729 O O . ARG A 1 359 ? 13.129 40.754 59.007 1.00 12.71 359 ARG A O 1
ATOM 2737 N N . LYS A 1 360 ? 13.541 40.885 56.806 1.00 19.85 360 LYS A N 1
ATOM 2738 C CA . LYS A 1 360 ? 12.971 39.558 56.520 1.00 19.85 360 LYS A CA 1
ATOM 2739 C C . LYS A 1 360 ? 13.688 38.452 57.300 1.00 19.84 360 LYS A C 1
ATOM 2740 O O . LYS A 1 360 ? 13.058 37.531 57.858 1.00 12.93 360 LYS A O 1
ATOM 2746 N N . ALA A 1 361 ? 15.009 38.548 57.313 1.00 11.86 361 ALA A N 1
ATOM 2747 C CA . ALA A 1 361 ? 15.847 37.595 58.034 1.00 12.56 361 ALA A CA 1
ATOM 2748 C C . ALA A 1 361 ? 15.526 37.608 59.533 1.00 13.08 361 ALA A C 1
ATOM 2749 O O . ALA A 1 361 ? 15.671 36.590 60.217 1.00 14.53 361 ALA A O 1
ATOM 2751 N N . LEU A 1 362 ? 15.092 38.768 60.017 1.00 13.35 362 LEU A N 1
ATOM 2752 C CA . LEU A 1 362 ? 14.749 39.001 61.420 1.00 14.87 362 LEU A CA 1
ATOM 2753 C C . LEU A 1 362 ? 13.264 38.747 61.696 1.00 14.64 362 LEU A C 1
ATOM 2754 O O . LEU A 1 362 ? 12.797 38.922 62.822 1.00 16.56 362 LEU A O 1
ATOM 2759 N N . GLY A 1 363 ? 12.527 38.329 60.670 1.00 14.37 363 GLY A N 1
ATOM 2760 C CA . GLY A 1 363 ? 11.109 38.050 60.808 1.00 15.17 363 GLY A CA 1
ATOM 2761 C C . GLY A 1 363 ? 10.225 39.282 60.874 1.00 15.52 363 GLY A C 1
ATOM 2762 O O . GLY A 1 363 ? 9.115 39.227 61.405 1.00 17.84 363 GLY A O 1
ATOM 2763 N N . LEU A 1 364 ? 10.705 40.389 60.315 1.00 14.25 364 LEU A N 1
ATOM 2764 C CA . LEU A 1 364 ? 9.997 41.661 60.378 1.00 14.88 364 LEU A CA 1
ATOM 2765 C C . LEU A 1 364 ? 9.509 42.096 59.003 1.00 14.92 364 LEU A C 1
ATOM 2766 O O . LEU A 1 364 ? 10.139 41.807 57.991 1.00 14.57 364 LEU A O 1
ATOM 2771 N N . PRO A 1 365 ? 8.378 42.804 58.964 1.00 15.53 365 PRO A N 1
ATOM 2772 C CA . PRO A 1 365 ? 7.806 43.244 57.686 1.00 14.98 365 PRO A CA 1
ATOM 2773 C C . PRO A 1 365 ? 8.629 44.354 57.033 1.00 13.49 365 PRO A C 1
ATOM 2774 O O . PRO A 1 365 ? 9.336 45.094 57.718 1.00 13.96 365 PRO A O 1
ATOM 2778 N N . PRO A 1 366 ? 8.534 44.476 55.704 1.00 12.64 366 PRO A N 1
ATOM 2779 C CA . PRO A 1 366 ? 9.339 45.470 54.993 1.00 12.55 366 PRO A CA 1
ATOM 2780 C C . PRO A 1 366 ? 8.833 46.895 55.186 1.00 12.78 366 PRO A C 1
ATOM 2781 O O . PRO A 1 366 ? 7.700 47.132 55.605 1.00 14.38 366 PRO A O 1
ATOM 2785 N N . VAL A 1 367 ? 9.702 47.841 54.856 1.00 12.40 367 VAL A N 1
ATOM 2786 C CA . VAL A 1 367 ? 9.410 49.260 54.985 1.00 13.00 367 VAL A CA 1
ATOM 2787 C C . VAL A 1 367 ? 9.767 49.979 53.684 1.00 11.57 367 VAL A C 1
ATOM 2788 O O . VAL A 1 367 ? 10.428 49.422 52.811 1.00 11.61 367 VAL A O 1
ATOM 2792 N N . ALA A 1 368 ? 9.321 51.225 53.554 1.00 11.99 368 ALA A N 1
ATOM 2793 C CA . ALA A 1 368 ? 9.702 52.059 52.421 1.00 12.09 368 ALA A CA 1
ATOM 2794 C C . ALA A 1 368 ? 9.603 53.509 52.850 1.00 12.06 368 ALA A C 1
ATOM 2795 O O . ALA A 1 368 ? 8.674 53.881 53.556 1.00 12.99 368 ALA A O 1
ATOM 2797 N N . PRO A 1 369 ? 10.562 54.339 52.424 1.00 11.19 369 PRO A N 1
ATOM 2798 C CA . PRO A 1 369 ? 10.560 55.738 52.857 1.00 11.39 369 PRO A CA 1
ATOM 2799 C C . PRO A 1 369 ? 9.409 56.508 52.229 1.00 11.44 369 PRO A C 1
ATOM 2800 O O . PRO A 1 369 ? 8.826 56.076 51.245 1.00 11.80 369 PRO A O 1
ATOM 2804 N N . PRO A 1 370 ? 9.091 57.669 52.795 1.00 12.95 370 PRO A N 1
ATOM 2805 C CA . PRO A 1 370 ? 7.893 58.412 52.390 1.00 14.02 370 PRO A CA 1
ATOM 2806 C C . PRO A 1 370 ? 8.038 59.110 51.038 1.00 12.79 370 PRO A C 1
ATOM 2807 O O . PRO A 1 370 ? 9.154 59.349 50.573 1.00 11.74 370 PRO A O 1
ATOM 2811 N N . GLU A 1 371 ? 6.902 59.449 50.436 1.00 15.05 371 GLU A N 1
ATOM 2812 C CA . GLU A 1 371 ? 6.841 60.073 49.114 1.00 17.43 371 GLU A CA 1
ATOM 2813 C C . GLU A 1 371 ? 7.610 61.394 49.014 1.00 14.76 371 GLU A C 1
ATOM 2814 O O . GLU A 1 371 ? 8.054 61.771 47.928 1.00 15.96 371 GLU A O 1
ATOM 2820 N N . GLU A 1 372 ? 7.749 62.101 50.135 1.00 12.81 372 GLU A N 1
ATOM 2821 C CA . GLU A 1 372 ? 8.456 63.384 50.146 1.00 12.34 372 GLU A CA 1
ATOM 2822 C C . GLU A 1 372 ? 9.961 63.222 50.027 1.00 11.25 372 GLU A C 1
ATOM 2823 O O . GLU A 1 372 ? 10.651 64.165 49.643 1.00 11.65 372 GLU A O 1
ATOM 2829 N N . SER A 1 373 ? 10.476 62.054 50.401 1.00 10.73 373 SER A N 1
ATOM 2830 C CA . SER A 1 373 ? 11.902 61.810 50.279 1.00 10.63 373 SER A CA 1
ATOM 2831 C C . SER A 1 373 ? 12.214 61.412 48.850 1.00 9.67 373 SER A C 1
ATOM 2832 O O . SER A 1 373 ? 11.358 60.877 48.138 1.00 10.43 373 SER A O 1
ATOM 2843 N N . LEU A 1 375 ? 14.438 59.070 47.854 1.00 9.90 375 LEU A N 1
ATOM 2844 C CA . LEU A 1 375 ? 14.449 57.613 47.730 1.00 9.87 375 LEU A CA 1
ATOM 2845 C C . LEU A 1 375 ? 13.017 57.078 47.712 1.00 9.01 375 LEU A C 1
ATOM 2846 O O . LEU A 1 375 ? 12.687 56.190 46.925 1.00 9.50 375 LEU A O 1
ATOM 2851 N N . GLY A 1 376 ? 12.163 57.619 48.574 1.00 9.50 376 GLY A N 1
ATOM 2852 C CA . GLY A 1 376 ? 10.773 57.212 48.602 1.00 9.54 376 GLY A CA 1
ATOM 2853 C C . GLY A 1 376 ? 10.055 57.504 47.299 1.00 10.27 376 GLY A C 1
ATOM 2854 O O . GLY A 1 376 ? 9.303 56.680 46.785 1.00 10.31 376 GLY A O 1
ATOM 2855 N N . GLY A 1 377 ? 10.274 58.694 46.756 1.00 10.25 377 GLY A N 1
ATOM 2856 C CA . GLY A 1 377 ? 9.663 59.023 45.485 1.00 11.43 377 GLY A CA 1
ATOM 2857 C C . GLY A 1 377 ? 10.130 58.079 44.391 1.00 9.88 377 GLY A C 1
ATOM 2858 O O . GLY A 1 377 ? 9.341 57.654 43.549 1.00 10.83 377 GLY A O 1
ATOM 2859 N N . LEU A 1 378 ? 11.413 57.747 44.395 1.00 9.73 378 LEU A N 1
ATOM 2860 C CA . LEU A 1 378 ? 11.962 56.871 43.377 1.00 10.08 378 LEU A CA 1
ATOM 2861 C C . LEU A 1 378 ? 11.350 55.461 43.442 1.00 9.48 378 LEU A C 1
ATOM 2862 O O . LEU A 1 378 ? 10.885 54.941 42.428 1.00 9.96 378 LEU A O 1
ATOM 2867 N N . VAL A 1 379 ? 11.337 54.845 44.622 1.00 9.34 379 VAL A N 1
ATOM 2868 C CA . VAL A 1 379 ? 10.842 53.476 44.701 1.00 9.33 379 VAL A CA 1
ATOM 2869 C C . VAL A 1 379 ? 9.332 53.400 44.541 1.00 9.65 379 VAL A C 1
ATOM 2870 O O . VAL A 1 379 ? 8.805 52.409 44.030 1.00 10.51 379 VAL A O 1
ATOM 2874 N N . ARG A 1 380 ? 8.631 54.447 44.961 1.00 10.03 380 ARG A N 1
ATOM 2875 C CA . ARG A 1 380 ? 7.195 54.465 44.773 1.00 11.43 380 ARG A CA 1
ATOM 2876 C C . ARG A 1 380 ? 6.841 54.621 43.284 1.00 11.36 380 ARG A C 1
ATOM 2877 O O . ARG A 1 380 ? 5.863 54.037 42.816 1.00 13.03 380 ARG A O 1
ATOM 2885 N N . TYR A 1 381 ? 7.668 55.354 42.536 1.00 12.22 381 TYR A N 1
ATOM 2886 C CA . TYR A 1 381 ? 7.540 55.419 41.080 1.00 12.71 381 TYR A CA 1
ATOM 2887 C C . TYR A 1 381 ? 7.772 54.034 40.451 1.00 12.60 381 TYR A C 1
ATOM 2888 O O . TYR A 1 381 ? 6.987 53.590 39.610 1.00 13.93 381 TYR A O 1
ATOM 2897 N N . LEU A 1 382 ? 8.834 53.346 40.863 1.00 11.63 382 LEU A N 1
ATOM 2898 C CA . LEU A 1 382 ? 9.113 52.006 40.342 1.00 11.87 382 LEU A CA 1
ATOM 2899 C C . LEU A 1 382 ? 7.900 51.095 40.470 1.00 11.57 382 LEU A C 1
ATOM 2900 O O . LEU A 1 382 ? 7.595 50.309 39.566 1.00 13.17 382 LEU A O 1
ATOM 2905 N N . ALA A 1 383 ? 7.209 51.199 41.602 1.00 10.79 383 ALA A N 1
ATOM 2906 C CA . ALA A 1 383 ? 6.119 50.284 41.904 1.00 11.55 383 ALA A CA 1
ATOM 2907 C C . ALA A 1 383 ? 4.817 50.661 41.208 1.00 11.42 383 ALA A C 1
ATOM 2908 O O . ALA A 1 383 ? 3.962 49.799 41.015 1.00 13.56 383 ALA A O 1
ATOM 2910 N N . THR A 1 384 ? 4.662 51.935 40.839 1.00 11.59 384 THR A N 1
ATOM 2911 C CA . THR A 1 384 ? 3.360 52.438 40.397 1.00 12.43 384 THR A CA 1
ATOM 2912 C C . THR A 1 384 ? 3.347 53.109 39.024 1.00 11.81 384 THR A C 1
ATOM 2913 O O . THR A 1 384 ? 2.298 53.556 38.572 1.00 12.79 384 THR A O 1
ATOM 2917 N N . ALA A 1 385 ? 4.498 53.183 38.364 1.00 11.79 385 ALA A N 1
ATOM 2918 C CA . ALA A 1 385 ? 4.561 53.832 37.064 1.00 11.87 385 ALA A CA 1
ATOM 2919 C C . ALA A 1 385 ? 3.801 53.035 36.009 1.00 12.82 385 ALA A C 1
ATOM 2920 O O . ALA A 1 385 ? 3.446 51.872 36.207 1.00 12.66 385 ALA A O 1
ATOM 2922 N N . ASN A 1 386 ? 3.540 53.687 34.881 1.00 18.14 386 ASN A N 1
ATOM 2923 C CA . ASN A 1 386 ? 2.942 53.041 33.720 1.00 19.03 386 ASN A CA 1
ATOM 2924 C C . ASN A 1 386 ? 3.766 51.813 33.317 1.00 18.43 386 ASN A C 1
ATOM 2925 O O . ASN A 1 386 ? 4.942 51.944 32.992 1.00 18.65 386 ASN A O 1
ATOM 2930 N N . PRO A 1 387 ? 3.158 50.609 33.335 1.00 14.29 387 PRO A N 1
ATOM 2931 C CA . PRO A 1 387 ? 3.948 49.400 33.065 1.00 14.16 387 PRO A CA 1
ATOM 2932 C C . PRO A 1 387 ? 4.211 49.151 31.581 1.00 14.11 387 PRO A C 1
ATOM 2933 O O . PRO A 1 387 ? 5.137 48.410 31.220 1.00 15.01 387 PRO A O 1
ATOM 2937 N N . GLU A 1 388 ? 3.390 49.742 30.725 1.00 14.25 388 GLU A N 1
ATOM 2938 C CA . GLU A 1 388 ? 3.495 49.487 29.296 1.00 15.08 388 GLU A CA 1
ATOM 2939 C C . GLU A 1 388 ? 4.698 50.225 28.735 1.00 14.19 388 GLU A C 1
ATOM 2940 O O . GLU A 1 388 ? 4.725 51.451 28.715 1.00 16.58 388 GLU A O 1
ATOM 2946 N N . GLY A 1 389 ? 5.701 49.482 28.288 1.00 13.48 389 GLY A N 1
ATOM 2947 C CA . GLY A 1 389 ? 6.930 50.097 27.816 1.00 13.95 389 GLY A CA 1
ATOM 2948 C C . GLY A 1 389 ? 7.730 50.781 28.919 1.00 13.33 389 GLY A C 1
ATOM 2949 O O . GLY A 1 389 ? 8.444 51.746 28.666 1.00 13.62 389 GLY A O 1
ATOM 2950 N N . PHE A 1 390 ? 7.614 50.279 30.148 1.00 12.56 390 PHE A N 1
ATOM 2951 C CA . PHE A 1 390 ? 8.323 50.855 31.284 1.00 12.01 390 PHE A CA 1
ATOM 2952 C C . PHE A 1 390 ? 9.804 51.031 30.990 1.00 10.85 390 PHE A C 1
ATOM 2953 O O . PHE A 1 390 ? 10.460 50.107 30.489 1.00 11.65 390 PHE A O 1
ATOM 2961 N N A GLN A 1 391 ? 10.311 52.236 31.288 0.56 10.87 391 GLN A N 1
ATOM 2962 N N B GLN A 1 391 ? 10.334 52.188 31.368 0.44 10.17 391 GLN A N 1
ATOM 2963 C CA A GLN A 1 391 ? 11.713 52.631 31.114 0.56 10.74 391 GLN A CA 1
ATOM 2964 C CA B GLN A 1 391 ? 11.735 52.499 31.161 0.44 10.05 391 GLN A CA 1
ATOM 2965 C C A GLN A 1 391 ? 12.329 52.976 32.476 0.56 10.23 391 GLN A C 1
ATOM 2966 C C B GLN A 1 391 ? 12.345 53.067 32.439 0.44 10.04 391 GLN A C 1
ATOM 2967 O O A GLN A 1 391 ? 11.605 53.285 33.422 0.56 9.92 391 GLN A O 1
ATOM 2968 O O B GLN A 1 391 ? 11.635 53.597 33.295 0.44 9.94 391 GLN A O 1
ATOM 2979 N N . PRO A 1 392 ? 13.668 52.949 32.577 1.00 10.02 392 PRO A N 1
ATOM 2980 C CA . PRO A 1 392 ? 14.300 53.245 33.871 1.00 10.25 392 PRO A CA 1
ATOM 2981 C C . PRO A 1 392 ? 14.171 54.698 34.307 1.00 10.27 392 PRO A C 1
ATOM 2982 O O . PRO A 1 392 ? 13.958 55.597 33.490 1.00 11.71 392 PRO A O 1
ATOM 2994 N N . TYR A 1 394 ? 15.761 57.902 36.925 1.00 9.81 394 TYR A N 1
ATOM 2995 C CA . TYR A 1 394 ? 16.745 58.494 37.820 1.00 9.75 394 TYR A CA 1
ATOM 2996 C C . TYR A 1 394 ? 16.104 59.564 38.698 1.00 9.56 394 TYR A C 1
ATOM 2997 O O . TYR A 1 394 ? 14.961 59.966 38.464 1.00 10.03 394 TYR A O 1
ATOM 3006 N N . ALA A 1 395 ? 16.827 60.007 39.724 1.00 9.53 395 ALA A N 1
ATOM 3007 C CA . ALA A 1 395 ? 16.280 60.973 40.674 1.00 9.54 395 ALA A CA 1
ATOM 3008 C C . ALA A 1 395 ? 15.972 62.307 39.995 1.00 9.33 395 ALA A C 1
ATOM 3009 O O . ALA A 1 395 ? 16.801 62.843 39.268 1.00 9.87 395 ALA A O 1
ATOM 3011 N N . ASN A 1 396 ? 14.787 62.836 40.264 1.00 9.30 396 ASN A N 1
ATOM 3012 C CA . ASN A 1 396 ? 14.371 64.125 39.726 1.00 9.31 396 ASN A CA 1
ATOM 3013 C C . ASN A 1 396 ? 13.218 64.658 40.568 1.00 9.62 396 ASN A C 1
ATOM 3014 O O . ASN A 1 396 ? 12.560 63.899 41.287 1.00 9.89 396 ASN A O 1
ATOM 3019 N N . TRP A 1 397 ? 12.970 65.959 40.472 1.00 9.64 397 TRP A N 1
ATOM 3020 C CA . TRP A 1 397 ? 11.964 66.592 41.310 1.00 10.38 397 TRP A CA 1
ATOM 3021 C C . TRP A 1 397 ? 10.524 66.212 40.979 1.00 10.46 397 TRP A C 1
ATOM 3022 O O . TRP A 1 397 ? 9.636 66.451 41.782 1.00 11.72 397 TRP A O 1
ATOM 3033 N N . GLY A 1 398 ? 10.279 65.621 39.812 1.00 10.21 398 GLY A N 1
ATOM 3034 C CA . GLY A 1 398 ? 8.941 65.153 39.494 1.00 10.56 398 GLY A CA 1
ATOM 3035 C C . GLY A 1 398 ? 8.456 63.991 40.351 1.00 10.16 398 GLY A C 1
ATOM 3036 O O . GLY A 1 398 ? 7.256 63.716 40.395 1.00 11.37 398 GLY A O 1
ATOM 3037 N N . LEU A 1 399 ? 9.380 63.326 41.043 1.00 10.32 399 LEU A N 1
ATOM 3038 C CA . LEU A 1 399 ? 9.069 62.122 41.814 1.00 9.87 399 LEU A CA 1
ATOM 3039 C C . LEU A 1 399 ? 8.422 62.405 43.163 1.00 10.77 399 LEU A C 1
ATOM 3040 O O . LEU A 1 399 ? 7.845 61.507 43.763 1.00 11.99 399 LEU A O 1
ATOM 3045 N N . VAL A 1 400 ? 8.556 63.632 43.661 1.00 11.66 400 VAL A N 1
ATOM 3046 C CA . VAL A 1 400 ? 8.029 63.995 44.978 1.00 11.75 400 VAL A CA 1
ATOM 3047 C C . VAL A 1 400 ? 6.873 64.980 44.814 1.00 12.38 400 VAL A C 1
ATOM 3048 O O . VAL A 1 400 ? 6.702 65.565 43.747 1.00 12.52 400 VAL A O 1
ATOM 3052 N N . PRO A 1 401 ? 6.060 65.167 45.865 1.00 13.05 401 PRO A N 1
ATOM 3053 C CA . PRO A 1 401 ? 4.937 66.093 45.717 1.00 13.79 401 PRO A CA 1
ATOM 3054 C C . PRO A 1 401 ? 5.423 67.508 45.466 1.00 13.15 401 PRO A C 1
ATOM 3055 O O . PRO A 1 401 ? 6.539 67.875 45.836 1.00 13.53 401 PRO A O 1
ATOM 3059 N N . PRO A 1 402 ? 4.571 68.316 44.835 1.00 15.76 402 PRO A N 1
ATOM 3060 C CA . PRO A 1 402 ? 4.903 69.721 44.622 1.00 17.25 402 PRO A CA 1
ATOM 3061 C C . PRO A 1 402 ? 5.044 70.449 45.951 1.00 16.30 402 PRO A C 1
ATOM 3062 O O . PRO A 1 402 ? 4.548 69.989 46.980 1.00 14.29 402 PRO A O 1
ATOM 3066 N N . VAL A 1 403 ? 5.714 71.593 45.925 1.00 18.59 403 VAL A N 1
ATOM 3067 C CA . VAL A 1 403 ? 5.561 72.561 46.994 1.00 19.18 403 VAL A CA 1
ATOM 3068 C C . VAL A 1 403 ? 4.656 73.619 46.413 1.00 20.01 403 VAL A C 1
ATOM 3069 O O . VAL A 1 403 ? 5.019 74.303 45.458 1.00 21.78 403 VAL A O 1
ATOM 3073 N N . GLU A 1 404 ? 3.456 73.726 46.969 1.00 17.95 404 GLU A N 1
ATOM 3074 C CA . GLU A 1 404 ? 2.490 74.672 46.461 1.00 17.87 404 GLU A CA 1
ATOM 3075 C C . GLU A 1 404 ? 2.953 76.078 46.811 1.00 18.17 404 GLU A C 1
ATOM 3076 O O . GLU A 1 404 ? 3.567 76.312 47.858 1.00 18.96 404 GLU A O 1
ATOM 3082 N N . GLY A 1 405 ? 2.644 77.011 45.927 1.00 20.17 405 GLY A N 1
ATOM 3083 C CA . GLY A 1 405 ? 3.041 78.388 46.114 1.00 19.57 405 GLY A CA 1
ATOM 3084 C C . GLY A 1 405 ? 3.356 78.989 44.769 1.00 18.59 405 GLY A C 1
ATOM 3085 O O . GLY A 1 405 ? 3.274 78.318 43.732 1.00 19.81 405 GLY A O 1
ATOM 3086 N N . ARG A 1 406 ? 3.717 80.261 44.774 1.00 18.53 406 ARG A N 1
ATOM 3087 C CA . ARG A 1 406 ? 4.115 80.896 43.530 1.00 20.59 406 ARG A CA 1
ATOM 3088 C C . ARG A 1 406 ? 5.558 81.383 43.556 1.00 18.37 406 ARG A C 1
ATOM 3089 O O . ARG A 1 406 ? 5.954 82.217 42.748 1.00 18.49 406 ARG A O 1
ATOM 3105 N N . GLY A 1 408 ? 9.641 80.996 42.944 1.00 16.37 408 GLY A N 1
ATOM 3106 C CA . GLY A 1 408 ? 10.371 80.525 41.783 1.00 16.77 408 GLY A CA 1
ATOM 3107 C C . GLY A 1 408 ? 10.845 79.089 41.914 1.00 16.13 408 GLY A C 1
ATOM 3108 O O . GLY A 1 408 ? 10.805 78.500 42.994 1.00 15.88 408 GLY A O 1
ATOM 3109 N N . LYS A 1 409 ? 11.307 78.523 40.804 1.00 17.11 409 LYS A N 1
ATOM 3110 C CA . LYS A 1 409 ? 11.737 77.130 40.776 1.00 17.14 409 LYS A CA 1
ATOM 3111 C C . LYS A 1 409 ? 12.869 76.839 41.755 1.00 15.57 409 LYS A C 1
ATOM 3112 O O . LYS A 1 409 ? 12.856 75.819 42.434 1.00 14.98 409 LYS A O 1
ATOM 3118 N N . LYS A 1 410 ? 13.852 77.727 41.818 1.00 16.01 410 LYS A N 1
ATOM 3119 C CA . LYS A 1 410 ? 14.979 77.541 42.720 1.00 15.97 410 LYS A CA 1
ATOM 3120 C C . LYS A 1 410 ? 14.482 77.399 44.156 1.00 14.38 410 LYS A C 1
ATOM 3121 O O . LYS A 1 410 ? 14.898 76.506 44.896 1.00 14.06 410 LYS A O 1
ATOM 3127 N N . GLU A 1 411 ? 13.577 78.291 44.538 1.00 14.38 411 GLU A N 1
ATOM 3128 C CA . GLU A 1 411 ? 13.021 78.291 45.879 1.00 14.31 411 GLU A CA 1
ATOM 3129 C C . GLU A 1 411 ? 12.176 77.051 46.144 1.00 12.68 411 GLU A C 1
ATOM 3130 O O . GLU A 1 411 ? 12.278 76.455 47.212 1.00 12.83 411 GLU A O 1
ATOM 3136 N N . LYS A 1 412 ? 11.345 76.655 45.182 1.00 12.58 412 LYS A N 1
ATOM 3137 C CA . LYS A 1 412 ? 10.542 75.445 45.360 1.00 12.79 412 LYS A CA 1
ATOM 3138 C C . LYS A 1 412 ? 11.429 74.231 45.565 1.00 11.63 412 LYS A C 1
ATOM 3139 O O . LYS A 1 412 ? 11.139 73.376 46.399 1.00 11.71 412 LYS A O 1
ATOM 3145 N N . ARG A 1 413 ? 12.520 74.159 44.812 1.00 11.56 413 ARG A N 1
ATOM 3146 C CA . ARG A 1 413 ? 13.444 73.041 44.945 1.00 11.88 413 ARG A CA 1
ATOM 3147 C C . ARG A 1 413 ? 14.121 73.048 46.312 1.00 10.92 413 ARG A C 1
ATOM 3148 O O . ARG A 1 413 ? 14.235 72.005 46.957 1.00 11.37 413 ARG A O 1
ATOM 3156 N N . GLN A 1 414 ? 14.551 74.217 46.770 1.00 11.39 414 GLN A N 1
ATOM 3157 C CA . GLN A 1 414 ? 15.124 74.306 48.104 1.00 12.43 414 GLN A CA 1
ATOM 3158 C C . GLN A 1 414 ? 14.119 73.848 49.165 1.00 11.51 414 GLN A C 1
ATOM 3159 O O . GLN A 1 414 ? 14.470 73.136 50.103 1.00 12.63 414 GLN A O 1
ATOM 3165 N N . ALA A 1 415 ? 12.863 74.248 49.008 1.00 11.38 415 ALA A N 1
ATOM 3166 C CA . ALA A 1 415 ? 11.813 73.829 49.925 1.00 11.63 415 ALA A CA 1
ATOM 3167 C C . ALA A 1 415 ? 11.600 72.316 49.877 1.00 10.99 415 ALA A C 1
ATOM 3168 O O . ALA A 1 415 ? 11.435 71.684 50.922 1.00 11.30 415 ALA A O 1
ATOM 3178 N N . TYR A 1 417 ? 13.822 70.096 49.042 1.00 10.67 417 TYR A N 1
ATOM 3179 C CA . TYR A 1 417 ? 14.997 69.497 49.653 1.00 10.94 417 TYR A CA 1
ATOM 3180 C C . TYR A 1 417 ? 14.842 69.434 51.169 1.00 10.80 417 TYR A C 1
ATOM 3181 O O . TYR A 1 417 ? 15.018 68.381 51.781 1.00 11.72 417 TYR A O 1
ATOM 3190 N N . ARG A 1 418 ? 14.500 70.561 51.781 1.00 11.56 418 ARG A N 1
ATOM 3191 C CA . ARG A 1 418 ? 14.382 70.585 53.232 1.00 13.17 418 ARG A CA 1
ATOM 3192 C C . ARG A 1 418 ? 13.272 69.675 53.723 1.00 12.06 418 ARG A C 1
ATOM 3193 O O . ARG A 1 418 ? 13.439 68.946 54.699 1.00 13.23 418 ARG A O 1
ATOM 3201 N N . ARG A 1 419 ? 12.132 69.732 53.051 1.00 11.14 419 ARG A N 1
ATOM 3202 C CA . ARG A 1 419 ? 10.995 68.907 53.425 1.00 11.45 419 ARG A CA 1
ATOM 3203 C C . ARG A 1 419 ? 11.335 67.425 53.293 1.00 11.63 419 ARG A C 1
ATOM 3204 O O . ARG A 1 419 ? 11.019 66.614 54.168 1.00 12.13 419 ARG A O 1
ATOM 3212 N N . GLY A 1 420 ? 11.986 67.074 52.191 1.00 10.81 420 GLY A N 1
ATOM 3213 C CA . GLY A 1 420 ? 12.294 65.682 51.915 1.00 11.22 420 GLY A CA 1
ATOM 3214 C C . GLY A 1 420 ? 13.316 65.111 52.873 1.00 10.58 420 GLY A C 1
ATOM 3215 O O . GLY A 1 420 ? 13.182 63.974 53.341 1.00 11.31 420 GLY A O 1
ATOM 3216 N N . LEU A 1 421 ? 14.352 65.889 53.162 1.00 10.95 421 LEU A N 1
ATOM 3217 C CA . LEU A 1 421 ? 15.399 65.412 54.046 1.00 11.84 421 LEU A CA 1
ATOM 3218 C C . LEU A 1 421 ? 14.838 65.201 55.447 1.00 12.43 421 LEU A C 1
ATOM 3219 O O . LEU A 1 421 ? 15.150 64.204 56.103 1.00 13.36 421 LEU A O 1
ATOM 3224 N N . GLU A 1 422 ? 13.993 66.126 55.896 1.00 12.83 422 GLU A N 1
ATOM 3225 C CA . GLU A 1 422 ? 13.348 65.988 57.192 1.00 13.59 422 GLU A CA 1
ATOM 3226 C C . GLU A 1 422 ? 12.456 64.750 57.242 1.00 13.05 422 GLU A C 1
ATOM 3227 O O . GLU A 1 422 ? 12.462 64.010 58.226 1.00 14.30 422 GLU A O 1
ATOM 3233 N N . ALA A 1 423 ? 11.680 64.535 56.184 1.00 12.61 423 ALA A N 1
ATOM 3234 C CA . ALA A 1 423 ? 10.797 63.374 56.118 1.00 12.76 423 ALA A CA 1
ATOM 3235 C C . ALA A 1 423 ? 11.606 62.081 56.156 1.00 12.36 423 ALA A C 1
ATOM 3236 O O . ALA A 1 423 ? 11.231 61.127 56.836 1.00 12.65 423 ALA A O 1
ATOM 3238 N N . PHE A 1 424 ? 12.717 62.053 55.428 1.00 11.28 424 PHE A N 1
ATOM 3239 C CA . PHE A 1 424 ? 13.549 60.865 55.399 1.00 11.71 424 PHE A CA 1
ATOM 3240 C C . PHE A 1 424 ? 14.153 60.581 56.769 1.00 12.21 424 PHE A C 1
ATOM 3241 O O . PHE A 1 424 ? 14.191 59.435 57.223 1.00 12.31 424 PHE A O 1
ATOM 3249 N N . SER A 1 425 ? 14.644 61.628 57.419 1.00 12.72 425 SER A N 1
ATOM 3250 C CA A SER A 1 425 ? 15.245 61.480 58.737 0.66 13.63 425 SER A CA 1
ATOM 3251 C CA B SER A 1 425 ? 15.244 61.493 58.740 0.34 13.86 425 SER A CA 1
ATOM 3252 C C . SER A 1 425 ? 14.237 60.983 59.767 1.00 14.21 425 SER A C 1
ATOM 3253 O O . SER A 1 425 ? 14.559 60.142 60.602 1.00 15.23 425 SER A O 1
ATOM 3258 N N . ALA A 1 426 ? 13.016 61.502 59.711 1.00 14.00 426 ALA A N 1
ATOM 3259 C CA . ALA A 1 426 ? 11.979 61.035 60.624 1.00 15.08 426 ALA A CA 1
ATOM 3260 C C . ALA A 1 426 ? 11.656 59.564 60.367 1.00 15.07 426 ALA A C 1
ATOM 3261 O O . ALA A 1 426 ? 11.433 58.788 61.293 1.00 17.11 426 ALA A O 1
ATOM 3263 N N . TRP A 1 427 ? 11.636 59.181 59.097 1.00 14.05 427 TRP A N 1
ATOM 3264 C CA . TRP A 1 427 ? 11.405 57.790 58.739 1.00 14.02 427 TRP A CA 1
ATOM 3265 C C . TRP A 1 427 ? 12.507 56.902 59.323 1.00 13.39 427 TRP A C 1
ATOM 3266 O O . TRP A 1 427 ? 12.217 55.880 59.946 1.00 15.01 427 TRP A O 1
ATOM 3277 N N . LEU A 1 428 ? 13.767 57.298 59.150 1.00 13.01 428 LEU A N 1
ATOM 3278 C CA . LEU A 1 428 ? 14.882 56.520 59.703 1.00 14.67 428 LEU A CA 1
ATOM 3279 C C . LEU A 1 428 ? 14.733 56.345 61.204 1.00 16.46 428 LEU A C 1
ATOM 3280 O O . LEU A 1 428 ? 14.963 55.266 61.744 1.00 17.29 428 LEU A O 1
ATOM 3285 N N . SER A 1 429 ? 14.361 57.426 61.877 1.00 17.32 429 SER A N 1
ATOM 3286 C CA . SER A 1 429 ? 14.283 57.423 63.329 1.00 19.18 429 SER A CA 1
ATOM 3287 C C . SER A 1 429 ? 13.221 56.463 63.850 1.00 19.53 429 SER A C 1
ATOM 3288 O O . SER A 1 429 ? 13.285 56.020 64.994 1.00 22.04 429 SER A O 1
ATOM 3291 N N . GLY A 1 430 ? 12.241 56.152 63.011 1.00 19.67 430 GLY A N 1
ATOM 3292 C CA . GLY A 1 430 ? 11.176 55.243 63.389 1.00 20.27 430 GLY A CA 1
ATOM 3293 C C . GLY A 1 430 ? 11.465 53.773 63.149 1.00 21.32 430 GLY A C 1
ATOM 3294 O O . GLY A 1 430 ? 10.664 52.921 63.523 1.00 23.82 430 GLY A O 1
ATOM 3295 N N . LEU A 1 431 ? 12.601 53.465 62.530 1.00 20.43 431 LEU A N 1
ATOM 3296 C CA . LEU A 1 431 ? 12.946 52.074 62.231 1.00 19.91 431 LEU A CA 1
ATOM 3297 C C . LEU A 1 431 ? 13.318 51.274 63.472 1.00 19.72 431 LEU A C 1
ATOM 3298 O O . LEU A 1 431 ? 14.113 51.722 64.296 1.00 20.83 431 LEU A O 1
ATOM 3303 N N . ASN A 1 432 ? 12.756 50.076 63.579 1.00 19.09 432 ASN A N 1
ATOM 3304 C CA . ASN A 1 432 ? 13.070 49.167 64.673 1.00 21.11 432 ASN A CA 1
ATOM 3305 C C . ASN A 1 432 ? 13.192 47.750 64.126 1.00 20.58 432 ASN A C 1
ATOM 3306 O O . ASN A 1 432 ? 12.209 47.189 63.634 1.00 21.99 432 ASN A O 1
ATOM 3311 N N . PRO A 1 433 ? 14.399 47.159 64.204 1.00 21.49 433 PRO A N 1
ATOM 3312 C CA . PRO A 1 433 ? 15.611 47.688 64.842 1.00 21.73 433 PRO A CA 1
ATOM 3313 C C . PRO A 1 433 ? 16.179 48.888 64.094 1.00 20.96 433 PRO A C 1
ATOM 3314 O O . PRO A 1 433 ? 15.996 49.006 62.883 1.00 20.91 433 PRO A O 1
ATOM 3318 N N . PRO A 1 434 ? 16.871 49.779 64.813 1.00 21.16 434 PRO A N 1
ATOM 3319 C CA . PRO A 1 434 ? 17.462 50.962 64.188 1.00 21.10 434 PRO A CA 1
ATOM 3320 C C . PRO A 1 434 ? 18.767 50.601 63.499 1.00 21.55 434 PRO A C 1
ATOM 3321 O O . PRO A 1 434 ? 19.397 49.599 63.838 1.00 23.23 434 PRO A O 1
ATOM 3325 N N . LEU A 1 435 ? 19.164 51.412 62.527 1.00 19.79 435 LEU A N 1
ATOM 3326 C CA . LEU A 1 435 ? 20.505 51.320 61.983 1.00 21.27 435 LEU A CA 1
ATOM 3327 C C . LEU A 1 435 ? 21.447 51.843 63.057 1.00 22.85 435 LEU A C 1
ATOM 3328 O O . LEU A 1 435 ? 21.301 52.971 63.517 1.00 24.01 435 LEU A O 1
ATOM 3333 N N . PRO A 1 436 ? 22.408 51.013 63.481 1.00 23.66 436 PRO A N 1
ATOM 3334 C CA . PRO A 1 436 ? 23.255 51.353 64.629 1.00 24.49 436 PRO A CA 1
ATOM 3335 C C . PRO A 1 436 ? 24.224 52.492 64.324 1.00 25.78 436 PRO A C 1
ATOM 3336 O O . PRO A 1 436 ? 24.397 52.851 63.161 1.00 26.91 436 PRO A O 1
#

Nearest PDB structures (foldseek):
  3g5s-assembly1_A  TM=1.002E+00  e=9.649E-85  Thermus thermophilus HB8
  3g5r-assembly1_A  TM=9.761E-01  e=4.508E-78  Thermus thermophilus HB8
  3g5q-assembly1_A  TM=9.768E-01  e=2.127E-76  Thermus thermophilus HB8
  3ces-assembly2_C  TM=5.136E-01  e=4.870E-16  Escherichia coli
  3ces-assembly2_D  TM=5.158E-01  e=9.921E-16  Escherichia coli

Secondary structure (DSSP, 8-state):
--EEEE--SHHHHHHHHHHHHTT--EEEE-------S--SS-TT---S--EEEE-STT-HHHHHHH--TT-----HHHHSEE--TTEEEE-HHHHHHHHHHHHHT-TTEEEE-S---SPPSSSEEE---TT--HHHHHHHHHHH-GGGE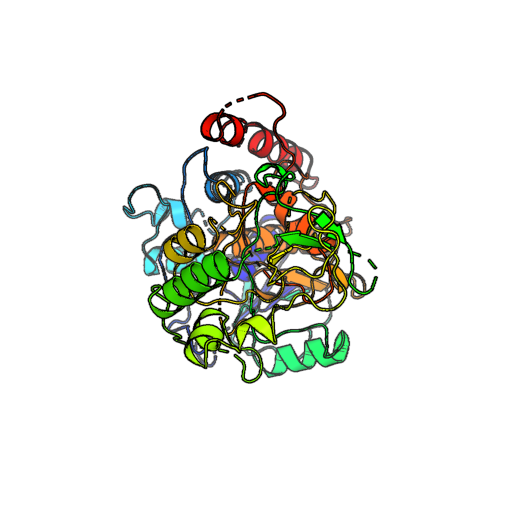EEE--PPPEE-GGGS-GGG-EE-----EEE--HHHHHHHHHHHHH--BPPP--TT---HHHHHHT-TTHHHH----TT--BTTTTB--S--EEEE--STT---EETT----B-HHHHHHHH--TT-TT--EEE----EEEEE-HHHHB-TTSEETTEEEEEE-GGGGT--SHHHHHHHHHHHHHHHHHHHTT-------TT--HHHHHHHHHS--TT------GGGS-------HHHHHH--HHHHHHHHHHHHT-SSPP-

Radius of gyration: 21.97 Å; Cα contacts (8 Å, |Δi|>4): 895; chains: 1; bounding box: 52×51×60 Å

B-factor: mean 18.67, std 8.02, range [8.13, 51.15]

Organism: Thermus thermophilus (strain ATCC 27634 / DSM 579 / HB8) (NCBI:txid300852)

Solvent-accessible surface area: 18145 Å² total

InterPro domains:
  IPR002218 tRNA uridine 5-carboxymethylaminomethyl modification enzyme MnmG-related [PTHR11806] (137-394)
  IPR004417 Methylenetetrahydrofolate--tRNA-(uracil-5-)-methyltransferase TrmFO [MF_01037] (4-430)
  IPR004417 Methylenetetrahydrofolate--tRNA-(uracil-5-)-methyltransferase TrmFO [TIGR00137] (3-427)
  IPR020595 MnmG-related, conserved site [PS01281] (334-357)
  IPR036188 FAD/NAD(P)-binding domain superfamily [G3DSA:3.50.50.60] (1-189)
  IPR036188 FAD/NAD(P)-binding domain superfamily [G3DSA:3.50.50.60] (285-443)
  IPR036188 FAD/NAD(P)-binding domain superfamily [SSF51905] (3-363)
  IPR040131 MnmG, N-terminal domain [PF01134] (4-363)

Sequence (410 aa):
ERVNVVGAGLAGSEAAWTLLRLGVPVRLFERPKRTPAHGTDRFAEIVCSNSLGGEGETNNAKGLLQAERRAGSLVEAADLARVPAGGALAVDREEFSGYITERLTGHPPLLEVVREEVREIPPGITVLATGPLTSEALAEALKRRFGDHFLAYYDDAAASSPIVLYESIDLTKCFRAGRYYLNCPTEEEYRRFHQALLEAQRHTPHFEACVPVEELARRGYQTLLFGPKPVGLVDPRTGKEPPFAVVQLRQEDKAGRWSLVGFQTGLKWPEQKRLIQIPGLENAEIVRYGVHRNTYLNAPRLLGETLEFREAEGLYAAGVLAGVEGYLESAATGFLAGLNAARKALGLPPVAPPEESLGGLVRYLATANPEGFQQPYANWGLVPPVEGRGKKEKRQAYRRGLEAFSSAWLSGLNPPLP

Foldseek 3Di:
DAAEEEAQALLSLLLCVLLVLLVGFYEYEEDDVDFPQDDDRFGRQDRDFQFQFFCDLLTLSVLLVLLVLQVTLCCLQVVQADDDPRTRGGDRCSSRVSSRVVQVPRPRYHYDYDQDQADDDFQYEYQQWLRRDPSHLVNCCVVPNVVFKDFWFLFFWDWFPVQFDLVQWDDDDACAIKRFAPVVLVVLLVLLQPFAFDDACPPVQDAVSVLSVVDSCRVCVPCHQHRHADPVVRHGGSGIFHWDAWFPVRSTGGPSRRHRGDQVSSLVSQCRHRCVRTDTFGHHHHGGIEGLLQVFHALLQAGPPDPSYGYAASNLFADGSSRRNLRSSSSSNQSSCVVVVHHHDAADQQANRLQSNSSRGTDSVSRHGYGGPSSHDWDDDDDSSVRSSCSVRHSVSSSVVQVPDVVHSD